Protein AF-A0A2V2DE94-F1 (afdb_monomer_lite)

pLDDT: mean 87.15, std 17.92, range [24.45, 98.88]

Structure (mmCIF, N/CA/C/O backbone):
data_AF-A0A2V2DE94-F1
#
_entry.id   AF-A0A2V2DE94-F1
#
loop_
_atom_site.group_PDB
_atom_site.id
_atom_site.type_symbol
_atom_site.label_atom_id
_atom_site.label_alt_id
_atom_site.label_comp_id
_atom_site.label_asym_id
_atom_site.label_entity_id
_atom_site.label_seq_id
_atom_site.pdbx_PDB_ins_code
_atom_site.Cartn_x
_atom_site.Cartn_y
_atom_site.Cartn_z
_atom_site.occupancy
_atom_site.B_iso_or_equiv
_atom_site.auth_seq_id
_atom_site.auth_comp_id
_atom_site.auth_asym_id
_atom_site.auth_atom_id
_atom_site.pdbx_PDB_model_num
ATOM 1 N N . MET A 1 1 ? -49.028 13.344 -50.414 1.00 35.34 1 MET A N 1
ATOM 2 C CA . MET A 1 1 ? -48.460 12.079 -50.917 1.00 35.34 1 MET A CA 1
ATOM 3 C C . MET A 1 1 ? -47.759 11.420 -49.743 1.00 35.34 1 MET A C 1
ATOM 5 O O . MET A 1 1 ? -46.821 12.015 -49.234 1.00 35.34 1 MET A O 1
ATOM 9 N N . GLN A 1 2 ? -48.383 10.331 -49.275 1.00 29.06 2 GLN A N 1
ATOM 10 C CA . GLN A 1 2 ? -48.001 9.289 -48.297 1.00 29.06 2 GLN A CA 1
ATOM 11 C C . GLN A 1 2 ? -46.671 9.487 -47.536 1.00 29.06 2 GLN A C 1
ATOM 13 O O . GLN A 1 2 ? -45.625 9.617 -48.159 1.00 29.06 2 GLN A O 1
ATOM 18 N N . GLU A 1 3 ? -46.689 9.695 -46.208 1.00 25.81 3 GLU A N 1
ATOM 19 C CA . GLU A 1 3 ? -46.836 8.680 -45.121 1.00 25.81 3 GLU A CA 1
ATOM 20 C C . GLU A 1 3 ? -45.643 7.699 -45.079 1.00 25.81 3 GLU A C 1
ATOM 22 O O . GLU A 1 3 ? -45.291 7.131 -46.100 1.00 25.81 3 GLU A O 1
ATOM 27 N N . GLY A 1 4 ? -44.960 7.411 -43.968 1.00 26.88 4 GLY A N 1
ATOM 28 C CA . GLY A 1 4 ? -45.144 7.767 -42.565 1.00 26.88 4 GLY A CA 1
ATOM 29 C C . GLY A 1 4 ? -44.158 6.980 -41.670 1.00 26.88 4 GLY A C 1
ATOM 30 O O . GLY A 1 4 ? -43.651 5.937 -42.065 1.00 26.88 4 GLY A O 1
ATOM 31 N N . GLN A 1 5 ? -43.903 7.557 -40.491 1.00 27.34 5 GLN A N 1
ATOM 32 C CA . GLN A 1 5 ? -43.668 6.972 -39.152 1.00 27.34 5 GLN A CA 1
ATOM 33 C C . GLN A 1 5 ? -42.649 5.838 -38.849 1.00 27.34 5 GLN A C 1
ATOM 35 O O . GLN A 1 5 ? -42.683 4.751 -39.408 1.00 27.34 5 GLN A O 1
ATOM 40 N N . SER A 1 6 ? -41.809 6.154 -37.840 1.00 27.78 6 SER A N 1
ATOM 41 C CA . SER A 1 6 ? -41.351 5.392 -36.643 1.00 27.78 6 SER A CA 1
ATOM 42 C C . SER A 1 6 ? -41.737 3.898 -36.526 1.00 27.78 6 SER A C 1
ATOM 44 O O . SER A 1 6 ? -42.851 3.524 -36.855 1.00 27.78 6 SER A O 1
ATOM 46 N N . ASP A 1 7 ? -40.957 2.991 -35.925 1.00 25.95 7 ASP A N 1
ATOM 47 C CA . ASP A 1 7 ? -40.669 2.964 -34.482 1.00 25.95 7 ASP A CA 1
ATOM 48 C C . ASP A 1 7 ? -39.824 1.714 -34.098 1.00 25.95 7 ASP A C 1
ATOM 50 O O . ASP A 1 7 ? -39.616 0.788 -34.879 1.00 25.95 7 ASP A O 1
ATOM 54 N N . MET A 1 8 ? -39.364 1.750 -32.852 1.00 25.58 8 MET A N 1
ATOM 55 C CA . MET A 1 8 ? -38.619 0.842 -31.970 1.00 25.58 8 MET A CA 1
ATOM 56 C C . MET A 1 8 ? -38.810 -0.706 -32.015 1.00 25.58 8 MET A C 1
ATOM 58 O O . MET A 1 8 ? -39.849 -1.222 -32.403 1.00 25.58 8 MET A O 1
ATOM 62 N N . LEU A 1 9 ? -37.835 -1.401 -31.374 1.00 26.02 9 LEU A N 1
ATOM 63 C CA . LEU A 1 9 ? -37.840 -2.783 -30.801 1.00 26.02 9 LEU A CA 1
ATOM 64 C C . LEU A 1 9 ? -37.565 -3.953 -31.782 1.00 26.02 9 LEU A C 1
ATOM 66 O O . LEU A 1 9 ? -38.030 -3.963 -32.903 1.00 26.02 9 LEU A O 1
ATOM 70 N N . SER A 1 10 ? -36.875 -5.054 -31.456 1.00 27.39 10 SER A N 1
ATOM 71 C CA . SER A 1 10 ? -36.127 -5.499 -30.275 1.00 27.39 10 SER A CA 1
ATOM 72 C C . SER A 1 10 ? -35.329 -6.776 -30.614 1.00 27.39 10 SER A C 1
ATOM 74 O O . SER A 1 10 ? -35.630 -7.515 -31.550 1.00 27.39 10 SER A O 1
ATOM 76 N N . ARG A 1 11 ? -34.323 -7.070 -29.785 1.00 35.28 11 ARG A N 1
ATOM 77 C CA . ARG A 1 11 ? -33.624 -8.358 -29.689 1.00 35.28 11 ARG A CA 1
ATOM 78 C C . ARG A 1 11 ? -34.585 -9.477 -29.232 1.00 35.28 11 ARG A C 1
ATOM 80 O O . ARG A 1 11 ? -34.845 -9.550 -28.035 1.00 35.28 11 ARG A O 1
ATOM 87 N N . ARG A 1 12 ? -35.035 -10.381 -30.119 1.00 29.75 12 ARG A N 1
ATOM 88 C CA . ARG A 1 12 ? -35.324 -11.824 -29.855 1.00 29.75 12 ARG A CA 1
ATOM 89 C C . ARG A 1 12 ? -36.003 -12.497 -31.066 1.00 29.75 12 ARG A C 1
ATOM 91 O O . ARG A 1 12 ? -37.035 -12.025 -31.512 1.00 29.75 12 ARG A O 1
ATOM 98 N N . ARG A 1 13 ? -35.487 -13.682 -31.444 1.00 26.86 13 ARG A N 1
ATOM 99 C CA . ARG A 1 13 ? -36.003 -14.713 -32.392 1.00 26.86 13 ARG A CA 1
ATOM 100 C C . ARG A 1 13 ? -35.535 -14.663 -33.857 1.00 26.86 13 ARG A C 1
ATOM 102 O O . ARG A 1 13 ? -36.282 -14.268 -34.737 1.00 26.86 13 ARG A O 1
ATOM 109 N N . PHE A 1 14 ? -34.358 -15.240 -34.103 1.00 27.41 14 PHE A N 1
ATOM 110 C CA . PHE A 1 14 ? -33.982 -15.970 -35.330 1.00 27.41 14 PHE A CA 1
ATOM 111 C C . PHE A 1 14 ? -32.626 -16.639 -35.003 1.00 27.41 14 PHE A C 1
ATOM 113 O O . PHE A 1 14 ? -31.668 -15.924 -34.759 1.00 27.41 14 PHE A O 1
ATOM 120 N N . LEU A 1 15 ? -32.400 -17.937 -34.802 1.00 27.95 15 LEU A N 1
ATOM 121 C CA . LEU A 1 15 ? -33.124 -19.177 -35.040 1.00 27.95 15 LEU A CA 1
ATOM 122 C C . LEU A 1 15 ? -32.626 -20.217 -34.014 1.00 27.95 15 LEU A C 1
ATOM 124 O O . LEU A 1 15 ? -31.431 -20.489 -33.923 1.00 27.95 15 LEU A O 1
ATOM 128 N N . LYS A 1 16 ? -33.554 -20.829 -33.272 1.00 27.12 16 LYS A N 1
ATOM 129 C CA . LYS A 1 16 ? -33.457 -22.245 -32.892 1.00 27.12 16 LYS A CA 1
ATOM 130 C C . LYS A 1 16 ? -34.036 -23.017 -34.076 1.00 27.12 16 LYS A C 1
ATOM 132 O O . LYS A 1 16 ? -35.178 -22.747 -34.434 1.00 27.12 16 LYS A O 1
ATOM 137 N N . GLY A 1 17 ? -33.289 -23.951 -34.653 1.00 26.77 17 GLY A N 1
ATOM 138 C CA . GLY A 1 17 ? -33.815 -24.824 -35.702 1.00 26.77 17 GLY A CA 1
ATOM 139 C C . GLY A 1 17 ? -32.737 -25.569 -36.476 1.00 26.77 17 GLY A C 1
ATOM 140 O O . GLY A 1 17 ? -32.453 -25.189 -37.600 1.00 26.77 17 GLY A O 1
ATOM 141 N N . ALA A 1 18 ? -32.142 -26.594 -35.860 1.00 27.84 18 ALA A N 1
ATOM 142 C CA . ALA A 1 18 ? -31.709 -27.842 -36.505 1.00 27.84 18 ALA A CA 1
ATOM 143 C C . ALA A 1 18 ? -31.024 -28.720 -35.446 1.00 27.84 18 ALA A C 1
ATOM 145 O O . ALA A 1 18 ? -29.920 -28.426 -34.992 1.00 27.84 18 ALA A O 1
ATOM 146 N N . GLY A 1 19 ? -31.726 -29.759 -34.999 1.00 25.20 19 GLY A N 1
ATOM 147 C CA . GLY A 1 19 ? -31.177 -30.806 -34.147 1.00 25.20 19 GLY A CA 1
ATOM 148 C C . GLY A 1 19 ? -30.658 -31.990 -34.968 1.00 25.20 19 GLY A C 1
ATOM 149 O O . GLY A 1 19 ? -31.250 -32.327 -35.984 1.00 25.20 19 GLY A O 1
ATOM 150 N N . LEU A 1 20 ? -29.602 -32.608 -34.427 1.00 26.81 20 LEU A N 1
ATOM 151 C CA . LEU A 1 20 ? -29.326 -34.054 -34.322 1.00 26.81 20 LEU A CA 1
ATOM 152 C C . LEU A 1 20 ? -29.161 -34.913 -35.597 1.00 26.81 20 LEU A C 1
ATOM 154 O O . LEU A 1 20 ? -30.107 -35.131 -36.342 1.00 26.81 20 LEU A O 1
ATOM 158 N N . GLY A 1 21 ? -27.984 -35.557 -35.719 1.00 26.38 21 GLY A N 1
ATOM 159 C CA . GLY A 1 21 ? -27.782 -36.746 -36.568 1.00 26.38 21 GLY A CA 1
ATOM 160 C C . GLY A 1 21 ? -26.323 -37.181 -36.819 1.00 26.38 21 GLY A C 1
ATOM 161 O O . GLY A 1 21 ? -25.774 -36.860 -37.859 1.00 26.38 21 GLY A O 1
ATOM 162 N N . ALA A 1 22 ? -25.736 -37.890 -35.844 1.00 26.77 22 ALA A N 1
ATOM 163 C CA . ALA A 1 22 ? -24.571 -38.809 -35.803 1.00 26.77 22 ALA A CA 1
ATOM 164 C C . ALA A 1 22 ? -23.586 -39.022 -36.995 1.00 26.77 22 ALA A C 1
ATOM 166 O O . ALA A 1 22 ? -23.991 -39.326 -38.111 1.00 26.77 22 ALA A O 1
ATOM 167 N N . GLY A 1 23 ? -22.277 -39.103 -36.672 1.00 26.03 23 GLY A N 1
ATOM 168 C CA . GLY A 1 23 ? -21.265 -39.853 -37.449 1.00 26.03 23 GLY A CA 1
ATOM 169 C C . GLY A 1 23 ? -19.798 -39.475 -37.160 1.00 26.03 23 GLY A C 1
ATOM 170 O O . GLY A 1 23 ? -19.380 -38.363 -37.451 1.00 26.03 23 GLY A O 1
ATOM 171 N N . LEU A 1 24 ? -19.015 -40.393 -36.580 1.00 27.64 24 LEU A N 1
ATOM 172 C CA . LEU A 1 24 ? -17.594 -40.264 -36.197 1.00 27.64 24 LEU A CA 1
ATOM 173 C C . LEU A 1 24 ? -16.620 -40.261 -37.399 1.00 27.64 24 LEU A C 1
ATOM 175 O O . LEU A 1 24 ? -16.753 -41.130 -38.253 1.00 27.64 24 LEU A O 1
ATOM 179 N N . ALA A 1 25 ? -15.601 -39.379 -37.390 1.00 24.97 25 ALA A N 1
ATOM 180 C CA . ALA A 1 25 ? -14.156 -39.676 -37.561 1.00 24.97 25 ALA A CA 1
ATOM 181 C C . ALA A 1 25 ? -13.325 -38.451 -38.036 1.00 24.97 25 ALA A C 1
ATOM 183 O O . ALA A 1 25 ? -13.492 -37.945 -39.137 1.00 24.97 25 ALA A O 1
ATOM 184 N N . SER A 1 26 ? -12.400 -38.028 -37.166 1.00 28.73 26 SER A N 1
ATOM 185 C CA . SER A 1 26 ? -11.038 -37.511 -37.405 1.00 28.73 26 SER A CA 1
ATOM 186 C C . SER A 1 26 ? -10.717 -36.598 -38.605 1.00 28.73 26 SER A C 1
ATOM 188 O O . SER A 1 26 ? -10.506 -37.083 -39.708 1.00 28.73 26 SER A O 1
ATOM 190 N N . ALA A 1 27 ? -10.418 -35.321 -38.329 1.00 26.09 27 ALA A N 1
ATOM 191 C CA . ALA A 1 27 ? -9.179 -34.661 -38.777 1.00 26.09 27 ALA A CA 1
ATOM 192 C C . ALA A 1 27 ? -8.994 -33.311 -38.060 1.00 26.09 27 ALA A C 1
ATOM 194 O O . ALA A 1 27 ? -9.903 -32.486 -37.988 1.00 26.09 27 ALA A O 1
ATOM 195 N N . ALA A 1 28 ? -7.800 -33.106 -37.510 1.00 34.53 28 ALA A N 1
ATOM 196 C CA . ALA A 1 28 ? -7.391 -31.900 -36.811 1.00 34.53 28 ALA A CA 1
ATOM 197 C C . ALA A 1 28 ? -7.341 -30.684 -37.749 1.00 34.53 28 ALA A C 1
ATOM 199 O O . ALA A 1 28 ? -6.603 -30.687 -38.730 1.00 34.53 28 ALA A O 1
ATOM 200 N N . LEU A 1 29 ? -8.040 -29.608 -37.385 1.00 27.86 29 LEU A N 1
ATOM 201 C CA . LEU A 1 29 ? -7.749 -28.260 -37.868 1.00 27.86 29 LEU A CA 1
ATOM 202 C C . LEU A 1 29 ? -7.718 -27.313 -36.669 1.00 27.86 29 LEU A C 1
ATOM 204 O O . LEU A 1 29 ? -8.734 -26.803 -36.200 1.00 27.86 29 LEU A O 1
ATOM 208 N N . ALA A 1 30 ? -6.507 -27.121 -36.151 1.00 33.16 30 ALA A N 1
ATOM 209 C CA . ALA A 1 30 ? -6.187 -26.067 -35.207 1.00 33.16 30 ALA A CA 1
ATOM 210 C C . ALA A 1 30 ? -6.326 -24.710 -35.918 1.00 33.16 30 ALA A C 1
ATOM 212 O O . ALA A 1 30 ? -5.461 -24.307 -36.690 1.00 33.16 30 ALA A O 1
ATOM 213 N N . GLY A 1 31 ? -7.439 -24.021 -35.665 1.00 24.45 31 GLY A N 1
ATOM 214 C CA . GLY A 1 31 ? -7.683 -22.643 -36.082 1.00 24.45 31 GLY A CA 1
ATOM 215 C C . GLY A 1 31 ? -7.691 -21.722 -34.866 1.00 24.45 31 GLY A C 1
ATOM 216 O O . GLY A 1 31 ? -8.595 -21.780 -34.035 1.00 24.45 31 GLY A O 1
ATOM 217 N N . CYS A 1 32 ? -6.654 -20.896 -34.751 1.00 29.42 32 CYS A N 1
ATOM 218 C CA . CYS A 1 32 ? -6.412 -19.946 -33.671 1.00 29.42 32 CYS A CA 1
ATOM 219 C C . CYS A 1 32 ? -7.624 -19.049 -33.358 1.00 29.42 32 CYS A C 1
ATOM 221 O O . CYS A 1 32 ? -8.023 -18.220 -34.172 1.00 29.42 32 CYS A O 1
ATOM 223 N N . SER A 1 33 ? -8.140 -19.143 -32.129 1.00 25.84 33 SER A N 1
ATOM 224 C CA . SER A 1 33 ? -8.973 -18.099 -31.517 1.00 25.84 33 SER A CA 1
ATOM 225 C C . SER A 1 33 ? -8.100 -17.128 -30.708 1.00 25.84 33 SER A C 1
ATOM 227 O O . SER A 1 33 ? -7.096 -17.549 -30.125 1.00 25.84 33 SER A O 1
ATOM 229 N N . PRO A 1 34 ? -8.445 -15.829 -30.640 1.00 30.28 34 PRO A N 1
ATOM 230 C CA . PRO A 1 34 ? -7.608 -14.833 -29.988 1.00 30.28 34 PRO A CA 1
ATOM 231 C C . PRO A 1 34 ? -7.617 -15.040 -28.469 1.00 30.28 34 PRO A C 1
ATOM 233 O O . PRO A 1 34 ? -8.674 -15.026 -27.833 1.00 30.28 34 PRO A O 1
ATOM 236 N N . LYS A 1 35 ? -6.424 -15.210 -27.881 1.00 27.72 35 LYS A N 1
ATOM 237 C CA . LYS A 1 35 ? -6.214 -15.201 -26.427 1.00 27.72 35 LYS A CA 1
ATOM 238 C C . LYS A 1 35 ? -6.788 -13.903 -25.850 1.00 27.72 35 LYS A C 1
ATOM 240 O O . LYS A 1 35 ? -6.317 -12.810 -26.164 1.00 27.72 35 LYS A O 1
ATOM 245 N N . LYS A 1 36 ? -7.813 -14.031 -25.003 1.00 31.64 36 LYS A N 1
ATOM 246 C CA . LYS A 1 36 ? -8.250 -12.958 -24.104 1.00 31.64 36 LYS A CA 1
ATOM 247 C C . LYS A 1 36 ? -7.062 -12.553 -23.224 1.00 31.64 36 LYS A C 1
ATOM 249 O O . LYS A 1 36 ? -6.296 -13.411 -22.795 1.00 31.64 36 LYS A O 1
ATOM 254 N N . GLY A 1 37 ? -6.909 -11.242 -23.039 1.00 30.94 37 GLY A N 1
ATOM 255 C CA . GLY A 1 37 ? -5.801 -10.618 -22.318 1.00 30.94 37 GLY A CA 1
ATOM 256 C C . GLY A 1 37 ? -5.645 -11.092 -20.873 1.00 30.94 37 GLY A C 1
ATOM 257 O O . GLY A 1 37 ? -6.569 -11.685 -20.320 1.00 30.94 37 GLY A O 1
ATOM 258 N N . GLY A 1 38 ? -4.452 -10.803 -20.335 1.00 30.06 38 GLY A N 1
ATOM 259 C CA . GLY A 1 38 ? -3.903 -11.152 -19.019 1.00 30.06 38 GLY A CA 1
ATOM 260 C C . GLY A 1 38 ? -4.885 -11.756 -18.023 1.00 30.06 38 GLY A C 1
ATOM 261 O O . GLY A 1 38 ? -5.859 -11.116 -17.620 1.00 30.06 38 GLY A O 1
ATOM 262 N N . ALA A 1 39 ? -4.605 -12.997 -17.631 1.00 30.83 39 ALA A N 1
ATOM 263 C CA . ALA A 1 39 ? -5.343 -13.694 -16.599 1.00 30.83 39 ALA A CA 1
ATOM 264 C C . ALA A 1 39 ? -5.184 -12.943 -15.271 1.00 30.83 39 ALA A C 1
ATOM 266 O O . ALA A 1 39 ? -4.187 -13.088 -14.575 1.00 30.83 39 ALA A O 1
ATOM 267 N N . VAL A 1 40 ? -6.197 -12.158 -14.907 1.00 38.81 40 VAL A N 1
ATOM 268 C CA . VAL A 1 40 ? -6.503 -11.951 -13.493 1.00 38.81 40 VAL A CA 1
ATOM 269 C C . VAL A 1 40 ? -6.810 -13.345 -12.957 1.00 38.81 40 VAL A C 1
ATOM 271 O O . VAL A 1 40 ? -7.744 -13.988 -13.446 1.00 38.81 40 VAL A O 1
ATOM 274 N N . ASP A 1 41 ? -5.972 -13.834 -12.045 1.00 45.25 41 ASP A N 1
ATOM 275 C CA . ASP A 1 41 ? -6.154 -15.100 -11.339 1.00 45.25 41 ASP A CA 1
ATOM 276 C C . ASP A 1 41 ? -7.536 -15.067 -10.674 1.00 45.25 41 ASP A C 1
ATOM 278 O O . ASP A 1 41 ? -7.744 -14.415 -9.651 1.00 45.25 41 ASP A O 1
ATOM 282 N N . ARG A 1 42 ? -8.532 -15.669 -11.331 1.00 42.56 42 ARG A N 1
ATOM 283 C CA . ARG A 1 42 ? -9.878 -15.788 -10.780 1.00 42.56 42 ARG A CA 1
ATOM 284 C C . ARG A 1 42 ? -9.750 -16.767 -9.621 1.00 42.56 42 ARG A C 1
ATOM 286 O O . ARG A 1 42 ? -9.526 -17.950 -9.864 1.00 42.56 42 ARG A O 1
ATOM 293 N N . GLY A 1 43 ? -9.828 -16.241 -8.398 1.00 45.50 43 GLY A N 1
ATOM 294 C CA . GLY A 1 43 ? -9.773 -17.004 -7.152 1.00 45.50 43 GLY A CA 1
ATOM 295 C C . GLY A 1 43 ? -10.656 -18.255 -7.177 1.00 45.50 43 GLY A C 1
ATOM 296 O O . GLY A 1 43 ? -11.594 -18.348 -7.972 1.00 45.50 43 GLY A O 1
ATOM 297 N N . GLY A 1 44 ? -10.316 -19.227 -6.325 1.00 53.38 44 GLY A N 1
ATOM 298 C CA . GLY A 1 44 ? -10.824 -20.603 -6.363 1.00 53.38 44 GLY A CA 1
ATOM 299 C C . GLY A 1 44 ? -12.316 -20.723 -6.699 1.00 53.38 44 GLY A C 1
ATOM 300 O O . GLY A 1 44 ? -13.165 -20.066 -6.100 1.00 53.38 44 GLY A O 1
ATOM 301 N N . SER A 1 45 ? -12.640 -21.603 -7.648 1.00 57.62 45 SER A N 1
ATOM 302 C CA . SER A 1 45 ? -13.985 -21.814 -8.216 1.00 57.62 45 SER A CA 1
ATOM 303 C C . SER A 1 45 ? -14.990 -22.511 -7.278 1.00 57.62 45 SER A C 1
ATOM 305 O O . SER A 1 45 ? -16.057 -22.931 -7.722 1.00 57.62 45 SER A O 1
ATOM 307 N N . GLY A 1 46 ? -14.668 -22.633 -5.988 1.00 69.75 46 GLY A N 1
ATOM 308 C CA . GLY A 1 46 ? -15.517 -23.267 -4.980 1.00 69.75 46 GLY A CA 1
ATOM 309 C C . GLY A 1 46 ? -16.558 -22.324 -4.372 1.00 69.75 46 GLY A C 1
ATOM 310 O O . GLY A 1 46 ? -16.426 -21.096 -4.422 1.00 69.75 46 GLY A O 1
ATOM 311 N N . GLU A 1 47 ? -17.583 -22.912 -3.758 1.00 86.75 47 GLU A N 1
ATOM 312 C CA . GLU A 1 47 ? -18.569 -22.197 -2.943 1.00 86.75 47 GLU A CA 1
ATOM 313 C C . GLU A 1 47 ? -17.874 -21.408 -1.819 1.00 86.75 47 GLU A C 1
ATOM 315 O O . GLU A 1 47 ? -16.851 -21.837 -1.281 1.00 86.75 47 GLU A O 1
ATOM 320 N N . VAL A 1 48 ? -18.383 -20.216 -1.501 1.00 93.56 48 VAL A N 1
ATOM 321 C CA . VAL A 1 48 ? -17.794 -19.366 -0.459 1.00 93.56 48 VAL A CA 1
ATOM 322 C C . VAL A 1 48 ? -18.289 -19.860 0.904 1.00 93.56 48 VAL A C 1
ATOM 324 O O . VAL A 1 48 ? -19.499 -19.873 1.123 1.00 93.56 48 VAL A O 1
ATOM 327 N N . PRO A 1 49 ? -17.403 -20.265 1.831 1.00 93.50 49 PRO A N 1
ATOM 328 C CA . PRO A 1 49 ? -17.836 -20.854 3.094 1.00 93.50 49 PRO A CA 1
ATOM 329 C C . PRO A 1 49 ? -18.610 -19.867 3.975 1.00 93.50 49 PRO A C 1
ATOM 331 O O . PRO A 1 49 ? -18.167 -18.741 4.196 1.00 93.50 49 PRO A O 1
ATOM 334 N N . VAL A 1 50 ? -19.723 -20.323 4.553 1.00 94.62 50 VAL A N 1
ATOM 335 C CA . VAL A 1 50 ? -20.525 -19.571 5.533 1.00 94.62 50 VAL A CA 1
ATOM 336 C C . VAL A 1 50 ? -20.281 -20.128 6.936 1.00 94.62 50 VAL A C 1
ATOM 338 O O . VAL A 1 50 ? -20.204 -21.340 7.134 1.00 94.62 50 VAL A O 1
ATOM 341 N N . GLY A 1 51 ? -20.140 -19.248 7.932 1.00 92.38 51 GLY A N 1
ATOM 342 C CA . GLY A 1 51 ? -19.986 -19.648 9.339 1.00 92.38 51 GLY A CA 1
ATOM 343 C C . GLY A 1 51 ? -18.648 -20.321 9.679 1.00 92.38 51 GLY A C 1
ATOM 344 O O . GLY A 1 51 ? -18.518 -20.925 10.742 1.00 92.38 51 GLY A O 1
ATOM 345 N N . LYS A 1 52 ? -17.655 -20.234 8.785 1.00 97.31 52 LYS A N 1
ATOM 346 C CA . LYS A 1 52 ? -16.302 -20.788 8.973 1.00 97.31 52 LYS A CA 1
ATOM 347 C C . LYS A 1 52 ? -15.223 -19.724 9.171 1.00 97.31 52 LYS A C 1
ATOM 349 O O . LYS A 1 52 ? -14.060 -20.093 9.314 1.00 97.31 52 LYS A O 1
ATOM 354 N N . MET A 1 53 ? -15.594 -18.440 9.184 1.00 98.38 53 MET A N 1
ATOM 355 C CA . MET A 1 53 ? -14.667 -17.326 9.383 1.00 98.38 53 MET A CA 1
ATOM 356 C C . MET A 1 53 ? -13.818 -17.542 10.635 1.00 98.38 53 MET A C 1
ATOM 358 O O . MET A 1 53 ? -14.327 -17.796 11.728 1.00 98.38 53 MET A O 1
ATOM 362 N N . THR A 1 54 ? -12.508 -17.426 10.469 1.00 98.62 54 THR A N 1
ATOM 363 C CA . THR A 1 54 ? -11.568 -17.493 11.582 1.00 98.62 54 THR A CA 1
ATOM 364 C C . THR A 1 54 ? -11.749 -16.268 12.458 1.00 98.62 54 THR A C 1
ATOM 366 O O . THR A 1 54 ? -11.576 -15.143 11.997 1.00 98.62 54 THR A O 1
ATOM 369 N N . MET A 1 55 ? -12.062 -16.491 13.731 1.00 98.38 55 MET A N 1
ATOM 370 C CA . MET A 1 55 ? -12.206 -15.426 14.720 1.00 98.38 55 MET A CA 1
ATOM 371 C C . MET A 1 55 ? -10.940 -15.309 15.579 1.00 98.38 55 MET A C 1
ATOM 373 O O . MET A 1 55 ? -10.203 -16.280 15.785 1.00 98.38 55 MET A O 1
ATOM 377 N N . ARG A 1 56 ? -10.695 -14.110 16.100 1.00 98.00 56 ARG A N 1
ATOM 378 C CA . ARG A 1 56 ? -9.660 -13.771 17.080 1.00 98.00 56 ARG A CA 1
ATOM 379 C C . ARG A 1 56 ? -10.312 -13.053 18.251 1.00 98.00 56 ARG A C 1
ATOM 381 O O . ARG A 1 56 ? -11.332 -12.392 18.083 1.00 98.00 56 ARG A O 1
ATOM 388 N N . THR A 1 57 ? -9.725 -13.181 19.431 1.00 97.81 57 THR A N 1
ATOM 389 C CA . THR A 1 57 ? -10.201 -12.471 20.618 1.00 97.81 57 THR A CA 1
ATOM 390 C C . THR A 1 57 ? -9.259 -11.316 20.906 1.00 97.81 57 THR A C 1
ATOM 392 O O . THR A 1 57 ? -8.050 -11.519 21.007 1.00 97.81 57 THR A O 1
ATOM 395 N N . ASN A 1 58 ? -9.796 -10.110 21.060 1.00 96.25 58 ASN A N 1
ATOM 396 C CA . ASN A 1 58 ? -9.037 -9.021 21.652 1.00 96.25 58 ASN A CA 1
ATOM 397 C C . ASN A 1 58 ? -8.898 -9.298 23.153 1.00 96.25 58 ASN A C 1
ATOM 399 O O . ASN A 1 58 ? -9.868 -9.177 23.896 1.00 96.25 58 ASN A O 1
ATOM 403 N N . ASN A 1 59 ? -7.700 -9.655 23.609 1.00 89.50 59 ASN A N 1
ATOM 404 C CA . ASN A 1 59 ? -7.464 -10.014 25.011 1.00 89.50 59 ASN A CA 1
ATOM 405 C C . ASN A 1 59 ? -7.724 -8.856 25.993 1.00 89.50 59 ASN A C 1
ATOM 407 O O . ASN A 1 59 ? -7.916 -9.104 27.180 1.00 89.50 59 ASN A O 1
ATOM 411 N N . ASN A 1 60 ? -7.756 -7.607 25.514 1.00 87.81 60 ASN A N 1
ATOM 412 C CA . ASN A 1 60 ? -8.020 -6.436 26.349 1.00 87.81 60 ASN A CA 1
ATOM 413 C C . ASN A 1 60 ? -9.518 -6.196 26.595 1.00 87.81 60 ASN A C 1
ATOM 415 O O . ASN A 1 60 ? -9.879 -5.755 27.685 1.00 87.81 60 ASN A O 1
ATOM 419 N N . SER A 1 61 ? -10.375 -6.468 25.605 1.00 92.50 61 SER A N 1
ATOM 420 C CA . SER A 1 61 ? -11.820 -6.183 25.663 1.00 92.50 61 SER A CA 1
ATOM 421 C C . SER A 1 61 ? -12.710 -7.428 25.704 1.00 92.50 61 SER A C 1
ATOM 423 O O . SER A 1 61 ? -13.868 -7.337 26.097 1.00 92.50 61 SER A O 1
ATOM 425 N N . GLY A 1 62 ? -12.192 -8.592 25.304 1.00 96.31 62 GLY A N 1
ATOM 426 C CA . GLY A 1 62 ? -12.965 -9.820 25.099 1.00 96.31 62 GLY A CA 1
ATOM 427 C C . GLY A 1 62 ? -13.692 -9.888 23.749 1.00 96.31 62 GLY A C 1
ATOM 428 O O . GLY A 1 62 ? -14.367 -10.883 23.478 1.00 96.31 62 GLY A O 1
ATOM 429 N N . ASP A 1 63 ? -13.546 -8.871 22.892 1.00 97.94 63 ASP A N 1
ATOM 430 C CA . ASP A 1 63 ? -14.217 -8.805 21.590 1.00 97.94 63 ASP A CA 1
ATOM 431 C C . ASP A 1 63 ? -13.798 -9.975 20.689 1.00 97.94 63 ASP A C 1
ATOM 433 O O . ASP A 1 63 ? -12.606 -10.218 20.488 1.00 97.94 63 ASP A O 1
ATOM 437 N N . LYS A 1 64 ? -14.775 -10.683 20.108 1.00 98.31 64 LYS A N 1
ATOM 438 C CA . LYS A 1 64 ? -14.543 -11.738 19.108 1.00 98.31 64 LYS A CA 1
ATOM 439 C C . LYS A 1 64 ? -14.609 -11.159 17.699 1.00 98.31 64 LYS A C 1
ATOM 441 O O . LYS A 1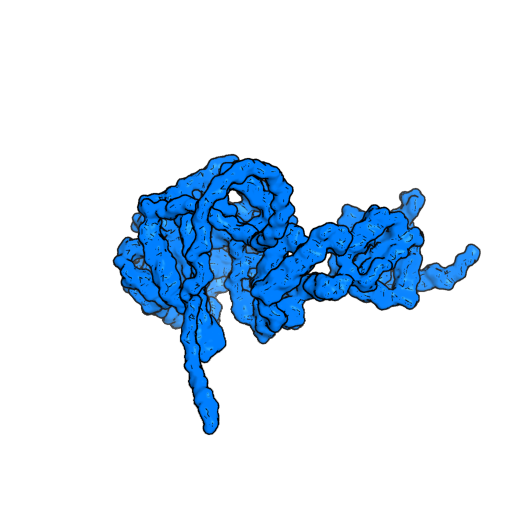 64 ? -15.685 -11.013 17.124 1.00 98.31 64 LYS A O 1
ATOM 446 N N . VAL A 1 65 ? -13.446 -10.868 17.142 1.00 98.19 65 VAL A N 1
ATOM 447 C CA . VAL A 1 65 ? -13.249 -10.153 15.881 1.00 98.19 65 VAL A CA 1
ATOM 448 C C . VAL A 1 65 ? -12.941 -11.131 14.745 1.00 98.19 65 VAL A C 1
ATOM 450 O O . VAL A 1 65 ? -12.210 -12.100 14.939 1.00 98.19 65 VAL A O 1
ATOM 453 N N . SER A 1 66 ? -13.495 -10.909 13.555 1.00 98.75 66 SER A N 1
ATOM 454 C CA . SER A 1 66 ? -13.152 -11.678 12.360 1.00 98.75 66 SER A CA 1
ATOM 455 C C . SER A 1 66 ? -11.721 -11.379 11.923 1.00 98.75 66 SER A C 1
ATOM 457 O O . SER A 1 66 ? -11.305 -10.220 11.857 1.00 98.75 66 SER A O 1
ATOM 459 N N . LEU A 1 67 ? -10.959 -12.421 11.579 1.00 98.75 67 LEU A N 1
ATOM 460 C CA . LEU A 1 67 ? -9.584 -12.251 11.115 1.00 98.75 67 LEU A CA 1
ATOM 461 C C . LEU A 1 67 ? -9.529 -11.462 9.801 1.00 98.75 67 LEU A C 1
ATOM 463 O O . LEU A 1 67 ? -8.606 -10.680 9.610 1.00 98.75 67 LEU A O 1
ATOM 467 N N . LEU A 1 68 ? -10.529 -11.616 8.928 1.00 98.75 68 LEU A N 1
ATOM 468 C CA . LEU A 1 68 ? -10.745 -10.679 7.830 1.00 98.75 68 LEU A CA 1
ATOM 469 C C . LEU A 1 68 ? -11.429 -9.418 8.360 1.00 98.75 68 LEU A C 1
ATOM 471 O O . LEU A 1 68 ? -12.544 -9.499 8.875 1.00 98.75 68 LEU A O 1
ATOM 475 N N . GLY A 1 69 ? -10.794 -8.266 8.185 1.00 98.62 69 GLY A N 1
ATOM 476 C CA . GLY A 1 69 ? -11.398 -6.959 8.402 1.00 98.62 69 GLY A CA 1
ATOM 477 C C . GLY A 1 69 ? -11.671 -6.258 7.076 1.00 98.62 69 GLY A C 1
ATOM 478 O O . GLY A 1 69 ? -10.867 -6.307 6.139 1.00 98.62 69 GLY A O 1
ATOM 479 N N . TYR A 1 70 ? -12.809 -5.579 6.986 1.00 98.62 70 TYR A N 1
ATOM 480 C CA . TYR A 1 70 ? -13.174 -4.798 5.815 1.00 98.62 70 TYR A CA 1
ATOM 481 C C . TYR A 1 70 ? -12.518 -3.416 5.879 1.00 98.62 70 TYR A C 1
ATOM 483 O O . TYR A 1 70 ? -12.879 -2.571 6.699 1.00 98.62 70 TYR A O 1
ATOM 491 N N . GLY A 1 71 ? -11.553 -3.171 4.994 1.00 97.62 71 GLY A N 1
ATOM 492 C CA . GLY A 1 71 ? -10.927 -1.865 4.822 1.00 97.62 71 GLY A CA 1
ATOM 493 C C . GLY A 1 71 ? -11.782 -0.962 3.936 1.00 97.62 71 GLY A C 1
ATOM 494 O O . GLY A 1 71 ? -11.846 -1.144 2.722 1.00 97.62 71 GLY A O 1
ATOM 495 N N . CYS A 1 72 ? -12.387 0.067 4.519 1.00 97.12 72 CYS A N 1
ATOM 496 C CA . CYS A 1 72 ? -13.330 0.971 3.855 1.00 97.12 72 CYS A CA 1
ATOM 497 C C . CYS A 1 72 ? -12.626 2.163 3.170 1.00 97.12 72 CYS A C 1
ATOM 499 O O . CYS A 1 72 ? -13.237 3.196 2.898 1.00 97.12 72 CYS A O 1
ATOM 501 N N . MET A 1 73 ? -11.317 2.065 2.901 1.00 91.62 73 MET A N 1
ATOM 502 C CA . MET A 1 73 ? -10.544 3.127 2.233 1.00 91.62 73 MET A CA 1
ATOM 503 C C . MET A 1 73 ? -10.998 3.361 0.785 1.00 91.62 73 MET A C 1
ATOM 505 O O . MET A 1 73 ? -10.824 4.455 0.244 1.00 91.62 73 MET A O 1
ATOM 509 N N . ARG A 1 74 ? -11.589 2.337 0.160 1.00 89.94 74 ARG A N 1
ATOM 510 C CA . ARG A 1 74 ? -12.101 2.367 -1.211 1.00 89.94 74 ARG A CA 1
ATOM 511 C C . ARG A 1 74 ? -13.493 1.761 -1.243 1.00 89.94 74 ARG A C 1
ATOM 513 O O . ARG A 1 74 ? -13.661 0.607 -0.861 1.00 89.94 74 ARG A O 1
ATOM 520 N N . TRP A 1 75 ? -14.445 2.511 -1.780 1.00 94.81 75 TRP A N 1
ATOM 521 C CA . TRP A 1 75 ? -15.780 2.016 -2.092 1.00 94.81 75 TRP A CA 1
ATOM 522 C C . TRP A 1 75 ? -16.041 2.047 -3.595 1.00 94.81 75 TRP A C 1
ATOM 524 O O . TRP A 1 75 ? -15.396 2.836 -4.291 1.00 94.81 75 TRP A O 1
ATOM 534 N N . PRO A 1 76 ? -16.955 1.199 -4.105 1.00 95.44 76 PRO A N 1
ATOM 535 C CA . PRO A 1 76 ? -17.434 1.300 -5.472 1.00 95.44 76 PRO A CA 1
ATOM 536 C C . PRO A 1 76 ? -17.904 2.720 -5.763 1.00 95.44 76 PRO A C 1
ATOM 538 O O . PRO A 1 76 ? -18.673 3.303 -4.996 1.00 95.44 76 PRO A O 1
ATOM 541 N N . LEU A 1 77 ? -17.431 3.267 -6.873 1.00 93.19 77 LEU A N 1
ATOM 542 C CA . LEU A 1 77 ? -17.841 4.571 -7.362 1.00 93.19 77 LEU A CA 1
ATOM 543 C C . LEU A 1 77 ? -18.711 4.396 -8.606 1.00 93.19 77 LEU A C 1
ATOM 545 O O . LEU A 1 77 ? -18.594 3.404 -9.328 1.00 93.19 77 LEU A O 1
ATOM 549 N N . ARG A 1 78 ? -19.593 5.360 -8.851 1.00 91.44 78 ARG A N 1
ATOM 550 C CA . ARG A 1 78 ? -20.363 5.483 -10.089 1.00 91.44 78 ARG A CA 1
ATOM 551 C C . ARG A 1 78 ? -20.322 6.926 -10.591 1.00 91.44 78 ARG A C 1
ATOM 553 O O . ARG A 1 78 ? -20.152 7.837 -9.777 1.00 91.44 78 ARG A O 1
ATOM 560 N N . PRO A 1 79 ? -20.513 7.161 -11.897 1.00 90.31 79 PRO A N 1
ATOM 561 C CA . PRO A 1 79 ? -20.719 8.509 -12.412 1.00 90.31 79 PRO A CA 1
ATOM 562 C C . PRO A 1 79 ? -21.921 9.175 -11.735 1.00 90.31 79 PRO A C 1
ATOM 564 O O . PRO A 1 79 ? -22.942 8.521 -11.504 1.00 90.31 79 PRO A O 1
ATOM 567 N N . LYS A 1 80 ? -21.818 10.471 -11.434 1.00 89.44 80 LYS A N 1
ATOM 568 C CA . LYS A 1 80 ? -22.945 11.233 -10.881 1.00 89.44 80 LYS A CA 1
ATOM 569 C C . LYS A 1 80 ? -24.064 11.383 -11.910 1.00 89.44 80 LYS A C 1
ATOM 571 O O . LYS A 1 80 ? -23.815 11.624 -13.093 1.00 89.44 80 LYS A O 1
ATOM 576 N N . ALA A 1 81 ? -25.311 11.315 -11.449 1.00 79.19 81 ALA A N 1
ATOM 577 C CA . ALA A 1 81 ? -26.459 11.670 -12.273 1.00 79.19 81 ALA A CA 1
ATOM 578 C C . ALA A 1 81 ? -26.427 13.185 -12.564 1.00 79.19 81 ALA A C 1
ATOM 580 O O . ALA A 1 81 ? -26.737 13.988 -11.689 1.00 79.19 81 ALA A O 1
ATOM 581 N N . GLY A 1 82 ? -26.012 13.575 -13.776 1.00 78.94 82 GLY A N 1
ATOM 582 C CA . GLY A 1 82 ? -26.045 14.970 -14.242 1.00 78.94 82 GLY A CA 1
ATOM 583 C C . GLY A 1 82 ? -24.711 15.609 -14.651 1.00 78.94 82 GLY A C 1
ATOM 584 O O . GLY A 1 82 ? -24.724 16.784 -15.004 1.00 78.94 82 GLY A O 1
ATOM 585 N N . GLY A 1 83 ? -23.579 14.893 -14.647 1.00 70.75 83 GLY A N 1
ATOM 586 C CA . GLY A 1 83 ? -22.319 15.430 -15.186 1.00 70.75 83 GLY A CA 1
ATOM 587 C C . GLY A 1 83 ? -21.053 14.995 -14.447 1.00 70.75 83 GLY A C 1
ATOM 588 O O . GLY A 1 83 ? -21.000 13.905 -13.880 1.00 70.75 83 GLY A O 1
ATOM 589 N N . ASP A 1 84 ? -20.030 15.856 -14.501 1.00 74.88 84 ASP A N 1
ATOM 590 C CA . ASP A 1 84 ? -18.635 15.539 -14.175 1.00 74.88 84 ASP A CA 1
ATOM 591 C C . ASP A 1 84 ? -18.401 15.055 -12.733 1.00 74.88 84 ASP A C 1
ATOM 593 O O . ASP A 1 84 ? -18.784 15.686 -11.742 1.00 74.88 84 ASP A O 1
ATOM 597 N N . GLY A 1 85 ? -17.661 13.950 -12.631 1.00 79.25 85 GLY A N 1
ATOM 598 C CA . GLY A 1 85 ? -17.191 13.362 -11.382 1.00 79.25 85 GLY A CA 1
ATOM 599 C C . GLY A 1 85 ? -17.891 12.059 -11.004 1.00 79.25 85 GLY A C 1
ATOM 600 O O . GLY A 1 85 ? -18.807 11.577 -11.670 1.00 79.25 85 GLY A O 1
ATOM 601 N N . GLU A 1 86 ? -17.430 11.480 -9.901 1.00 87.38 86 GLU A N 1
ATOM 602 C CA . GLU A 1 86 ? -17.935 10.217 -9.369 1.00 87.38 86 GLU A CA 1
ATOM 603 C C . GLU A 1 86 ? -18.530 10.418 -7.971 1.00 87.38 86 GLU A C 1
ATOM 605 O O . GLU A 1 86 ? -18.159 11.335 -7.233 1.00 87.38 86 GLU A O 1
ATOM 610 N N . GLU A 1 87 ? -19.466 9.553 -7.604 1.00 92.56 87 GLU A N 1
ATOM 611 C CA . GLU A 1 87 ? -20.011 9.419 -6.256 1.00 92.56 87 GLU A CA 1
ATOM 612 C C . GLU A 1 87 ? -19.926 7.967 -5.787 1.00 92.56 87 GLU A C 1
ATOM 614 O O . GLU A 1 87 ? -19.759 7.052 -6.592 1.00 92.56 87 GLU A O 1
ATOM 619 N N . VAL A 1 88 ? -20.051 7.744 -4.479 1.00 95.56 88 VAL A N 1
ATOM 620 C CA . VAL A 1 88 ? -20.126 6.385 -3.935 1.00 95.56 88 VAL A CA 1
ATOM 621 C C . VAL A 1 88 ? -21.398 5.709 -4.439 1.00 95.56 88 VAL A C 1
ATOM 623 O O . VAL A 1 88 ? -22.499 6.227 -4.262 1.00 95.56 88 VAL A O 1
ATOM 626 N N . ASN A 1 89 ? -21.246 4.531 -5.038 1.00 97.00 89 ASN A N 1
ATOM 627 C CA . ASN A 1 89 ? -22.360 3.665 -5.390 1.00 97.00 89 ASN A CA 1
ATOM 628 C C . ASN A 1 89 ? -22.856 2.959 -4.120 1.00 97.00 89 ASN A C 1
ATOM 630 O O . ASN A 1 89 ? -22.363 1.890 -3.757 1.00 97.00 89 ASN A O 1
ATOM 634 N N . GLN A 1 90 ? -23.789 3.599 -3.414 1.00 97.88 90 GLN A N 1
ATOM 635 C CA . GLN A 1 90 ? -24.259 3.132 -2.111 1.00 97.88 90 GLN A CA 1
ATOM 636 C C . GLN A 1 90 ? -24.923 1.753 -2.183 1.00 97.88 90 GLN A C 1
ATOM 638 O O . GLN A 1 90 ? -24.758 0.964 -1.258 1.00 97.88 90 GLN A O 1
ATOM 643 N N . GLU A 1 91 ? -25.640 1.435 -3.263 1.00 98.00 91 GLU A N 1
ATOM 644 C CA . GLU A 1 91 ? -26.246 0.115 -3.446 1.00 98.00 91 GLU A CA 1
ATOM 645 C C . GLU A 1 91 ? -25.177 -0.985 -3.478 1.00 98.00 91 GLU A C 1
ATOM 647 O O . GLU A 1 91 ? -25.281 -1.959 -2.736 1.00 98.00 91 GLU A O 1
ATOM 652 N N . ALA A 1 92 ? -24.094 -0.781 -4.233 1.00 98.12 92 ALA A N 1
ATOM 653 C CA . ALA A 1 92 ? -22.980 -1.728 -4.276 1.00 98.12 92 ALA A CA 1
ATOM 654 C C . ALA A 1 92 ? -22.248 -1.842 -2.925 1.00 98.12 92 ALA A C 1
ATOM 656 O O . ALA A 1 92 ? -21.822 -2.931 -2.543 1.00 98.12 92 ALA A O 1
ATOM 657 N N . VAL A 1 93 ? -22.112 -0.739 -2.175 1.00 98.56 93 VAL A N 1
ATOM 658 C CA . VAL A 1 93 ? -21.568 -0.779 -0.803 1.00 98.56 93 VAL A CA 1
ATOM 659 C C . VAL A 1 93 ? -22.460 -1.624 0.107 1.00 98.56 93 VAL A C 1
ATOM 661 O O . VAL A 1 93 ? -21.947 -2.462 0.844 1.00 98.56 93 VAL A O 1
ATOM 664 N N . ASN A 1 94 ? -23.782 -1.439 0.040 1.00 98.75 94 ASN A N 1
ATOM 665 C CA . ASN A 1 94 ? -24.730 -2.213 0.840 1.00 98.75 94 ASN A CA 1
ATOM 666 C C . ASN A 1 94 ? -24.629 -3.709 0.519 1.00 98.75 94 ASN A C 1
ATOM 668 O O . ASN A 1 94 ? -24.519 -4.508 1.439 1.00 98.75 94 ASN A O 1
ATOM 672 N N . GLU A 1 95 ? -24.593 -4.085 -0.763 1.00 98.62 95 GLU A N 1
ATOM 673 C CA . GLU A 1 95 ? -24.459 -5.487 -1.184 1.00 98.62 95 GLU A CA 1
ATOM 674 C C . GLU A 1 95 ? -23.168 -6.135 -0.664 1.00 98.62 95 GLU A C 1
ATOM 676 O O . GLU A 1 95 ? -23.185 -7.271 -0.187 1.00 98.62 95 GLU A O 1
ATOM 681 N N . LEU A 1 96 ? -22.045 -5.412 -0.713 1.00 98.75 96 LEU A N 1
ATOM 682 C CA . LEU A 1 96 ? -20.764 -5.895 -0.196 1.00 98.75 96 LEU A CA 1
ATOM 683 C C . LEU A 1 96 ? -20.791 -6.089 1.326 1.00 98.75 96 LEU A C 1
ATOM 685 O O . LEU A 1 96 ? -20.290 -7.099 1.822 1.00 98.75 96 LEU A O 1
ATOM 689 N N . VAL A 1 97 ? -21.374 -5.143 2.068 1.00 98.69 97 VAL A N 1
ATOM 690 C CA . VAL A 1 97 ? -21.485 -5.221 3.533 1.00 98.69 97 VAL A CA 1
ATOM 691 C C . VAL A 1 97 ? -22.450 -6.331 3.955 1.00 98.69 97 VAL A C 1
ATOM 693 O O . VAL A 1 97 ? -22.086 -7.143 4.809 1.00 98.69 97 VAL A O 1
ATOM 696 N N . ASP A 1 98 ? -23.619 -6.424 3.312 1.00 98.69 98 ASP A N 1
ATOM 697 C CA . ASP A 1 98 ? -24.606 -7.484 3.541 1.00 98.69 98 ASP A CA 1
ATOM 698 C C . ASP A 1 98 ? -23.945 -8.865 3.348 1.00 98.69 98 ASP A C 1
ATOM 700 O O . ASP A 1 98 ? -24.048 -9.747 4.208 1.00 98.69 98 ASP A O 1
ATOM 704 N N . TYR A 1 99 ? -23.195 -9.037 2.250 1.00 98.62 99 TYR A N 1
ATOM 705 C CA . TYR A 1 99 ? -22.480 -10.278 1.947 1.00 98.62 99 TYR A CA 1
ATOM 706 C C . TYR A 1 99 ? -21.375 -10.579 2.966 1.00 98.62 99 TYR A C 1
ATOM 708 O O . TYR A 1 99 ? -21.254 -11.716 3.426 1.00 98.62 99 TYR A O 1
ATOM 716 N N . ALA A 1 100 ? -20.572 -9.578 3.338 1.00 98.50 100 ALA A N 1
ATOM 717 C CA . ALA A 1 100 ? -19.480 -9.734 4.293 1.00 98.50 100 ALA A CA 1
ATOM 718 C C . ALA A 1 100 ? -19.996 -10.222 5.658 1.00 98.50 100 ALA A C 1
ATOM 720 O O . ALA A 1 100 ? -19.492 -11.218 6.185 1.00 98.50 100 ALA A O 1
ATOM 721 N N . ILE A 1 101 ? -21.046 -9.583 6.188 1.00 98.62 101 ILE A N 1
ATOM 722 C CA . ILE A 1 101 ? -21.662 -9.957 7.471 1.00 98.62 101 ILE A CA 1
ATOM 723 C C . ILE A 1 101 ? -22.284 -11.352 7.394 1.00 98.62 101 ILE A C 1
ATOM 725 O O . ILE A 1 101 ? -22.078 -12.159 8.303 1.00 98.62 101 ILE A O 1
ATOM 729 N N . ALA A 1 102 ? -22.980 -11.678 6.299 1.00 98.31 102 ALA A N 1
ATOM 730 C CA . ALA A 1 102 ? -23.559 -13.008 6.099 1.00 98.31 102 ALA A CA 1
ATOM 731 C C . ALA A 1 102 ? -22.506 -14.134 6.135 1.00 98.31 102 ALA A C 1
ATOM 733 O O . ALA A 1 102 ? -22.807 -15.245 6.567 1.00 98.31 102 ALA A O 1
ATOM 734 N N . HIS A 1 103 ? -21.260 -13.842 5.747 1.00 98.44 103 HIS A N 1
ATOM 735 C CA . HIS A 1 103 ? -20.146 -14.797 5.753 1.00 98.44 103 HIS A CA 1
ATOM 736 C C . HIS A 1 103 ? -19.246 -14.694 6.998 1.00 98.44 103 HIS A C 1
ATOM 738 O O . HIS A 1 103 ? -18.221 -15.371 7.082 1.00 98.44 103 HIS A O 1
ATOM 744 N N . GLY A 1 104 ? -19.641 -13.902 7.999 1.00 98.12 104 GLY A N 1
ATOM 745 C CA . GLY A 1 104 ? -18.975 -13.830 9.301 1.00 98.12 104 GLY A CA 1
ATOM 746 C C . GLY A 1 104 ? -17.896 -12.754 9.433 1.00 98.12 104 GLY A C 1
ATOM 747 O O . GLY A 1 104 ? -17.216 -12.726 10.457 1.00 98.12 104 GLY A O 1
ATOM 748 N N . VAL A 1 105 ? -17.734 -11.860 8.452 1.00 98.75 105 VAL A N 1
ATOM 749 C CA . VAL A 1 105 ? -16.917 -10.647 8.625 1.00 98.75 105 VAL A CA 1
ATOM 750 C C . VAL A 1 105 ? -17.664 -9.690 9.547 1.00 98.75 105 VAL A C 1
ATOM 752 O O . VAL A 1 105 ? -18.799 -9.316 9.263 1.00 98.75 105 VAL A O 1
ATOM 755 N N . ASN A 1 106 ? -17.027 -9.271 10.637 1.00 98.69 106 ASN A N 1
ATOM 756 C CA . ASN A 1 106 ? -17.638 -8.371 11.608 1.00 98.69 106 ASN A CA 1
ATOM 757 C C . ASN A 1 106 ? -16.794 -7.135 11.933 1.00 98.69 106 ASN A C 1
ATOM 759 O O . ASN A 1 106 ? -17.248 -6.323 12.722 1.00 98.69 106 ASN A O 1
ATOM 763 N N . PHE A 1 107 ? -15.608 -6.952 11.351 1.00 98.81 107 PHE A N 1
ATOM 764 C CA . PHE A 1 107 ? -14.753 -5.794 11.627 1.00 98.81 107 PHE A CA 1
ATOM 765 C C . PHE A 1 107 ? -14.680 -4.852 10.427 1.00 98.81 107 PHE A C 1
ATOM 767 O O . PHE A 1 107 ? -14.238 -5.264 9.356 1.00 98.81 107 PHE A O 1
ATOM 774 N N . PHE A 1 108 ? -15.067 -3.588 10.604 1.00 98.88 108 PHE A N 1
ATOM 775 C CA . PHE A 1 108 ? -15.099 -2.581 9.539 1.00 98.88 108 PHE A CA 1
ATOM 776 C C . PHE A 1 108 ? -14.243 -1.374 9.923 1.00 98.88 108 PHE A C 1
ATOM 778 O O . PHE A 1 108 ? -14.551 -0.678 10.886 1.00 98.88 108 PHE A O 1
ATOM 785 N N . ASP A 1 109 ? -13.175 -1.111 9.169 1.00 98.81 109 ASP A N 1
ATOM 786 C CA . ASP A 1 109 ? -12.254 0.006 9.401 1.00 98.81 109 ASP A CA 1
ATOM 787 C C . ASP A 1 109 ? -12.459 1.119 8.369 1.00 98.81 109 ASP A C 1
ATOM 789 O O . ASP A 1 109 ? -12.317 0.904 7.166 1.00 98.81 109 ASP A O 1
ATOM 793 N N . THR A 1 110 ? -12.771 2.327 8.835 1.00 98.62 110 THR A N 1
ATOM 794 C CA . THR A 1 110 ? -12.968 3.526 8.011 1.00 98.62 110 THR A CA 1
ATOM 795 C C . THR A 1 110 ? -12.165 4.717 8.555 1.00 98.62 110 THR A C 1
ATOM 797 O O . THR A 1 110 ? -11.315 4.573 9.435 1.00 98.62 110 THR A O 1
ATOM 800 N N . SER A 1 111 ? -12.328 5.898 7.965 1.00 97.81 111 SER A N 1
ATOM 801 C CA . SER A 1 111 ? -11.708 7.146 8.408 1.00 97.81 111 SER A CA 1
ATOM 802 C C . SER A 1 111 ? -12.449 8.352 7.815 1.00 97.81 111 SER A C 1
ATOM 804 O O . SER A 1 111 ? -12.880 8.275 6.658 1.00 97.81 111 SER A O 1
ATOM 806 N N . PRO A 1 112 ? -12.492 9.500 8.522 1.00 96.25 112 PRO A N 1
ATOM 807 C CA . PRO A 1 112 ? -13.073 10.748 8.026 1.00 96.25 112 PRO A CA 1
ATOM 808 C C . PRO A 1 112 ? -12.486 11.272 6.713 1.00 96.25 112 PRO A C 1
ATOM 810 O O . PRO A 1 112 ? -13.096 12.129 6.087 1.00 96.25 112 PRO A O 1
ATOM 813 N N . VAL A 1 113 ? -11.299 10.814 6.295 1.00 92.44 113 VAL A N 1
ATOM 814 C CA . VAL A 1 113 ? -10.651 11.273 5.050 1.00 92.44 113 VAL A CA 1
ATOM 815 C C . VAL A 1 113 ? -10.767 10.274 3.898 1.00 92.44 113 VAL A C 1
ATOM 817 O O . VAL A 1 113 ? -10.449 10.602 2.754 1.00 92.44 113 VAL A O 1
ATOM 820 N N . TYR A 1 114 ? -11.225 9.050 4.163 1.00 93.50 114 TYR A N 1
ATOM 821 C CA . TYR A 1 114 ? -11.318 8.014 3.138 1.00 93.50 114 TYR A CA 1
ATOM 822 C C . TYR A 1 114 ? -12.430 8.308 2.137 1.00 93.50 114 TYR A C 1
ATOM 824 O O . TYR A 1 114 ? -13.481 8.850 2.483 1.00 93.50 114 TYR A O 1
ATOM 832 N N . VAL A 1 115 ? -12.190 7.924 0.879 1.00 88.75 115 VAL A N 1
ATOM 833 C CA . VAL A 1 115 ? -13.106 8.171 -0.245 1.00 88.75 115 VAL A CA 1
ATOM 834 C C . VAL A 1 115 ? -13.488 9.659 -0.323 1.00 88.75 115 VAL A C 1
ATOM 836 O O . VAL A 1 115 ? -14.658 10.014 -0.413 1.00 88.75 115 VAL A O 1
ATOM 839 N N . GLN A 1 116 ? -12.487 10.543 -0.205 1.00 85.06 116 GLN A N 1
ATOM 840 C CA . GLN A 1 116 ? -12.672 12.004 -0.200 1.00 85.06 116 GLN A CA 1
ATOM 841 C C . GLN A 1 116 ? -13.684 12.478 0.866 1.00 85.06 116 GLN A C 1
ATOM 843 O O . GLN A 1 116 ? -14.478 13.384 0.632 1.00 85.06 116 GLN A O 1
ATOM 848 N N . GLY A 1 117 ? -13.678 11.828 2.033 1.00 89.19 117 GLY A N 1
ATOM 849 C CA . GLY A 1 117 ? -14.569 12.123 3.158 1.00 89.19 117 GLY A CA 1
ATOM 850 C C . GLY A 1 117 ? -15.932 11.430 3.129 1.00 89.19 117 GLY A C 1
ATOM 851 O O . GLY A 1 117 ? -16.737 11.621 4.037 1.00 89.19 117 GLY A O 1
ATOM 852 N N . MET A 1 118 ? -16.201 10.592 2.125 1.00 93.81 118 MET A N 1
ATOM 853 C CA . MET A 1 118 ? -17.490 9.904 1.982 1.00 93.81 118 MET A CA 1
ATOM 854 C C . MET A 1 118 ? -17.531 8.516 2.633 1.00 93.81 118 MET A C 1
ATOM 856 O O . MET A 1 118 ? -18.612 7.925 2.735 1.00 93.81 118 MET A O 1
ATOM 860 N N . SER A 1 119 ? -16.389 7.971 3.068 1.00 97.31 119 SER A N 1
ATOM 861 C CA . SER A 1 119 ? -16.330 6.590 3.562 1.00 97.31 119 SER A CA 1
ATOM 862 C C . SER A 1 119 ? -17.153 6.373 4.829 1.00 97.31 119 SER A C 1
ATOM 864 O O . SER A 1 119 ? -17.951 5.442 4.863 1.00 97.31 119 SER A O 1
ATOM 866 N N . GLU A 1 120 ? -17.035 7.232 5.846 1.00 98.62 120 GLU A N 1
ATOM 867 C CA . GLU A 1 120 ? -17.793 7.042 7.092 1.00 98.62 120 GLU A CA 1
ATOM 868 C C . GLU A 1 120 ? -19.301 7.074 6.848 1.00 98.62 120 GLU A C 1
ATOM 870 O O . GLU A 1 120 ? -20.020 6.195 7.310 1.00 98.62 120 GLU A O 1
ATOM 875 N N . LYS A 1 121 ? -19.778 8.049 6.066 1.00 98.56 121 LYS A N 1
ATOM 876 C CA . LYS A 1 121 ? -21.205 8.191 5.762 1.00 98.56 121 LYS A CA 1
ATOM 877 C C . LYS A 1 121 ? -21.750 6.960 5.036 1.00 98.56 121 LYS A C 1
ATOM 879 O O . LYS A 1 121 ? -22.793 6.437 5.413 1.00 98.56 121 LYS A O 1
ATOM 884 N N . SER A 1 122 ? -21.044 6.493 4.008 1.00 98.44 122 SER A N 1
ATOM 885 C CA . SER A 1 122 ? -21.470 5.322 3.227 1.00 98.44 122 SER A CA 1
ATOM 886 C C . SER A 1 122 ? -21.398 4.018 4.023 1.00 98.44 122 SER A C 1
ATOM 888 O O . SER A 1 122 ? -22.312 3.197 3.941 1.00 98.44 122 SER A O 1
ATOM 890 N N . THR A 1 123 ? -20.366 3.868 4.857 1.00 98.69 123 THR A N 1
ATOM 891 C CA . THR A 1 123 ? -20.206 2.736 5.783 1.00 98.69 123 THR A CA 1
ATOM 892 C C . THR A 1 123 ? -21.316 2.733 6.837 1.00 98.69 123 THR A C 1
ATOM 894 O O . THR A 1 123 ? -21.932 1.700 7.071 1.00 98.69 123 THR A O 1
ATOM 897 N N . GLY A 1 124 ? -21.638 3.891 7.423 1.00 98.75 124 GLY A N 1
ATOM 898 C CA . GLY A 1 124 ? -22.723 4.037 8.394 1.00 98.75 124 GLY A CA 1
ATOM 899 C C . GLY A 1 124 ? -24.100 3.715 7.812 1.00 98.75 124 GLY A C 1
ATOM 900 O O . GLY A 1 124 ? -24.891 3.027 8.451 1.00 98.75 124 GLY A O 1
ATOM 901 N N . ILE A 1 125 ? -24.386 4.157 6.578 1.00 98.75 125 ILE A N 1
ATOM 902 C CA . ILE A 1 125 ? -25.632 3.809 5.867 1.00 98.75 125 ILE A CA 1
ATOM 903 C C . ILE A 1 125 ? -25.761 2.291 5.693 1.00 98.75 125 ILE A C 1
ATOM 905 O O . ILE A 1 125 ? -26.836 1.746 5.941 1.00 98.75 125 ILE A O 1
ATOM 909 N N . ALA A 1 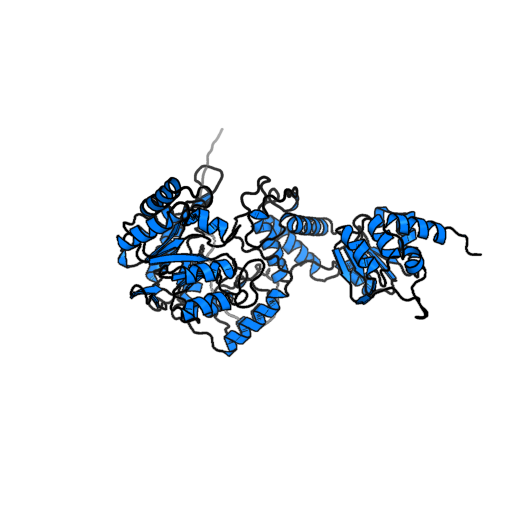126 ? -24.680 1.617 5.296 1.00 98.75 126 ALA A N 1
ATOM 910 C CA . ALA A 1 126 ? -24.686 0.173 5.101 1.00 98.75 126 ALA A CA 1
ATOM 911 C C . ALA A 1 126 ? -24.829 -0.582 6.434 1.00 98.75 126 ALA A C 1
ATOM 913 O O . ALA A 1 126 ? -25.717 -1.414 6.583 1.00 98.75 126 ALA A O 1
ATOM 914 N N . LEU A 1 127 ? -24.022 -0.244 7.444 1.00 98.75 127 LEU A N 1
ATOM 915 C CA . LEU A 1 127 ? -24.011 -0.955 8.726 1.00 98.75 127 LEU A CA 1
ATOM 916 C C . LEU A 1 127 ? -25.293 -0.770 9.545 1.00 98.75 127 LEU A C 1
ATOM 918 O O . LEU A 1 127 ? -25.706 -1.700 10.231 1.00 98.75 127 LEU A O 1
ATOM 922 N N . LYS A 1 128 ? -25.978 0.376 9.432 1.00 98.25 128 LYS A N 1
ATOM 923 C CA . LYS A 1 128 ? -27.266 0.621 10.109 1.00 98.25 128 LYS A CA 1
ATOM 924 C C . LYS A 1 128 ? -28.375 -0.359 9.695 1.00 98.25 128 LYS A C 1
ATOM 926 O O . LYS A 1 128 ? -29.369 -0.493 10.405 1.00 98.25 128 LYS A O 1
ATOM 931 N N . ARG A 1 129 ? -28.216 -1.055 8.565 1.00 97.94 129 ARG A N 1
ATOM 932 C CA . ARG A 1 129 ? -29.126 -2.122 8.111 1.00 97.94 129 ARG A CA 1
ATOM 933 C C . ARG A 1 129 ? -29.005 -3.403 8.946 1.00 97.94 129 ARG A C 1
ATOM 935 O O . ARG A 1 129 ? -29.851 -4.283 8.816 1.00 97.94 129 ARG A O 1
ATOM 942 N N . HIS A 1 130 ? -27.977 -3.516 9.788 1.00 98.50 130 HIS A N 1
ATOM 943 C CA . HIS A 1 130 ? -27.687 -4.699 10.593 1.00 98.50 130 HIS A CA 1
ATOM 944 C C . HIS A 1 130 ? -27.779 -4.404 12.097 1.00 98.50 130 HIS A C 1
ATOM 946 O O . HIS A 1 130 ? -27.554 -3.267 12.520 1.00 98.50 130 HIS A O 1
ATOM 952 N N . PRO A 1 131 ? -28.060 -5.423 12.932 1.00 98.19 131 PRO A N 1
ATOM 953 C CA . PRO A 1 131 ? -28.016 -5.271 14.383 1.00 98.19 131 PRO A CA 1
ATOM 954 C C . PRO A 1 131 ? -26.628 -4.816 14.855 1.00 98.19 131 PRO A C 1
ATOM 956 O O . PRO A 1 131 ? -25.606 -5.339 14.402 1.00 98.19 131 PRO A O 1
ATOM 959 N N . ARG A 1 132 ? -26.581 -3.841 15.769 1.00 97.75 132 ARG A N 1
ATOM 960 C CA . ARG A 1 132 ? -25.344 -3.161 16.189 1.00 97.75 132 ARG A CA 1
ATOM 961 C C . ARG A 1 132 ? -24.305 -4.108 16.796 1.00 97.75 132 ARG A C 1
ATOM 963 O O . ARG A 1 132 ? -23.110 -3.854 16.683 1.00 97.75 132 ARG A O 1
ATOM 970 N N . GLU A 1 133 ? -24.751 -5.184 17.433 1.00 96.50 133 GLU A N 1
ATOM 971 C CA . GLU A 1 133 ? -23.926 -6.219 18.059 1.00 96.50 133 GLU A CA 1
ATOM 972 C C . GLU A 1 133 ? -23.307 -7.209 17.060 1.00 96.50 133 GLU A C 1
ATOM 974 O O . GLU A 1 133 ? -22.461 -8.019 17.438 1.00 96.50 133 GLU A O 1
ATOM 979 N N . LYS A 1 134 ? -23.713 -7.166 15.783 1.00 97.31 134 LYS A N 1
ATOM 980 C CA . LYS A 1 134 ? -23.163 -8.032 14.728 1.00 97.31 134 LYS A CA 1
ATOM 981 C C . LYS A 1 134 ? -21.855 -7.518 14.139 1.00 97.31 134 LYS A C 1
ATOM 983 O O . LYS A 1 134 ? -21.223 -8.263 13.395 1.00 97.31 134 LYS A O 1
ATOM 988 N N . PHE A 1 135 ? -21.449 -6.289 14.451 1.00 98.69 135 PHE A N 1
ATOM 989 C CA . PHE A 1 135 ? -20.243 -5.690 13.897 1.00 98.69 135 PHE A CA 1
ATOM 990 C C . PHE A 1 135 ? -19.491 -4.818 14.906 1.00 98.69 135 PHE A C 1
ATOM 992 O O . PHE A 1 135 ? -20.062 -4.240 15.828 1.00 98.69 135 PHE A O 1
ATOM 999 N N . PHE A 1 136 ? -18.194 -4.694 14.661 1.00 98.88 136 PHE A N 1
ATOM 1000 C CA . PHE A 1 136 ? -17.273 -3.752 15.259 1.00 98.88 136 PHE A CA 1
ATOM 1001 C C . PHE A 1 136 ? -16.909 -2.703 14.219 1.00 98.88 136 PHE A C 1
ATOM 1003 O O . PHE A 1 136 ? -16.583 -3.034 13.074 1.00 98.88 136 PHE A O 1
ATOM 1010 N N . ILE A 1 137 ? -16.936 -1.440 14.631 1.00 98.75 137 ILE A N 1
ATOM 1011 C CA . ILE A 1 137 ? -16.560 -0.325 13.772 1.00 98.75 137 ILE A CA 1
ATOM 1012 C C . ILE A 1 137 ? -15.305 0.373 14.279 1.00 98.75 137 ILE A C 1
ATOM 1014 O O . ILE A 1 137 ? -15.195 0.723 15.460 1.00 98.75 137 ILE A O 1
ATOM 1018 N N . SER A 1 138 ? -14.365 0.589 13.361 1.00 98.75 138 SER A N 1
ATOM 1019 C CA . SER A 1 138 ? -13.157 1.359 13.595 1.00 98.75 138 SER A CA 1
ATOM 1020 C C . SER A 1 138 ? -13.128 2.639 12.771 1.00 98.75 138 SER A C 1
ATOM 1022 O O . SER A 1 138 ? -13.429 2.632 11.579 1.00 98.75 138 SER A O 1
ATOM 1024 N N . THR A 1 139 ? -12.754 3.748 13.409 1.00 98.81 139 THR A N 1
ATOM 1025 C CA . THR A 1 139 ? -12.452 5.016 12.730 1.00 98.81 139 THR A CA 1
ATOM 1026 C C . THR A 1 139 ? -11.301 5.746 13.429 1.00 98.81 139 THR A C 1
ATOM 1028 O O . THR A 1 139 ? -10.707 5.235 14.383 1.00 98.81 139 THR A O 1
ATOM 1031 N N . LYS A 1 140 ? -10.902 6.914 12.912 1.00 98.50 140 LYS A N 1
ATOM 1032 C CA . LYS A 1 140 ? -9.603 7.528 13.223 1.00 98.50 140 LYS A CA 1
ATOM 1033 C C . LYS A 1 140 ? -9.675 9.043 13.389 1.00 98.50 140 LYS A C 1
ATOM 1035 O O . LYS A 1 140 ? -10.247 9.737 12.547 1.00 98.50 140 LYS A O 1
ATOM 1040 N N . MET A 1 141 ? -8.941 9.581 14.363 1.00 98.25 141 MET A N 1
ATOM 1041 C CA . MET A 1 141 ? -8.658 11.016 14.466 1.00 98.25 141 MET A CA 1
ATOM 1042 C C . MET A 1 141 ? -7.744 11.470 13.321 1.00 98.25 141 MET A C 1
ATOM 1044 O O . MET A 1 141 ? -6.527 11.308 13.375 1.00 98.25 141 MET A O 1
ATOM 1048 N N . SER A 1 142 ? -8.339 12.046 12.276 1.00 94.94 142 SER A N 1
ATOM 1049 C CA . SER A 1 142 ? -7.678 12.338 10.992 1.00 94.94 142 SER A CA 1
ATOM 1050 C C . SER A 1 142 ? -7.461 13.838 10.767 1.00 94.94 142 SER A C 1
ATOM 1052 O O . SER A 1 142 ? -7.755 14.371 9.701 1.00 94.94 142 SER A O 1
ATOM 1054 N N . ASN A 1 143 ? -6.967 14.533 11.789 1.00 91.62 143 ASN A N 1
ATOM 1055 C CA . ASN A 1 143 ? -6.790 15.990 11.835 1.00 91.62 143 ASN A CA 1
ATOM 1056 C C . ASN A 1 143 ? -5.574 16.510 11.028 1.00 91.62 143 ASN A C 1
ATOM 1058 O O . ASN A 1 143 ? -4.808 17.339 11.503 1.00 91.62 143 ASN A O 1
ATOM 1062 N N . PHE A 1 144 ? -5.359 15.991 9.815 1.00 89.69 144 PHE A N 1
ATOM 1063 C CA . PHE A 1 144 ? -4.158 16.270 9.016 1.00 89.69 144 PHE A CA 1
ATOM 1064 C C . PHE A 1 144 ? -4.027 17.734 8.578 1.00 89.69 144 PHE A C 1
ATOM 1066 O O . PHE A 1 144 ? -2.933 18.283 8.635 1.00 89.69 144 PHE A O 1
ATOM 1073 N N . ALA A 1 145 ? -5.129 18.346 8.134 1.00 86.44 145 ALA A N 1
ATOM 1074 C CA . ALA A 1 145 ? -5.129 19.711 7.602 1.00 86.44 145 ALA A CA 1
ATOM 1075 C C . ALA A 1 145 ? -5.152 20.780 8.705 1.00 86.44 145 ALA A C 1
ATOM 1077 O O . ALA A 1 145 ? -4.497 21.809 8.586 1.00 86.44 145 ALA A O 1
ATOM 1078 N N . ASP A 1 146 ? -5.904 20.522 9.774 1.00 92.62 146 ASP A N 1
ATOM 1079 C CA . ASP A 1 146 ? -5.999 21.382 10.948 1.00 92.62 146 ASP A CA 1
ATOM 1080 C C . ASP A 1 146 ? -6.099 20.500 12.194 1.00 92.62 146 ASP A C 1
ATOM 1082 O O . ASP A 1 146 ? -7.107 19.824 12.420 1.00 92.62 146 ASP A O 1
ATOM 1086 N N . TYR A 1 147 ? -5.033 20.503 12.990 1.00 94.88 147 TYR A N 1
ATOM 1087 C CA . TYR A 1 147 ? -4.941 19.776 14.250 1.00 94.88 147 TYR A CA 1
ATOM 1088 C C . TYR A 1 147 ? -5.234 20.650 15.471 1.00 94.88 147 TYR A C 1
ATOM 1090 O O . TYR A 1 147 ? -4.863 20.292 16.587 1.00 94.88 147 TYR A O 1
ATOM 1098 N N . SER A 1 148 ? -5.933 21.774 15.309 1.00 97.62 148 SER A N 1
ATOM 1099 C CA . SER A 1 148 ? -6.516 22.492 16.439 1.00 97.62 148 SER A CA 1
ATOM 1100 C C . SER A 1 148 ? -7.429 21.571 17.259 1.00 97.62 148 SER A C 1
ATOM 1102 O O . SER A 1 148 ? -8.045 20.622 16.750 1.00 97.62 148 SER A O 1
ATOM 1104 N N . ARG A 1 149 ? -7.517 21.836 18.567 1.00 97.81 149 ARG A N 1
ATOM 1105 C CA . ARG A 1 149 ? -8.375 21.065 19.477 1.00 97.81 149 ARG A CA 1
ATOM 1106 C C . ARG A 1 149 ? -9.842 21.133 19.046 1.00 97.81 149 ARG A C 1
ATOM 1108 O O . ARG A 1 149 ? -10.511 20.104 19.011 1.00 97.81 149 ARG A O 1
ATOM 1115 N N . GLU A 1 150 ? -10.318 22.325 18.690 1.00 98.12 150 GLU A N 1
ATOM 1116 C CA . GLU A 1 150 ? -11.696 22.567 18.253 1.00 98.12 150 GLU A CA 1
ATOM 1117 C C . GLU A 1 150 ? -12.043 21.743 17.009 1.00 98.12 150 GLU A C 1
ATOM 1119 O O . GLU A 1 150 ? -13.011 20.977 17.023 1.00 98.12 150 GLU A O 1
ATOM 1124 N N . ASN A 1 151 ? -11.217 21.822 15.961 1.00 98.06 151 ASN A N 1
ATOM 1125 C CA . ASN A 1 151 ? -11.454 21.050 14.748 1.00 98.06 151 ASN A CA 1
ATOM 1126 C C . ASN A 1 151 ? -11.362 19.541 15.006 1.00 98.06 151 ASN A C 1
ATOM 1128 O O . ASN A 1 151 ? -12.169 18.771 14.488 1.00 98.06 151 ASN A O 1
ATOM 1132 N N . SER A 1 152 ? -10.434 19.105 15.860 1.00 98.44 152 SER A N 1
ATOM 1133 C CA . SER A 1 152 ? -10.313 17.692 16.227 1.00 98.44 152 SER A CA 1
ATOM 1134 C C . SER A 1 152 ? -11.572 17.176 16.942 1.00 98.44 152 SER A C 1
ATOM 1136 O O . SER A 1 152 ? -12.082 16.113 16.591 1.00 98.44 152 SER A O 1
ATOM 1138 N N . ILE A 1 153 ? -12.144 17.941 17.880 1.00 98.56 153 ILE A N 1
ATOM 1139 C CA . ILE A 1 153 ? -13.421 17.595 18.535 1.00 98.56 153 ILE A CA 1
ATOM 1140 C C . ILE A 1 153 ? -14.567 17.562 17.514 1.00 98.56 153 ILE A C 1
ATOM 1142 O O . ILE A 1 153 ? -15.396 16.651 17.547 1.00 98.56 153 ILE A O 1
ATOM 1146 N N . LYS A 1 154 ? -14.599 18.502 16.566 1.00 98.38 154 LYS A N 1
ATOM 1147 C CA . LYS A 1 154 ? -15.591 18.513 15.483 1.00 98.38 154 LYS A CA 1
ATOM 1148 C C . LYS A 1 154 ? -15.486 17.270 14.592 1.00 98.38 154 LYS A C 1
ATOM 1150 O O . LYS A 1 154 ? -16.509 16.661 14.286 1.00 98.38 154 LYS A O 1
ATOM 1155 N N . ILE A 1 155 ? -14.273 16.864 14.202 1.00 98.19 155 ILE A N 1
ATOM 1156 C CA . ILE A 1 155 ? -14.022 15.626 13.440 1.00 98.19 155 ILE A CA 1
ATOM 1157 C C . ILE A 1 155 ? -14.527 14.409 14.223 1.00 98.19 155 ILE A C 1
ATOM 1159 O O . ILE A 1 155 ? -15.256 13.585 13.669 1.00 98.19 155 ILE A O 1
ATOM 1163 N N . TYR A 1 156 ? -14.190 14.328 15.513 1.00 98.62 156 TYR A N 1
ATOM 1164 C CA . TYR A 1 156 ? -14.661 13.268 16.402 1.00 98.62 156 TYR A CA 1
ATOM 1165 C C . TYR A 1 156 ? -16.193 13.186 16.411 1.00 98.62 156 TYR A C 1
ATOM 1167 O O . TYR A 1 156 ? -16.748 12.151 16.064 1.00 98.62 156 TYR A O 1
ATOM 1175 N N . GLN A 1 157 ? -16.890 14.290 16.692 1.00 98.56 157 GLN A N 1
ATOM 1176 C CA . GLN A 1 157 ? -18.359 14.333 16.727 1.00 98.56 157 GLN A CA 1
ATOM 1177 C C . GLN A 1 157 ? -19.005 14.000 15.375 1.00 98.56 157 GLN A C 1
ATOM 1179 O O . GLN A 1 157 ? -20.042 13.337 15.322 1.00 98.56 157 GLN A O 1
ATOM 1184 N N . ASN A 1 158 ? -18.407 14.452 14.272 1.00 98.56 158 ASN A N 1
ATOM 1185 C CA . ASN A 1 158 ? -18.896 14.137 12.933 1.00 98.56 158 ASN A CA 1
ATOM 1186 C C . ASN A 1 158 ? -18.785 12.644 12.616 1.00 98.56 158 ASN A C 1
ATOM 1188 O O . ASN A 1 158 ? -19.660 12.124 11.928 1.00 98.56 158 ASN A O 1
ATOM 1192 N N . SER A 1 159 ? -17.780 11.953 13.162 1.00 98.75 159 SER A N 1
ATOM 1193 C CA . SER A 1 159 ? -17.616 10.509 12.969 1.00 98.75 159 SER A CA 1
ATOM 1194 C C . SER A 1 159 ? -18.848 9.748 13.482 1.00 98.75 159 SER A C 1
ATOM 1196 O O . SER A 1 159 ? -19.414 8.944 12.749 1.00 98.75 159 SER A O 1
ATOM 1198 N N . PHE A 1 160 ? -19.366 10.077 14.675 1.00 98.69 160 PHE A N 1
ATOM 1199 C CA . PHE A 1 160 ? -20.600 9.471 15.219 1.00 98.69 160 PHE A CA 1
ATOM 1200 C C . PHE A 1 160 ? -21.817 9.735 14.330 1.00 98.69 160 PHE A C 1
ATOM 1202 O O . PHE A 1 160 ? -22.594 8.823 14.051 1.00 98.69 160 PHE A O 1
ATOM 1209 N N . LYS A 1 161 ? -21.967 10.973 13.839 1.00 98.50 161 LYS A N 1
ATOM 1210 C CA . LYS A 1 161 ? -23.080 11.359 12.955 1.00 98.50 161 LYS A CA 1
ATOM 1211 C C . LYS A 1 161 ? -23.036 10.610 11.625 1.00 98.50 161 LYS A C 1
ATOM 1213 O O . LYS A 1 161 ? -24.057 10.091 11.183 1.00 98.50 161 LYS A O 1
ATOM 1218 N N . ASN A 1 162 ? -21.864 10.553 10.996 1.00 98.62 162 ASN A N 1
ATOM 1219 C CA . ASN A 1 162 ? -21.664 9.891 9.709 1.00 98.62 162 ASN A CA 1
ATOM 1220 C C . ASN A 1 162 ? -21.872 8.378 9.821 1.00 98.62 162 ASN A C 1
ATOM 1222 O O . ASN A 1 162 ? -22.553 7.784 8.985 1.00 98.62 162 ASN A O 1
ATOM 1226 N N . LEU A 1 163 ? -21.313 7.775 10.871 1.00 98.75 163 LEU A N 1
ATOM 1227 C CA . LEU A 1 163 ? -21.419 6.345 11.143 1.00 98.75 163 LEU A CA 1
ATOM 1228 C C . LEU A 1 163 ? -22.793 5.942 11.688 1.00 98.75 163 LEU A C 1
ATOM 1230 O O . LEU A 1 163 ? -23.149 4.773 11.601 1.00 98.75 163 LEU A O 1
ATOM 1234 N N . GLN A 1 164 ? -23.570 6.902 12.199 1.00 98.44 164 GLN A N 1
ATOM 1235 C CA . GLN A 1 164 ? -24.884 6.698 12.811 1.00 98.44 164 GLN A CA 1
ATOM 1236 C C . GLN A 1 164 ? -24.825 5.740 14.014 1.00 98.44 164 GLN A C 1
ATOM 1238 O O . GLN A 1 164 ? -25.623 4.809 14.116 1.00 98.44 164 GLN A O 1
ATOM 1243 N N . VAL A 1 165 ? -23.864 5.970 14.915 1.00 98.25 165 VAL A N 1
ATOM 1244 C CA . VAL A 1 165 ? -23.634 5.154 16.120 1.00 98.25 165 VAL A CA 1
ATOM 1245 C C . VAL A 1 165 ? -23.513 6.020 17.370 1.00 98.25 165 VAL A C 1
ATOM 1247 O O . VAL A 1 165 ? -23.065 7.160 17.289 1.00 98.25 165 VAL A O 1
ATOM 1250 N N . ASP A 1 166 ? -23.836 5.443 18.528 1.00 97.81 166 ASP A N 1
ATOM 1251 C CA . ASP A 1 166 ? -23.688 6.098 19.839 1.00 97.81 166 ASP A CA 1
ATOM 1252 C C . ASP A 1 166 ? -22.318 5.838 20.492 1.00 97.81 166 ASP A C 1
ATOM 1254 O O . ASP A 1 166 ? -21.904 6.549 21.407 1.00 97.81 166 ASP A O 1
ATOM 1258 N N . TYR A 1 167 ? -21.601 4.815 20.021 1.00 98.56 167 TYR A N 1
ATOM 1259 C CA . TYR A 1 167 ? -20.260 4.447 20.473 1.00 98.56 167 TYR A CA 1
ATOM 1260 C C . TYR A 1 167 ? -19.439 3.849 19.327 1.00 98.56 167 TYR A C 1
ATOM 1262 O O . TYR A 1 167 ? -19.977 3.205 18.416 1.00 98.56 167 TYR A O 1
ATOM 1270 N N . ILE A 1 168 ? -18.120 4.016 19.412 1.00 98.81 168 ILE A N 1
ATOM 1271 C CA . ILE A 1 168 ? -17.144 3.473 18.465 1.00 98.81 168 ILE A CA 1
ATOM 1272 C C . ILE A 1 168 ? -16.353 2.355 19.150 1.00 98.81 168 ILE A C 1
ATOM 1274 O O . ILE A 1 168 ? -15.835 2.535 20.255 1.00 98.81 168 ILE A O 1
ATOM 1278 N N . ASP A 1 169 ? -16.247 1.196 18.495 1.00 98.88 169 ASP A N 1
ATOM 1279 C CA . ASP A 1 169 ? -15.568 0.032 19.072 1.00 98.88 169 ASP A CA 1
ATOM 1280 C C . ASP A 1 169 ? -14.049 0.213 19.103 1.00 98.88 169 ASP A C 1
ATOM 1282 O O . ASP A 1 169 ? -13.420 -0.089 20.111 1.00 98.88 169 ASP A O 1
ATOM 1286 N N . TYR A 1 170 ? -13.460 0.730 18.021 1.00 98.88 170 TYR A N 1
ATOM 1287 C CA . TYR A 1 170 ? -12.010 0.878 17.870 1.00 98.88 170 TYR A CA 1
ATOM 1288 C C . TYR A 1 170 ? -11.658 2.264 17.324 1.00 98.88 170 TYR A C 1
ATOM 1290 O O . TYR A 1 170 ? -11.875 2.554 16.150 1.00 98.88 170 TYR A O 1
ATOM 1298 N N . TYR A 1 171 ? -11.080 3.133 18.147 1.00 98.81 171 TYR A N 1
ATOM 1299 C CA . TYR A 1 171 ? -10.704 4.487 17.745 1.00 98.81 171 TYR A CA 1
ATOM 1300 C C . TYR A 1 171 ? -9.184 4.643 17.671 1.00 98.81 171 TYR A C 1
ATOM 1302 O O . TYR A 1 171 ? -8.466 4.262 18.595 1.00 98.81 171 TYR A O 1
ATOM 1310 N N . LEU A 1 172 ? -8.683 5.201 16.569 1.00 98.69 172 LEU A N 1
ATOM 1311 C CA . LEU A 1 172 ? -7.248 5.313 16.289 1.00 98.69 172 LEU A CA 1
ATOM 1312 C C . LEU A 1 172 ? -6.774 6.768 16.267 1.00 98.69 172 LEU A C 1
ATOM 1314 O O . LEU A 1 172 ? -7.415 7.631 15.668 1.00 98.69 172 LEU A O 1
ATOM 1318 N N . LEU A 1 173 ? -5.570 7.026 16.775 1.00 98.38 173 LEU A N 1
ATOM 1319 C CA . LEU A 1 173 ? -4.769 8.152 16.284 1.00 98.38 173 LEU A CA 1
ATOM 1320 C C . LEU A 1 173 ? -4.302 7.841 14.848 1.00 98.38 173 LEU A C 1
ATOM 1322 O O . LEU A 1 173 ? -3.723 6.778 14.595 1.00 98.38 173 LEU A O 1
ATOM 1326 N N . HIS A 1 174 ? -4.559 8.734 13.886 1.00 96.31 174 HIS A N 1
ATOM 1327 C CA . HIS A 1 174 ? -4.268 8.477 12.472 1.00 96.31 174 HIS A CA 1
ATOM 1328 C C . HIS A 1 174 ? -2.844 8.899 12.063 1.00 96.31 174 HIS A C 1
ATOM 1330 O O . HIS A 1 174 ? -2.436 10.051 12.259 1.00 96.31 174 HIS A O 1
ATOM 1336 N N . SER A 1 175 ? -2.113 7.972 11.446 1.00 90.06 175 SER A N 1
ATOM 1337 C CA . SER A 1 175 ? -0.780 8.132 10.857 1.00 90.06 175 SER A CA 1
ATOM 1338 C C . SER A 1 175 ? 0.263 8.735 11.794 1.00 90.06 175 SER A C 1
ATOM 1340 O O . SER A 1 175 ? 0.914 9.734 11.481 1.00 90.06 175 SER A O 1
ATOM 1342 N N . VAL A 1 176 ? 0.414 8.131 12.970 1.00 91.69 176 VAL A N 1
ATOM 1343 C CA . VAL A 1 176 ? 1.425 8.536 13.945 1.00 91.69 176 VAL A CA 1
ATOM 1344 C C . VAL A 1 176 ? 2.827 8.232 13.414 1.00 91.69 176 VAL A C 1
ATOM 1346 O O . VAL A 1 176 ? 3.089 7.147 12.894 1.00 91.69 176 VAL A O 1
ATOM 1349 N N . GLY A 1 177 ? 3.725 9.211 13.543 1.00 84.06 177 GLY A N 1
ATOM 1350 C CA . GLY A 1 177 ? 5.117 9.120 13.103 1.00 84.06 177 GLY A CA 1
ATOM 1351 C C . GLY A 1 177 ? 5.367 9.471 11.632 1.00 84.06 177 GLY A C 1
ATOM 1352 O O . GLY A 1 177 ? 6.524 9.537 11.224 1.00 84.06 177 GLY A O 1
ATOM 1353 N N . GLY A 1 178 ? 4.324 9.765 10.849 1.00 80.12 178 GLY A N 1
ATOM 1354 C CA . GLY A 1 178 ? 4.485 10.333 9.508 1.00 80.12 178 GLY A CA 1
ATOM 1355 C C . GLY A 1 178 ? 5.096 11.746 9.524 1.00 80.12 178 GLY A C 1
ATOM 1356 O O . GLY A 1 178 ? 5.125 12.414 10.556 1.00 80.12 178 GLY A O 1
ATOM 1357 N N . GLY A 1 179 ? 5.566 12.226 8.366 1.00 77.88 179 GLY A N 1
ATOM 1358 C CA . GLY A 1 179 ? 6.071 13.600 8.207 1.00 77.88 179 GLY A CA 1
ATOM 1359 C C . GLY A 1 179 ? 7.295 13.908 9.080 1.00 77.88 179 GLY A C 1
ATOM 1360 O O . GLY A 1 179 ? 8.334 13.255 8.935 1.00 77.88 179 GLY A O 1
ATOM 1361 N N . ASP A 1 180 ? 7.150 14.888 9.978 1.00 81.88 180 ASP A N 1
ATOM 1362 C CA . ASP A 1 180 ? 8.174 15.336 10.940 1.00 81.88 180 ASP A CA 1
ATOM 1363 C C . ASP A 1 180 ? 8.274 14.432 12.189 1.00 81.88 180 ASP A C 1
ATOM 1365 O O . ASP A 1 180 ? 8.838 14.817 13.216 1.00 81.88 180 ASP A O 1
ATOM 1369 N N . GLY A 1 181 ? 7.716 13.218 12.128 1.00 87.56 181 GLY A N 1
ATOM 1370 C CA . GLY A 1 181 ? 7.890 12.186 13.145 1.00 87.56 181 GLY A CA 1
ATOM 1371 C C . GLY A 1 181 ? 7.315 12.591 14.502 1.00 87.56 181 GLY A C 1
ATOM 1372 O O . GLY A 1 181 ? 6.105 12.778 14.650 1.00 87.56 181 GLY A O 1
ATOM 1373 N N . MET A 1 182 ? 8.192 12.704 15.501 1.00 92.00 182 MET A N 1
ATOM 1374 C CA . MET A 1 182 ? 7.822 12.988 16.891 1.00 92.00 182 MET A CA 1
ATOM 1375 C C . MET A 1 182 ? 7.175 14.367 17.068 1.00 92.00 182 MET A C 1
ATOM 1377 O O . MET A 1 182 ? 6.195 14.503 17.796 1.00 92.00 182 MET A O 1
ATOM 1381 N N . GLU A 1 183 ? 7.690 15.391 16.388 1.00 93.69 183 GLU A N 1
ATOM 1382 C CA . GLU A 1 183 ? 7.196 16.762 16.555 1.00 93.69 183 GLU A CA 1
ATOM 1383 C C . GLU A 1 183 ? 5.782 16.922 15.995 1.00 93.69 183 GLU A C 1
ATOM 1385 O O . GLU A 1 183 ? 4.930 17.565 16.607 1.00 93.69 183 GLU A O 1
ATOM 1390 N N . LEU A 1 184 ? 5.491 16.265 14.868 1.00 91.62 184 LEU A N 1
ATOM 1391 C CA . LEU A 1 184 ? 4.136 16.239 14.329 1.00 91.62 184 LEU A CA 1
ATOM 1392 C C . LEU A 1 184 ? 3.185 15.446 15.235 1.00 91.62 184 LEU A C 1
ATOM 1394 O O . LEU A 1 184 ? 2.040 15.854 15.416 1.00 91.62 184 LEU A O 1
ATOM 1398 N N . PHE A 1 185 ? 3.644 14.337 15.826 1.00 93.69 185 PHE A N 1
ATOM 1399 C CA . PHE A 1 185 ? 2.855 13.587 16.805 1.00 93.69 185 PHE A CA 1
ATOM 1400 C C . PHE A 1 185 ? 2.464 14.457 18.010 1.00 93.69 185 PHE A C 1
ATOM 1402 O O . PHE A 1 185 ? 1.277 14.529 18.334 1.00 93.69 185 PHE A O 1
ATOM 1409 N N . LYS A 1 186 ? 3.425 15.166 18.619 1.00 95.12 186 LYS A N 1
ATOM 1410 C CA . LYS A 1 186 ? 3.164 16.056 19.761 1.00 95.12 186 LYS A CA 1
ATOM 1411 C C . LYS A 1 186 ? 2.154 17.144 19.415 1.00 95.12 186 LYS A C 1
ATOM 1413 O O . LYS A 1 186 ? 1.115 17.224 20.063 1.00 95.12 186 LYS A O 1
ATOM 1418 N N . LYS A 1 187 ? 2.369 17.878 18.320 1.00 95.56 187 LYS A N 1
ATOM 1419 C CA . LYS A 1 187 ? 1.457 18.947 17.879 1.00 95.56 187 LYS A CA 1
ATOM 1420 C C . LYS A 1 187 ? 0.038 18.450 17.618 1.00 95.56 187 LYS A C 1
ATOM 1422 O O . LYS A 1 187 ? -0.930 19.127 17.958 1.00 95.56 187 LYS A O 1
ATOM 1427 N N . ARG A 1 188 ? -0.094 17.271 16.998 1.00 95.19 188 ARG A N 1
ATOM 1428 C CA . ARG A 1 188 ? -1.399 16.723 16.607 1.00 95.19 188 ARG A CA 1
ATOM 1429 C C . ARG A 1 188 ? -2.183 16.125 17.761 1.00 95.19 188 ARG A C 1
ATOM 1431 O O . ARG A 1 188 ? -3.414 16.128 17.677 1.00 95.19 188 ARG A O 1
ATOM 1438 N N . TYR A 1 189 ? -1.502 15.588 18.774 1.00 96.62 189 TYR A N 1
ATOM 1439 C CA . TYR A 1 189 ? -2.139 14.742 19.783 1.00 96.62 189 TYR A CA 1
ATOM 1440 C C . TYR A 1 189 ? -1.885 15.148 21.237 1.00 96.62 189 TYR A C 1
ATOM 1442 O O . TYR A 1 189 ? -2.763 14.940 22.072 1.00 96.62 189 TYR A O 1
ATOM 1450 N N . ILE A 1 190 ? -0.721 15.720 21.540 1.00 96.00 190 ILE A N 1
ATOM 1451 C CA . ILE A 1 190 ? -0.281 16.029 22.906 1.00 96.00 190 ILE A CA 1
ATOM 1452 C C . ILE A 1 190 ? -0.495 17.509 23.225 1.00 96.00 190 ILE A C 1
ATOM 1454 O O . ILE A 1 190 ? -1.270 17.833 24.117 1.00 96.00 190 ILE A O 1
ATOM 1458 N N . ASP A 1 191 ? 0.120 18.412 22.461 1.00 96.88 191 ASP A N 1
ATOM 1459 C CA . ASP A 1 191 ? 0.208 19.842 22.797 1.00 96.88 191 ASP A CA 1
ATOM 1460 C C . ASP A 1 191 ? -1.161 20.546 22.763 1.00 96.88 191 ASP A C 1
ATOM 1462 O O . ASP A 1 191 ? -1.395 21.524 23.467 1.00 96.88 191 ASP A O 1
ATOM 1466 N N . ASN A 1 192 ? -2.097 20.030 21.960 1.00 96.31 192 ASN A N 1
ATOM 1467 C CA . ASN A 1 192 ? -3.484 20.505 21.885 1.00 96.31 192 ASN A CA 1
ATOM 1468 C C . ASN A 1 192 ? -4.428 19.803 22.898 1.00 96.31 192 ASN A C 1
ATOM 1470 O O . ASN A 1 192 ? -5.629 20.103 22.961 1.00 96.31 192 ASN A O 1
ATOM 1474 N N . GLY A 1 193 ? -3.912 18.829 23.655 1.00 97.75 193 GLY A N 1
ATOM 1475 C CA . GLY A 1 193 ? -4.625 18.011 24.635 1.00 97.75 193 GLY A CA 1
ATOM 1476 C C . GLY A 1 193 ? -5.719 17.099 24.064 1.00 97.75 193 GLY A C 1
ATOM 1477 O O . GLY A 1 193 ? -6.623 16.708 24.810 1.00 97.75 193 GLY A O 1
ATOM 1478 N N . ILE A 1 194 ? -5.734 16.807 22.757 1.00 98.19 194 ILE A N 1
ATOM 1479 C CA . ILE A 1 194 ? -6.777 15.950 22.167 1.00 98.19 194 ILE A CA 1
ATOM 1480 C C . ILE A 1 194 ? -6.634 14.494 22.623 1.00 98.19 194 ILE A C 1
ATOM 1482 O O . ILE A 1 194 ? -7.640 13.803 22.746 1.00 98.19 194 ILE A O 1
ATOM 1486 N N . LEU A 1 195 ? -5.420 14.019 22.916 1.00 97.94 195 LEU A N 1
ATOM 1487 C CA . LEU A 1 195 ? -5.226 12.669 23.439 1.00 97.94 195 LEU A CA 1
ATOM 1488 C C . LEU A 1 195 ? -5.872 12.502 24.817 1.00 97.94 195 LEU A C 1
ATOM 1490 O O . LEU A 1 195 ? -6.589 11.527 25.026 1.00 97.94 195 LEU A O 1
ATOM 1494 N N . ASP A 1 196 ? -5.723 13.482 25.709 1.00 98.19 196 ASP A N 1
ATOM 1495 C CA . ASP A 1 196 ? -6.394 13.473 27.016 1.00 98.19 196 ASP A CA 1
ATOM 1496 C C . ASP A 1 196 ? -7.917 13.457 26.870 1.00 98.19 196 ASP A C 1
ATOM 1498 O O . ASP A 1 196 ? -8.610 12.724 27.579 1.00 98.19 196 ASP A O 1
ATOM 1502 N N . PHE A 1 197 ? -8.443 14.218 25.903 1.00 98.62 197 PHE A N 1
ATOM 1503 C CA . PHE A 1 197 ? -9.859 14.173 25.550 1.00 98.62 197 PHE A CA 1
ATOM 1504 C C . PHE A 1 197 ? -10.276 12.764 25.102 1.00 98.62 197 PHE A C 1
ATOM 1506 O O . PHE A 1 197 ? -11.218 12.214 25.660 1.00 98.62 197 PHE A O 1
ATOM 1513 N N . LEU A 1 198 ? -9.555 12.130 24.172 1.00 98.56 198 LEU A N 1
ATOM 1514 C CA . LEU A 1 198 ? -9.879 10.775 23.698 1.00 98.56 198 LEU A CA 1
ATOM 1515 C C . LEU A 1 198 ? -9.765 9.714 24.807 1.00 98.56 198 LEU A C 1
ATOM 1517 O O . LEU A 1 198 ? -10.566 8.781 24.856 1.00 98.56 198 LEU A O 1
ATOM 1521 N N . ILE A 1 199 ? -8.816 9.865 25.733 1.00 98.50 199 ILE A N 1
ATOM 1522 C CA . ILE A 1 199 ? -8.710 9.015 26.926 1.00 98.50 199 ILE A CA 1
ATOM 1523 C C . ILE A 1 199 ? -9.936 9.203 27.833 1.00 98.50 199 ILE A C 1
ATOM 1525 O O . ILE A 1 199 ? -10.459 8.221 28.366 1.00 98.50 199 ILE A O 1
ATOM 1529 N N . ALA A 1 200 ? -10.428 10.433 28.006 1.00 98.50 200 ALA A N 1
ATOM 1530 C CA . ALA A 1 200 ? -11.659 10.697 28.749 1.00 98.50 200 ALA A CA 1
ATOM 1531 C C . ALA A 1 200 ? -12.895 10.099 28.050 1.00 98.50 200 ALA A C 1
ATOM 1533 O O . ALA A 1 200 ? -13.729 9.484 28.712 1.00 98.50 200 ALA A O 1
ATOM 1534 N N . GLU A 1 201 ? -12.976 10.182 26.720 1.00 98.62 201 GLU A N 1
ATOM 1535 C CA . GLU A 1 201 ? -14.041 9.552 25.926 1.00 98.62 201 GLU A CA 1
ATOM 1536 C C . GLU A 1 201 ? -14.030 8.021 26.041 1.00 98.62 201 GLU A C 1
ATOM 1538 O O . GLU A 1 201 ? -15.095 7.398 26.097 1.00 98.62 201 GLU A O 1
ATOM 1543 N N . LYS A 1 202 ? -12.838 7.414 26.145 1.00 98.00 202 LYS A N 1
ATOM 1544 C CA . LYS A 1 202 ? -12.688 5.987 26.455 1.00 98.00 202 LYS A CA 1
ATOM 1545 C C . LYS A 1 202 ? -13.223 5.652 27.844 1.00 98.00 202 LYS A C 1
ATOM 1547 O O . LYS A 1 202 ? -14.010 4.724 27.993 1.00 98.00 202 LYS A O 1
ATOM 1552 N N . LYS A 1 203 ? -12.852 6.430 28.867 1.00 97.62 203 LYS A N 1
ATOM 1553 C CA . LYS A 1 203 ? -13.378 6.251 30.235 1.00 97.62 203 LYS A CA 1
ATOM 1554 C C . LYS A 1 203 ? -14.902 6.405 30.292 1.00 97.62 203 LYS A C 1
ATOM 1556 O O . LYS A 1 203 ? -15.548 5.716 31.071 1.00 97.62 203 LYS A O 1
ATOM 1561 N N . ALA A 1 204 ? -15.469 7.274 29.455 1.00 98.19 204 ALA A N 1
ATOM 1562 C CA . ALA A 1 204 ? -16.911 7.475 29.328 1.00 98.19 204 ALA A CA 1
ATOM 1563 C C . ALA A 1 204 ? -17.629 6.395 28.490 1.00 98.19 204 ALA A C 1
ATOM 1565 O O . ALA A 1 204 ? -18.848 6.459 28.345 1.00 98.19 204 ALA A O 1
ATOM 1566 N N . GLY A 1 205 ? -16.905 5.432 27.906 1.00 97.75 205 GLY A N 1
ATOM 1567 C CA . GLY A 1 205 ? -17.466 4.328 27.120 1.00 97.75 205 GLY A CA 1
ATOM 1568 C C . GLY A 1 205 ? -17.900 4.686 25.693 1.00 97.75 205 GLY A C 1
ATOM 1569 O O . GLY A 1 205 ? -18.388 3.813 24.976 1.00 97.75 205 GLY A O 1
ATOM 1570 N N . ARG A 1 206 ? -17.706 5.938 25.249 1.00 98.50 206 ARG A N 1
ATOM 1571 C CA . ARG A 1 206 ? -17.994 6.362 23.862 1.00 98.50 206 ARG A CA 1
ATOM 1572 C C . ARG A 1 206 ? -16.961 5.827 22.870 1.00 98.50 206 ARG A C 1
ATOM 1574 O O . ARG A 1 206 ? -17.291 5.577 21.712 1.00 98.50 206 ARG A O 1
ATOM 1581 N N . ILE A 1 207 ? -15.739 5.595 23.347 1.00 98.62 207 ILE A N 1
ATOM 1582 C CA . ILE A 1 207 ? -14.705 4.795 22.684 1.00 98.62 207 ILE A CA 1
ATOM 1583 C C . ILE A 1 207 ? -14.499 3.529 23.519 1.00 98.62 207 ILE A C 1
ATOM 1585 O O . ILE A 1 207 ? -14.233 3.631 24.713 1.00 98.62 207 ILE A O 1
ATOM 1589 N N . ARG A 1 208 ? -14.585 2.336 22.922 1.00 98.06 208 ARG A N 1
ATOM 1590 C CA . ARG A 1 208 ? -14.339 1.083 23.665 1.00 98.06 208 ARG A CA 1
ATOM 1591 C C . ARG A 1 208 ? -12.860 0.717 23.712 1.00 98.06 208 ARG A C 1
ATOM 1593 O O . ARG A 1 208 ? -12.318 0.482 24.788 1.00 98.06 208 ARG A O 1
ATOM 1600 N N . ASN A 1 209 ? -12.206 0.738 22.555 1.00 98.56 209 ASN A N 1
ATOM 1601 C CA . ASN A 1 209 ? -10.781 0.475 22.398 1.00 98.56 209 ASN A CA 1
ATOM 1602 C C . ASN A 1 209 ? -10.101 1.704 21.777 1.00 98.56 209 ASN A C 1
ATOM 1604 O O . ASN A 1 209 ? -10.562 2.222 20.760 1.00 98.56 209 ASN A O 1
ATOM 1608 N N . LEU A 1 210 ? -8.991 2.155 22.358 1.00 98.44 210 LEU A N 1
ATOM 1609 C CA . LEU A 1 210 ? -8.165 3.262 21.878 1.00 98.44 210 LEU A CA 1
ATOM 1610 C C . LEU A 1 210 ? -6.785 2.741 21.457 1.00 98.44 210 LEU A C 1
ATOM 1612 O O . LEU A 1 210 ? -6.085 2.085 22.230 1.00 98.44 210 LEU A O 1
ATOM 1616 N N . GLY A 1 211 ? -6.393 3.069 20.230 1.00 98.38 211 GLY A N 1
ATOM 1617 C CA . GLY A 1 211 ? -5.136 2.651 19.618 1.00 98.38 211 GLY A CA 1
ATOM 1618 C C . GLY A 1 211 ? -4.528 3.739 18.740 1.00 98.38 211 GLY A C 1
ATOM 1619 O O . GLY A 1 211 ? -4.992 4.882 18.698 1.00 98.38 211 GLY A O 1
ATOM 1620 N N . PHE A 1 212 ? -3.497 3.377 17.981 1.00 98.25 212 PHE A N 1
ATOM 1621 C CA . PHE A 1 212 ? -2.920 4.243 16.954 1.00 98.25 212 PHE A CA 1
ATOM 1622 C C . PHE A 1 212 ? -2.540 3.462 15.698 1.00 98.25 212 PHE A C 1
ATOM 1624 O O . PHE A 1 212 ? -2.307 2.257 15.735 1.00 98.25 212 PHE A O 1
ATOM 1631 N N . SER A 1 213 ? -2.485 4.172 14.574 1.00 96.94 213 SER A N 1
ATOM 1632 C CA . SER A 1 213 ? -1.954 3.669 13.304 1.00 96.94 213 SER A CA 1
ATOM 1633 C C . SER A 1 213 ? -0.562 4.232 13.070 1.00 96.94 213 SER A C 1
ATOM 1635 O O . SER A 1 213 ? -0.345 5.432 13.261 1.00 96.94 213 SER A O 1
ATOM 1637 N N . PHE A 1 214 ? 0.383 3.378 12.686 1.00 95.19 214 PHE A N 1
ATOM 1638 C CA . PHE A 1 214 ? 1.803 3.709 12.718 1.00 95.19 214 PHE A CA 1
ATOM 1639 C C . PHE A 1 214 ? 2.445 3.811 11.325 1.00 95.19 214 PHE A C 1
ATOM 1641 O O . PHE A 1 214 ? 2.284 2.927 10.484 1.00 95.19 214 PHE A O 1
ATOM 1648 N N . HIS A 1 215 ? 3.176 4.906 11.089 1.00 89.25 215 HIS A N 1
ATOM 1649 C CA . HIS A 1 215 ? 3.854 5.235 9.824 1.00 89.25 215 HIS A CA 1
ATOM 1650 C C . HIS A 1 215 ? 5.200 5.961 10.046 1.00 89.25 215 HIS A C 1
ATOM 1652 O O . HIS A 1 215 ? 5.626 6.750 9.200 1.00 89.25 215 HIS A O 1
ATOM 1658 N N . GLY A 1 216 ? 5.826 5.778 11.213 1.00 86.69 216 GLY A N 1
ATOM 1659 C CA . GLY A 1 216 ? 7.055 6.478 11.597 1.00 86.69 216 GLY A CA 1
ATOM 1660 C C . GLY A 1 216 ? 8.295 5.606 11.664 1.00 86.69 216 GLY A C 1
ATOM 1661 O O . GLY A 1 216 ? 8.329 4.500 11.135 1.00 86.69 216 GLY A O 1
ATOM 1662 N N . ASP A 1 217 ? 9.304 6.128 12.362 1.00 88.75 217 ASP A N 1
ATOM 1663 C CA . ASP A 1 217 ? 10.550 5.430 12.671 1.00 88.75 217 ASP A CA 1
ATOM 1664 C C . ASP A 1 217 ? 10.539 4.781 14.067 1.00 88.75 217 ASP A C 1
ATOM 1666 O O . ASP A 1 217 ? 9.643 4.999 14.887 1.00 88.75 217 ASP A O 1
ATOM 1670 N N . VAL A 1 218 ? 11.568 3.971 14.331 1.00 91.94 218 VAL A N 1
ATOM 1671 C CA . VAL A 1 218 ? 11.714 3.194 15.570 1.00 91.94 218 VAL A CA 1
ATOM 1672 C C . VAL A 1 218 ? 11.611 4.079 16.814 1.00 91.94 218 VAL A C 1
ATOM 1674 O O . VAL A 1 218 ? 10.958 3.700 17.780 1.00 91.94 218 VAL A O 1
ATOM 1677 N N . LYS A 1 219 ? 12.167 5.299 16.773 1.00 92.12 219 LYS A N 1
ATOM 1678 C CA . LYS A 1 219 ? 12.168 6.208 17.928 1.00 92.12 219 LYS A CA 1
ATOM 1679 C C . LYS A 1 219 ? 10.753 6.634 18.299 1.00 92.12 219 LYS A C 1
ATOM 1681 O O . LYS A 1 219 ? 10.424 6.699 19.482 1.00 92.12 219 LYS A O 1
ATOM 1686 N N . VAL A 1 220 ? 9.917 6.937 17.303 1.00 92.94 220 VAL A N 1
ATOM 1687 C CA . VAL A 1 220 ? 8.514 7.297 17.550 1.00 92.94 220 VAL A CA 1
ATOM 1688 C C . VAL A 1 220 ? 7.730 6.093 18.067 1.00 92.94 220 VAL A C 1
ATOM 1690 O O . VAL A 1 220 ? 6.935 6.246 18.993 1.00 92.94 220 VAL A O 1
ATOM 1693 N N . PHE A 1 221 ? 7.962 4.906 17.501 1.00 96.06 221 PHE A N 1
ATOM 1694 C CA . PHE A 1 221 ? 7.276 3.687 17.926 1.00 96.06 221 PHE A CA 1
ATOM 1695 C C . PHE A 1 221 ? 7.579 3.336 19.384 1.00 96.06 221 PHE A C 1
ATOM 1697 O O . PHE A 1 221 ? 6.658 3.211 20.192 1.00 96.06 221 PHE A O 1
ATOM 1704 N N . ASP A 1 222 ? 8.862 3.275 19.740 1.00 95.88 222 ASP A N 1
ATOM 1705 C CA . ASP A 1 222 ? 9.312 2.955 21.096 1.00 95.88 222 ASP A CA 1
ATOM 1706 C C . ASP A 1 222 ? 8.796 3.964 22.118 1.00 95.88 222 ASP A C 1
ATOM 1708 O O . ASP A 1 222 ? 8.336 3.583 23.195 1.00 95.88 222 ASP A O 1
ATOM 1712 N N . HIS A 1 223 ? 8.797 5.253 21.769 1.00 95.19 223 HIS A N 1
ATOM 1713 C CA . HIS A 1 223 ? 8.250 6.293 22.634 1.00 95.19 223 HIS A CA 1
ATOM 1714 C C . HIS A 1 223 ? 6.757 6.084 22.929 1.00 95.19 223 HIS A C 1
ATOM 1716 O O . HIS A 1 223 ? 6.341 6.196 24.080 1.00 95.19 223 HIS A O 1
ATOM 1722 N N . LEU A 1 224 ? 5.945 5.749 21.919 1.00 95.62 224 LEU A N 1
ATOM 1723 C CA . LEU A 1 224 ? 4.514 5.479 22.111 1.00 95.62 224 LEU A CA 1
ATOM 1724 C C . LEU A 1 224 ? 4.285 4.274 23.015 1.00 95.62 224 LEU A C 1
ATOM 1726 O O . LEU A 1 224 ? 3.436 4.338 23.907 1.00 95.62 224 LEU A O 1
ATOM 1730 N N . LEU A 1 225 ? 5.048 3.200 22.810 1.00 96.31 225 LEU A N 1
ATOM 1731 C CA . LEU A 1 225 ? 4.949 1.995 23.628 1.00 96.31 225 LEU A CA 1
ATOM 1732 C C . LEU A 1 225 ? 5.443 2.217 25.067 1.00 96.31 225 LEU A C 1
ATOM 1734 O O . LEU A 1 225 ? 4.964 1.547 25.978 1.00 96.31 225 LEU A O 1
ATOM 1738 N N . ALA A 1 226 ? 6.360 3.164 25.283 1.00 95.88 226 ALA A N 1
ATOM 1739 C CA . ALA A 1 226 ? 6.895 3.526 26.597 1.00 95.88 226 ALA A CA 1
ATOM 1740 C C . ALA A 1 226 ? 6.144 4.681 27.292 1.00 95.88 226 ALA A C 1
ATOM 1742 O O . ALA A 1 226 ? 6.457 5.014 28.432 1.00 95.88 226 ALA A O 1
ATOM 1743 N N . SER A 1 227 ? 5.148 5.291 26.639 1.00 91.50 227 SER A N 1
ATOM 1744 C CA . SER A 1 227 ? 4.461 6.508 27.114 1.00 91.50 227 SER A CA 1
ATOM 1745 C C . SER A 1 227 ? 3.613 6.339 28.385 1.00 91.50 227 SER A C 1
ATOM 1747 O O . SER A 1 227 ? 3.051 7.312 28.881 1.00 91.50 227 SER A O 1
ATOM 1749 N N . GLY A 1 228 ? 3.456 5.113 28.893 1.00 90.75 228 GLY A N 1
ATOM 1750 C CA . GLY A 1 228 ? 2.564 4.800 30.016 1.00 90.75 228 GLY A CA 1
ATOM 1751 C C . GLY A 1 228 ? 1.074 4.783 29.652 1.00 90.75 228 GLY A C 1
ATOM 1752 O O . GLY A 1 228 ? 0.239 4.434 30.487 1.00 90.75 228 GLY A O 1
ATOM 1753 N N . ILE A 1 229 ? 0.719 5.111 28.406 1.00 91.69 229 ILE A N 1
ATOM 1754 C CA . ILE A 1 229 ? -0.649 5.008 27.898 1.00 91.69 229 ILE A CA 1
ATOM 1755 C C . ILE A 1 229 ? -0.970 3.541 27.602 1.00 91.69 229 ILE A C 1
ATOM 1757 O O . ILE A 1 229 ? -0.249 2.861 26.872 1.00 91.69 229 ILE A O 1
ATOM 1761 N N . LYS A 1 230 ? -2.099 3.058 28.132 1.00 92.06 230 LYS A N 1
ATOM 1762 C CA . LYS A 1 230 ? -2.627 1.730 27.801 1.00 92.06 230 LYS A CA 1
ATOM 1763 C C . LYS A 1 230 ? -3.301 1.754 26.426 1.00 92.06 230 LYS A C 1
ATOM 1765 O O . LYS A 1 230 ? -4.485 2.084 26.319 1.00 92.06 230 LYS A O 1
ATOM 1770 N N . TRP A 1 231 ? -2.540 1.385 25.401 1.00 96.81 231 TRP A N 1
ATOM 1771 C CA . TRP A 1 231 ? -3.042 1.122 24.053 1.00 96.81 231 TRP A CA 1
ATOM 1772 C C . TRP A 1 231 ? -3.716 -0.250 23.992 1.00 96.81 231 TRP A C 1
ATOM 1774 O O . TRP A 1 231 ? -3.104 -1.251 24.360 1.00 96.81 231 TRP A O 1
ATOM 1784 N N . ASP A 1 232 ? -4.964 -0.312 23.523 1.00 98.00 232 ASP A N 1
ATOM 1785 C CA . ASP A 1 232 ? -5.693 -1.590 23.448 1.00 98.00 232 ASP A CA 1
ATOM 1786 C C . ASP A 1 232 ? -5.374 -2.374 22.171 1.00 98.00 232 ASP A C 1
ATOM 1788 O O . ASP A 1 232 ? -5.662 -3.566 22.106 1.00 98.00 232 ASP A O 1
ATOM 1792 N N . PHE A 1 233 ? -4.822 -1.698 21.159 1.00 98.44 233 PHE A N 1
ATOM 1793 C CA . PHE A 1 233 ? -4.413 -2.252 19.870 1.00 98.44 233 PHE A CA 1
ATOM 1794 C C . PHE A 1 233 ? -3.533 -1.253 19.106 1.00 98.44 233 PHE A C 1
ATOM 1796 O O . PHE A 1 233 ? -3.544 -0.050 19.390 1.00 98.44 233 PHE A O 1
ATOM 1803 N N . VAL A 1 234 ? -2.809 -1.737 18.096 1.00 98.50 234 VAL A N 1
ATOM 1804 C CA . VAL A 1 234 ? -2.026 -0.900 17.173 1.00 98.50 234 VAL A CA 1
ATOM 1805 C C . VAL A 1 234 ? -2.214 -1.383 15.739 1.00 98.50 234 VAL A C 1
ATOM 1807 O O . VAL A 1 234 ? -2.173 -2.582 15.479 1.00 98.50 234 VAL A O 1
ATOM 1810 N N . LEU A 1 235 ? -2.414 -0.452 14.803 1.00 98.56 235 LEU A N 1
ATOM 1811 C CA . LEU A 1 235 ? -2.481 -0.731 13.368 1.00 98.56 235 LEU A CA 1
ATOM 1812 C C . LEU A 1 235 ? -1.098 -0.545 12.722 1.00 98.56 235 LEU A C 1
ATOM 1814 O O . LEU A 1 235 ? -0.578 0.574 12.687 1.00 98.56 235 LEU A O 1
ATOM 1818 N N . ILE A 1 236 ? -0.524 -1.628 12.189 1.00 97.38 236 ILE A N 1
ATOM 1819 C CA . ILE A 1 236 ? 0.802 -1.652 11.546 1.00 97.38 236 ILE A CA 1
ATOM 1820 C C . ILE A 1 236 ? 0.721 -2.084 10.078 1.00 97.38 236 ILE A C 1
ATOM 1822 O O . ILE A 1 236 ? -0.196 -2.802 9.678 1.00 97.38 236 ILE A O 1
ATOM 1826 N N . GLN A 1 237 ? 1.692 -1.654 9.268 1.00 93.88 237 GLN A N 1
ATOM 1827 C CA . GLN A 1 237 ? 1.895 -2.203 7.922 1.00 93.88 237 GLN A CA 1
ATOM 1828 C C . GLN A 1 237 ? 2.588 -3.557 8.055 1.00 93.88 237 GLN A C 1
ATOM 1830 O O . GLN A 1 237 ? 3.625 -3.646 8.712 1.00 93.88 237 GLN A O 1
ATOM 1835 N N . MET A 1 238 ? 2.022 -4.606 7.459 1.00 96.38 238 MET A N 1
ATOM 1836 C CA . MET A 1 238 ? 2.625 -5.935 7.505 1.00 96.38 238 MET A CA 1
ATOM 1837 C C . MET A 1 238 ? 2.219 -6.782 6.301 1.00 96.38 238 MET A C 1
ATOM 1839 O O . MET A 1 238 ? 1.042 -6.978 6.016 1.00 96.38 238 MET A O 1
ATOM 1843 N N . ASN A 1 239 ? 3.227 -7.326 5.625 1.00 96.50 239 ASN A N 1
ATOM 1844 C CA . ASN A 1 239 ? 3.122 -8.312 4.557 1.00 96.50 239 ASN A CA 1
ATOM 1845 C C . ASN A 1 239 ? 4.460 -9.067 4.441 1.00 96.50 239 ASN A C 1
ATOM 1847 O O . ASN A 1 239 ? 5.428 -8.700 5.106 1.00 96.50 239 ASN A O 1
ATOM 1851 N N . TYR A 1 240 ? 4.537 -10.117 3.617 1.00 97.12 240 TYR A N 1
ATOM 1852 C CA . TYR A 1 240 ? 5.737 -10.966 3.565 1.00 97.12 240 TYR A CA 1
ATOM 1853 C C . TYR A 1 240 ? 6.973 -10.286 2.948 1.00 97.12 240 TYR A C 1
ATOM 1855 O O . TYR A 1 240 ? 8.082 -10.764 3.160 1.00 97.12 240 TYR A O 1
ATOM 1863 N N . VAL A 1 241 ? 6.813 -9.170 2.224 1.00 94.75 241 VAL A N 1
ATOM 1864 C CA . VAL A 1 241 ? 7.943 -8.373 1.714 1.00 94.75 241 VAL A CA 1
ATOM 1865 C C . VAL A 1 241 ? 8.424 -7.402 2.787 1.00 94.75 241 VAL A C 1
ATOM 1867 O O . VAL A 1 241 ? 9.581 -7.463 3.202 1.00 94.75 241 VAL A O 1
ATOM 1870 N N . ASP A 1 242 ? 7.524 -6.569 3.308 1.00 93.69 242 ASP A N 1
ATOM 1871 C CA . ASP A 1 242 ? 7.847 -5.582 4.345 1.00 93.69 242 ASP A CA 1
ATOM 1872 C C . ASP A 1 242 ? 8.202 -6.221 5.694 1.00 93.69 242 ASP A C 1
ATOM 1874 O O . ASP A 1 242 ? 8.681 -5.530 6.589 1.00 93.69 242 ASP A O 1
ATOM 1878 N N . TRP A 1 243 ? 8.011 -7.537 5.855 1.00 96.94 243 TRP A N 1
ATOM 1879 C CA . TRP A 1 243 ? 8.471 -8.281 7.027 1.00 96.94 243 TRP A CA 1
ATOM 1880 C C . TRP A 1 243 ? 9.955 -8.032 7.308 1.00 96.94 243 TRP A C 1
ATOM 1882 O O . TRP A 1 243 ? 10.301 -7.679 8.433 1.00 96.94 243 TRP A O 1
ATOM 1892 N N . LYS A 1 244 ? 10.804 -8.137 6.276 1.00 95.19 244 LYS A N 1
ATOM 1893 C CA . LYS A 1 244 ? 12.264 -7.932 6.364 1.00 95.19 244 LYS A CA 1
ATOM 1894 C C . LYS A 1 244 ? 12.827 -6.901 5.390 1.00 95.19 244 LYS A C 1
ATOM 1896 O O . LYS A 1 244 ? 13.993 -6.526 5.518 1.00 95.19 244 LYS A O 1
ATOM 1901 N N . HIS A 1 245 ? 12.032 -6.466 4.417 1.00 90.62 245 HIS A N 1
ATOM 1902 C CA . HIS A 1 245 ? 12.486 -5.619 3.319 1.00 90.62 245 HIS A CA 1
ATOM 1903 C C . HIS A 1 245 ? 11.634 -4.360 3.167 1.00 90.62 245 HIS A C 1
ATOM 1905 O O . HIS A 1 245 ? 11.400 -3.907 2.045 1.00 90.62 245 HIS A O 1
ATOM 1911 N N . ALA A 1 246 ? 11.172 -3.791 4.283 1.00 86.00 246 ALA A N 1
ATOM 1912 C CA . ALA A 1 246 ? 10.480 -2.512 4.250 1.00 86.00 246 ALA A CA 1
ATOM 1913 C C . ALA A 1 246 ? 11.382 -1.442 3.607 1.00 86.00 246 ALA A C 1
ATOM 1915 O O . ALA A 1 246 ? 12.575 -1.343 3.902 1.00 86.00 246 ALA A O 1
ATOM 1916 N N . LEU A 1 247 ? 10.814 -0.647 2.698 1.00 75.81 247 LEU A N 1
ATOM 1917 C CA . LEU A 1 247 ? 11.546 0.380 1.953 1.00 75.81 247 LEU A CA 1
ATOM 1918 C C . LEU A 1 247 ? 11.276 1.793 2.492 1.00 75.81 247 LEU A C 1
ATOM 1920 O O . LEU A 1 247 ? 10.246 2.089 3.101 1.00 75.81 247 LEU A O 1
ATOM 1924 N N . GLY A 1 248 ? 12.198 2.714 2.207 1.00 71.88 248 GLY A N 1
ATOM 1925 C CA . GLY A 1 248 ? 12.038 4.132 2.526 1.00 71.88 248 GLY A CA 1
ATOM 1926 C C . GLY A 1 248 ? 12.156 4.425 4.024 1.00 71.88 248 GLY A C 1
ATOM 1927 O O . GLY A 1 248 ? 13.187 4.152 4.626 1.00 71.88 248 GLY A O 1
ATOM 1928 N N . ARG A 1 249 ? 11.127 5.058 4.607 1.00 67.56 249 ARG A N 1
ATOM 1929 C CA . ARG A 1 249 ? 11.044 5.326 6.059 1.00 67.56 249 ARG A CA 1
ATOM 1930 C C . ARG A 1 249 ? 10.244 4.263 6.821 1.00 67.56 249 ARG A C 1
ATOM 1932 O O . ARG A 1 249 ? 10.101 4.398 8.031 1.00 67.56 249 ARG A O 1
ATOM 1939 N N . ASN A 1 250 ? 9.702 3.256 6.135 1.00 74.00 250 ASN A N 1
ATOM 1940 C CA . ASN A 1 250 ? 8.980 2.185 6.809 1.00 74.00 250 ASN A CA 1
ATOM 1941 C C . ASN A 1 250 ? 9.954 1.315 7.612 1.00 74.00 250 ASN A C 1
ATOM 1943 O O . ASN A 1 250 ? 11.108 1.120 7.232 1.00 74.00 250 ASN A O 1
ATOM 1947 N N . ILE A 1 251 ? 9.461 0.790 8.727 1.00 88.31 251 ILE A N 1
ATOM 1948 C CA . ILE A 1 251 ? 10.178 -0.163 9.567 1.00 88.31 251 ILE A CA 1
ATOM 1949 C C . ILE A 1 251 ? 9.760 -1.566 9.147 1.00 88.31 251 ILE A C 1
ATOM 1951 O O . ILE A 1 251 ? 8.599 -1.787 8.801 1.00 88.31 251 ILE A O 1
ATOM 1955 N N . ASN A 1 252 ? 10.695 -2.509 9.224 1.00 94.94 252 ASN A N 1
ATOM 1956 C CA . ASN A 1 252 ? 10.398 -3.923 9.046 1.00 94.94 252 ASN A CA 1
ATOM 1957 C C . ASN A 1 252 ? 9.248 -4.358 9.962 1.00 94.94 252 ASN A C 1
ATOM 1959 O O . ASN A 1 252 ? 9.283 -4.139 11.178 1.00 94.94 252 ASN A O 1
ATOM 1963 N N . ALA A 1 253 ? 8.240 -4.996 9.372 1.00 96.69 253 ALA A N 1
ATOM 1964 C CA . ALA A 1 253 ? 7.054 -5.424 10.100 1.00 96.69 253 ALA A CA 1
ATOM 1965 C C . ALA A 1 253 ? 7.383 -6.476 11.171 1.00 96.69 253 ALA A C 1
ATOM 1967 O O . ALA A 1 253 ? 6.689 -6.528 12.182 1.00 96.69 253 ALA A O 1
ATOM 1968 N N . GLU A 1 254 ? 8.472 -7.238 11.004 1.00 97.69 254 GLU A N 1
ATOM 1969 C CA . GLU A 1 254 ? 8.987 -8.170 12.016 1.00 97.69 254 GLU A CA 1
ATOM 1970 C C . GLU A 1 254 ? 9.268 -7.472 13.348 1.00 97.69 254 GLU A C 1
ATOM 1972 O O . GLU A 1 254 ? 8.853 -7.949 14.405 1.00 97.69 254 GLU A O 1
ATOM 1977 N N . TYR A 1 255 ? 9.920 -6.308 13.302 1.00 97.94 255 TYR A N 1
ATOM 1978 C CA . TYR A 1 255 ? 10.223 -5.526 14.496 1.00 97.94 255 TYR A CA 1
ATOM 1979 C C . TYR A 1 255 ? 8.942 -4.979 15.137 1.00 97.94 255 TYR A C 1
ATOM 1981 O O . TYR A 1 255 ? 8.714 -5.179 16.330 1.00 97.94 255 TYR A O 1
ATOM 1989 N N . LEU A 1 256 ? 8.077 -4.348 14.332 1.00 97.69 256 LEU A N 1
ATOM 1990 C CA . LEU A 1 256 ? 6.810 -3.786 14.806 1.00 97.69 256 LEU A CA 1
ATOM 1991 C C . LEU A 1 256 ? 5.941 -4.853 15.481 1.00 97.69 256 LEU A C 1
ATOM 1993 O O . LEU A 1 256 ? 5.478 -4.657 16.602 1.00 97.69 256 LEU A O 1
ATOM 1997 N N . TYR A 1 257 ? 5.753 -5.994 14.817 1.00 98.31 257 TYR A N 1
ATOM 1998 C CA . TYR A 1 257 ? 4.982 -7.116 15.338 1.00 98.31 257 TYR A CA 1
ATOM 1999 C C . TYR A 1 257 ? 5.592 -7.665 16.633 1.00 98.31 257 TYR A C 1
ATOM 2001 O O . TYR A 1 257 ? 4.874 -7.827 17.619 1.00 98.31 257 TYR A O 1
ATOM 2009 N N . SER A 1 258 ? 6.909 -7.900 16.655 1.00 98.25 258 SER A N 1
ATOM 2010 C CA . SER A 1 258 ? 7.604 -8.474 17.815 1.00 98.25 258 SER A CA 1
ATOM 2011 C C . SER A 1 258 ? 7.477 -7.596 19.059 1.00 98.25 258 SER A C 1
ATOM 2013 O O . SER A 1 258 ? 7.261 -8.100 20.160 1.00 98.25 258 SER A O 1
ATOM 2015 N N . GLU A 1 259 ? 7.583 -6.273 18.915 1.00 98.12 259 GLU A N 1
ATOM 2016 C CA . GLU A 1 259 ? 7.442 -5.354 20.048 1.00 98.12 259 GLU A CA 1
ATOM 2017 C C . GLU A 1 259 ? 6.004 -5.290 20.586 1.00 98.12 259 GLU A C 1
ATOM 2019 O O . GLU A 1 259 ? 5.814 -5.172 21.803 1.00 98.12 259 GLU A O 1
ATOM 2024 N N . LEU A 1 260 ? 4.996 -5.417 19.717 1.00 97.94 260 LEU A N 1
ATOM 2025 C CA . LEU A 1 260 ? 3.596 -5.526 20.136 1.00 97.94 260 LEU A CA 1
ATOM 2026 C C . LEU A 1 260 ? 3.317 -6.862 20.833 1.00 97.94 260 LEU A C 1
ATOM 2028 O O . LEU A 1 260 ? 2.687 -6.878 21.889 1.00 97.94 260 LEU A O 1
ATOM 2032 N N . GLU A 1 261 ? 3.829 -7.968 20.289 1.00 97.31 261 GLU A N 1
ATOM 2033 C CA . GLU A 1 261 ? 3.656 -9.311 20.852 1.00 97.31 261 GLU A CA 1
ATOM 2034 C C . GLU A 1 261 ? 4.275 -9.421 22.251 1.00 97.31 261 GLU A C 1
ATOM 2036 O O . GLU A 1 261 ? 3.596 -9.844 23.187 1.00 97.31 261 GLU A O 1
ATOM 2041 N N . LYS A 1 262 ? 5.508 -8.926 22.444 1.00 96.88 262 LYS A N 1
ATOM 2042 C CA . LYS A 1 262 ? 6.172 -8.868 23.765 1.00 96.88 262 LYS A CA 1
ATOM 2043 C C . LYS A 1 262 ? 5.343 -8.139 24.825 1.00 96.88 262 LYS A C 1
ATOM 2045 O O . LYS A 1 262 ? 5.429 -8.464 26.005 1.00 96.88 262 LYS A O 1
ATOM 2050 N N . ARG A 1 263 ? 4.556 -7.141 24.413 1.00 95.69 263 ARG A N 1
ATOM 2051 C CA . ARG A 1 263 ? 3.711 -6.319 25.296 1.00 95.69 263 ARG A CA 1
ATOM 2052 C C . ARG A 1 263 ? 2.262 -6.798 25.351 1.00 95.69 263 ARG A C 1
ATOM 2054 O O . ARG A 1 263 ? 1.451 -6.158 26.012 1.00 95.69 263 ARG A O 1
ATOM 2061 N N . SER A 1 264 ? 1.932 -7.905 24.678 1.00 95.19 264 SER A N 1
ATOM 2062 C CA . SER A 1 264 ? 0.561 -8.417 24.550 1.00 95.19 264 SER A CA 1
ATOM 2063 C C . SER A 1 264 ? -0.424 -7.371 24.010 1.00 95.19 264 SER A C 1
ATOM 2065 O O . SER A 1 264 ? -1.586 -7.329 24.415 1.00 95.19 264 SER A O 1
ATOM 2067 N N . ILE A 1 265 ? 0.041 -6.509 23.101 1.00 97.38 265 ILE A N 1
ATOM 2068 C CA . ILE A 1 265 ? -0.793 -5.515 22.424 1.00 97.38 265 ILE A CA 1
ATOM 2069 C C . ILE A 1 265 ? -1.255 -6.120 21.091 1.00 97.38 265 ILE A C 1
ATOM 2071 O O . ILE A 1 265 ? -0.409 -6.403 20.242 1.00 97.38 265 ILE A O 1
ATOM 2075 N N . PRO A 1 266 ? -2.566 -6.310 20.868 1.00 97.94 266 PRO A N 1
ATOM 2076 C CA . PRO A 1 266 ? -3.083 -6.845 19.614 1.00 97.94 266 PRO A CA 1
ATOM 2077 C C . PRO A 1 266 ? -2.712 -5.981 18.402 1.00 97.94 266 PRO A C 1
ATOM 2079 O O . PRO A 1 266 ? -2.864 -4.755 18.422 1.00 97.94 266 PRO A O 1
ATOM 2082 N N . ALA A 1 267 ? -2.282 -6.628 17.318 1.00 98.44 267 ALA A N 1
ATOM 2083 C CA . ALA A 1 267 ? -1.976 -5.964 16.057 1.00 98.44 267 ALA A CA 1
ATOM 2084 C C . ALA A 1 267 ? -3.178 -6.016 15.101 1.00 98.44 267 ALA A C 1
ATOM 2086 O O . ALA A 1 267 ? -3.663 -7.093 14.752 1.00 98.44 267 ALA A O 1
ATOM 2087 N N . LEU A 1 268 ? -3.635 -4.861 14.625 1.00 98.62 268 LEU A N 1
ATOM 2088 C CA . LEU A 1 268 ? -4.375 -4.781 13.367 1.00 98.62 268 LEU A CA 1
ATOM 2089 C C . LEU A 1 268 ? -3.367 -4.617 12.231 1.00 98.62 268 LEU A C 1
ATOM 2091 O O . LEU A 1 268 ? -2.346 -3.945 12.396 1.00 98.62 268 LEU A O 1
ATOM 2095 N N . VAL A 1 269 ? -3.656 -5.200 11.071 1.00 98.44 269 VAL A N 1
ATOM 2096 C CA . VAL A 1 269 ? -2.742 -5.141 9.926 1.00 98.44 269 VAL A CA 1
ATOM 2097 C C . VAL A 1 269 ? -3.372 -4.405 8.755 1.00 98.44 269 VAL A C 1
ATOM 2099 O O . VAL A 1 269 ? -4.449 -4.771 8.293 1.00 98.44 269 VAL A O 1
ATOM 2102 N N . MET A 1 270 ? -2.668 -3.392 8.250 1.00 95.44 270 MET A N 1
ATOM 2103 C CA . MET A 1 270 ? -2.930 -2.757 6.958 1.00 95.44 270 MET A CA 1
ATOM 2104 C C . MET A 1 270 ? -1.864 -3.138 5.929 1.00 95.44 270 MET A C 1
ATOM 2106 O O . MET A 1 270 ? -0.796 -3.650 6.257 1.00 95.44 270 MET A O 1
ATOM 2110 N N . GLU A 1 271 ? -2.175 -2.856 4.665 1.00 91.81 271 GLU A N 1
ATOM 2111 C CA . GLU A 1 271 ? -1.340 -3.187 3.506 1.00 91.81 271 GLU A CA 1
ATOM 2112 C C . GLU A 1 271 ? -0.907 -4.668 3.411 1.00 91.81 271 GLU A C 1
ATOM 2114 O O . GLU A 1 271 ? 0.226 -4.939 2.999 1.00 91.81 271 GLU A O 1
ATOM 2119 N N . PRO A 1 272 ? -1.799 -5.653 3.672 1.00 96.19 272 PRO A N 1
ATOM 2120 C CA . PRO A 1 272 ? -1.443 -7.067 3.531 1.00 96.19 272 PRO A CA 1
ATOM 2121 C C . PRO A 1 272 ? -1.040 -7.430 2.096 1.00 96.19 272 PRO A C 1
ATOM 2123 O O . PRO A 1 272 ? -0.307 -8.388 1.890 1.00 96.19 272 PRO A O 1
ATOM 2126 N N . LEU A 1 273 ? -1.488 -6.650 1.101 1.00 94.25 273 LEU A N 1
ATOM 2127 C CA . LEU A 1 273 ? -1.170 -6.833 -0.318 1.00 94.25 273 LEU A CA 1
ATOM 2128 C C . LEU A 1 273 ? -0.174 -5.810 -0.887 1.00 94.25 273 LEU A C 1
ATOM 2130 O O . LEU A 1 273 ? 0.018 -5.790 -2.104 1.00 94.25 273 LEU A O 1
ATOM 2134 N N . LEU A 1 274 ? 0.420 -4.941 -0.058 1.00 89.00 274 LEU A N 1
ATOM 2135 C CA . LEU A 1 274 ? 1.344 -3.880 -0.492 1.00 89.00 274 LEU A CA 1
ATOM 2136 C C . LEU A 1 274 ? 0.782 -3.050 -1.667 1.00 89.00 274 LEU A C 1
ATOM 2138 O O . LEU A 1 274 ? 1.321 -3.038 -2.775 1.00 89.00 274 LEU A O 1
ATOM 2142 N N . GLY A 1 275 ? -0.400 -2.457 -1.471 1.00 80.75 275 GLY A N 1
ATOM 2143 C CA . GLY A 1 275 ? -1.101 -1.706 -2.522 1.00 80.75 275 GLY A CA 1
ATOM 2144 C C . GLY A 1 275 ? -1.544 -2.538 -3.737 1.00 80.75 275 GLY A C 1
ATOM 2145 O O . GLY A 1 275 ? -1.717 -1.984 -4.818 1.00 80.75 275 GLY A O 1
ATOM 2146 N N . GLY A 1 276 ? -1.700 -3.860 -3.588 1.00 85.88 276 GLY A N 1
ATOM 2147 C CA . GLY A 1 276 ? -2.069 -4.780 -4.674 1.00 85.88 276 GLY A CA 1
ATOM 2148 C C . GLY A 1 276 ? -0.876 -5.355 -5.447 1.00 85.88 276 GLY A C 1
ATOM 2149 O O . GLY A 1 276 ? -1.063 -6.106 -6.405 1.00 85.88 276 GLY A O 1
ATOM 2150 N N . ARG A 1 277 ? 0.363 -5.047 -5.042 1.00 86.62 277 ARG A N 1
ATOM 2151 C CA . ARG A 1 277 ? 1.571 -5.630 -5.650 1.00 86.62 277 ARG A CA 1
ATOM 2152 C C . ARG A 1 277 ? 1.692 -7.124 -5.361 1.00 86.62 277 ARG A C 1
ATOM 2154 O O . ARG A 1 277 ? 2.133 -7.865 -6.228 1.00 86.62 277 ARG A O 1
ATOM 2161 N N . LEU A 1 278 ? 1.244 -7.581 -4.190 1.00 92.38 278 LEU A N 1
ATOM 2162 C CA . LEU A 1 278 ? 1.301 -9.004 -3.821 1.00 92.38 278 LEU A CA 1
ATOM 2163 C C . LEU A 1 278 ? 0.146 -9.832 -4.396 1.00 92.38 278 LEU A C 1
ATOM 2165 O O . LEU A 1 278 ? 0.175 -11.050 -4.299 1.00 92.38 278 LEU A O 1
ATOM 2169 N N . SER A 1 279 ? -0.844 -9.200 -5.034 1.00 91.38 279 SER A N 1
ATOM 2170 C CA . SER A 1 279 ? -1.807 -9.902 -5.894 1.00 91.38 279 SER A CA 1
ATOM 2171 C C . SER A 1 279 ? -1.367 -9.943 -7.362 1.00 91.38 279 SER A C 1
ATOM 2173 O O . SER A 1 279 ? -1.909 -10.726 -8.130 1.00 91.38 279 SER A O 1
ATOM 2175 N N . ASN A 1 280 ? -0.399 -9.105 -7.751 1.00 87.50 280 ASN A N 1
ATOM 2176 C CA . ASN A 1 280 ? 0.108 -8.965 -9.119 1.00 87.50 280 ASN A CA 1
ATOM 2177 C C . ASN A 1 280 ? 1.640 -9.058 -9.126 1.00 87.50 280 ASN A C 1
ATOM 2179 O O . ASN A 1 280 ? 2.330 -8.125 -9.544 1.00 87.50 280 ASN A O 1
ATOM 2183 N N . ILE A 1 281 ? 2.171 -10.157 -8.590 1.00 90.75 281 ILE A N 1
ATOM 2184 C CA . ILE A 1 281 ? 3.613 -10.431 -8.572 1.00 90.75 281 ILE A CA 1
ATOM 2185 C C . ILE A 1 281 ? 4.142 -10.654 -10.003 1.00 90.75 281 ILE A C 1
ATOM 2187 O O . ILE A 1 281 ? 3.341 -10.904 -10.902 1.00 90.75 281 ILE A O 1
ATOM 2191 N N . PRO A 1 282 ? 5.467 -10.599 -10.241 1.00 89.88 282 PRO A N 1
ATOM 2192 C CA . PRO A 1 282 ? 6.035 -10.972 -11.536 1.00 89.88 282 PRO A CA 1
ATOM 2193 C C . PRO A 1 282 ? 5.565 -12.359 -12.001 1.00 89.88 282 PRO A C 1
ATOM 2195 O O . PRO A 1 282 ? 5.638 -13.320 -11.231 1.00 89.88 282 PRO A O 1
ATOM 2198 N N . ASP A 1 283 ? 5.152 -12.484 -13.265 1.00 88.94 283 ASP A N 1
ATOM 2199 C CA . ASP A 1 283 ? 4.568 -13.713 -13.828 1.00 88.94 283 ASP A CA 1
ATOM 2200 C C . ASP A 1 283 ? 5.514 -14.914 -13.699 1.00 88.94 283 ASP A C 1
ATOM 2202 O O . ASP A 1 283 ? 5.077 -16.039 -13.464 1.00 88.94 283 ASP A O 1
ATOM 2206 N N . ALA A 1 284 ? 6.827 -14.674 -13.758 1.00 88.38 284 ALA A N 1
ATOM 2207 C CA . ALA A 1 284 ? 7.856 -15.693 -13.556 1.00 88.38 284 ALA A CA 1
ATOM 2208 C C . ALA 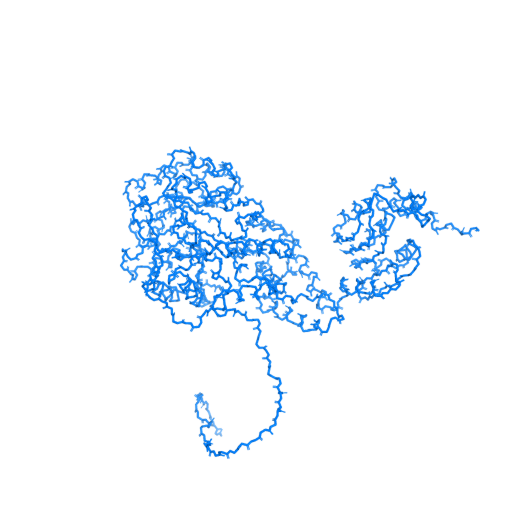A 1 284 ? 7.823 -16.345 -12.156 1.00 88.38 284 ALA A C 1
ATOM 2210 O O . ALA A 1 284 ? 8.351 -17.443 -11.976 1.00 88.38 284 ALA A O 1
ATOM 2211 N N . LEU A 1 285 ? 7.221 -15.686 -11.159 1.00 92.31 285 LEU A N 1
ATOM 2212 C CA . LEU A 1 285 ? 7.074 -16.222 -9.806 1.00 92.31 285 LEU A CA 1
ATOM 2213 C C . LEU A 1 285 ? 5.763 -16.994 -9.625 1.00 92.31 285 LEU A C 1
ATOM 2215 O O . LEU A 1 285 ? 5.744 -17.940 -8.842 1.00 92.31 285 LEU A O 1
ATOM 2219 N N . VAL A 1 286 ? 4.696 -16.658 -10.358 1.00 94.19 286 VAL A N 1
ATOM 2220 C CA . VAL A 1 286 ? 3.353 -17.252 -10.192 1.00 94.19 286 VAL A CA 1
ATOM 2221 C C . VAL A 1 286 ? 3.352 -18.790 -10.234 1.00 94.19 286 VAL A C 1
ATOM 2223 O O . VAL A 1 286 ? 2.732 -19.386 -9.346 1.00 94.19 286 VAL A O 1
ATOM 2226 N N . PRO A 1 287 ? 4.067 -19.474 -11.157 1.00 94.88 287 PRO A N 1
ATOM 2227 C CA . PRO A 1 287 ? 4.131 -20.935 -11.164 1.00 94.88 287 PRO A CA 1
ATOM 2228 C C . PRO A 1 287 ? 4.607 -21.533 -9.839 1.00 94.88 287 PRO A C 1
ATOM 2230 O O . PRO A 1 287 ? 4.055 -22.539 -9.412 1.00 94.88 287 PRO A O 1
ATOM 2233 N N . ARG A 1 288 ? 5.549 -20.884 -9.138 1.00 94.69 288 ARG A N 1
ATOM 2234 C CA . ARG A 1 288 ? 6.069 -21.368 -7.846 1.00 94.69 288 ARG A CA 1
ATOM 2235 C C . ARG A 1 288 ? 4.991 -21.392 -6.759 1.00 94.69 288 ARG A C 1
ATOM 2237 O O . ARG A 1 288 ? 4.961 -22.292 -5.926 1.00 94.69 288 ARG A O 1
ATOM 2244 N N . TYR A 1 289 ? 4.093 -20.407 -6.775 1.00 95.75 289 TYR A N 1
ATOM 2245 C CA . TYR A 1 289 ? 2.955 -20.343 -5.856 1.00 95.75 289 TYR A CA 1
ATOM 2246 C C . TYR A 1 289 ? 1.909 -21.408 -6.212 1.00 95.75 289 TYR A C 1
ATOM 2248 O O . TYR A 1 289 ? 1.392 -22.100 -5.331 1.00 95.75 289 TYR A O 1
ATOM 2256 N N . LYS A 1 290 ? 1.617 -21.564 -7.510 1.00 94.25 290 LYS A N 1
ATOM 2257 C CA . LYS A 1 290 ? 0.606 -22.506 -8.012 1.00 94.25 290 LYS A CA 1
ATOM 2258 C C . LYS A 1 290 ? 1.036 -23.966 -7.913 1.00 94.25 290 LYS A C 1
ATOM 2260 O O . LYS A 1 290 ? 0.184 -24.800 -7.651 1.00 94.25 290 LYS A O 1
ATOM 2265 N N . GLU A 1 291 ? 2.319 -24.278 -8.055 1.00 95.12 291 GLU A N 1
ATOM 2266 C CA . GLU A 1 291 ? 2.858 -25.629 -7.855 1.00 95.12 291 GLU A CA 1
ATOM 2267 C C . GLU A 1 291 ? 2.595 -26.127 -6.428 1.00 95.12 291 GLU A C 1
ATOM 2269 O O . GLU A 1 291 ? 2.183 -27.266 -6.224 1.00 95.12 291 GLU A O 1
ATOM 2274 N N . ARG A 1 292 ? 2.754 -25.241 -5.439 1.00 94.81 292 ARG A N 1
ATOM 2275 C CA . ARG A 1 292 ? 2.533 -25.560 -4.024 1.00 94.81 292 ARG A CA 1
ATOM 2276 C C . ARG A 1 292 ? 1.052 -25.624 -3.662 1.00 94.81 292 ARG A C 1
ATOM 2278 O O . ARG A 1 292 ? 0.637 -26.508 -2.918 1.00 94.81 292 ARG A O 1
ATOM 2285 N N . ARG A 1 293 ? 0.249 -24.667 -4.143 1.00 93.75 293 ARG A N 1
ATOM 2286 C CA . ARG A 1 293 ? -1.190 -24.572 -3.838 1.00 93.75 293 ARG A CA 1
ATOM 2287 C C . ARG A 1 293 ? -1.988 -24.153 -5.087 1.00 93.75 293 ARG A C 1
ATOM 2289 O O . ARG A 1 293 ? -2.330 -22.978 -5.223 1.00 93.75 293 ARG A O 1
ATOM 2296 N N . PRO A 1 294 ? -2.347 -25.091 -5.985 1.00 92.62 294 PRO A N 1
ATOM 2297 C CA . PRO A 1 294 ? -2.978 -24.764 -7.272 1.00 92.62 294 PRO A CA 1
ATOM 2298 C C . PRO A 1 294 ? -4.314 -24.018 -7.158 1.00 92.62 294 PRO A C 1
ATOM 2300 O O . PRO A 1 294 ? -4.625 -23.165 -7.987 1.00 92.62 294 PRO A O 1
ATOM 2303 N N . GLN A 1 295 ? -5.092 -24.331 -6.117 1.00 88.81 295 GLN A N 1
ATOM 2304 C CA . GLN A 1 295 ? -6.435 -23.780 -5.895 1.00 88.81 295 GLN A CA 1
ATOM 2305 C C . GLN A 1 295 ? -6.436 -22.410 -5.205 1.00 88.81 295 GLN A C 1
ATOM 2307 O O . GLN A 1 295 ? -7.473 -21.753 -5.134 1.00 88.81 295 GLN A O 1
ATOM 2312 N N . PHE A 1 296 ? -5.288 -21.985 -4.677 1.00 91.62 296 PHE A N 1
ATOM 2313 C CA . PHE A 1 296 ? -5.153 -20.745 -3.924 1.00 91.62 296 PHE A CA 1
ATOM 2314 C C . PHE A 1 296 ? -4.825 -19.604 -4.882 1.00 91.62 296 PHE A C 1
ATOM 2316 O O . PHE A 1 296 ? -4.003 -19.759 -5.792 1.00 91.62 296 PHE A O 1
ATOM 2323 N N . SER A 1 297 ? -5.458 -18.448 -4.688 1.00 95.38 297 SER A N 1
ATOM 2324 C CA . SER A 1 297 ? -5.087 -17.244 -5.429 1.00 95.38 297 SER A CA 1
ATOM 2325 C C . SER A 1 297 ? -3.691 -16.781 -5.012 1.00 95.38 297 SER A C 1
ATOM 2327 O O . SER A 1 297 ? -3.251 -17.042 -3.890 1.00 95.38 297 SER A O 1
ATOM 2329 N N . VAL A 1 298 ? -2.985 -16.054 -5.876 1.00 95.62 298 VAL A N 1
ATOM 2330 C CA . VAL A 1 298 ? -1.704 -15.432 -5.486 1.00 95.62 298 VAL A CA 1
ATOM 2331 C C . VAL A 1 298 ? -1.883 -14.522 -4.260 1.00 95.62 298 VAL A C 1
ATOM 2333 O O . VAL A 1 298 ? -1.094 -14.590 -3.319 1.00 95.62 298 VAL A O 1
ATOM 2336 N N . ALA A 1 299 ? -2.967 -13.741 -4.222 1.00 96.06 299 ALA A N 1
ATOM 2337 C CA . ALA A 1 299 ? -3.278 -12.839 -3.114 1.00 96.06 299 ALA A CA 1
ATOM 2338 C C . ALA A 1 299 ? -3.450 -13.573 -1.770 1.00 96.06 299 ALA A C 1
ATOM 2340 O O . ALA A 1 299 ? -3.001 -13.075 -0.734 1.00 96.06 299 ALA A O 1
ATOM 2341 N N . SER A 1 300 ? -4.052 -14.769 -1.781 1.00 97.12 300 SER A N 1
ATOM 2342 C CA . SER A 1 300 ? -4.307 -15.551 -0.565 1.00 97.12 300 SER A CA 1
ATOM 2343 C C . SER A 1 300 ? -3.034 -15.871 0.223 1.00 97.12 300 SER A C 1
ATOM 2345 O O . SER A 1 300 ? -3.074 -15.927 1.448 1.00 97.12 300 SER A O 1
ATOM 2347 N N . TRP A 1 301 ? -1.877 -16.003 -0.433 1.00 98.12 301 TRP A N 1
ATOM 2348 C CA . TRP A 1 301 ? -0.602 -16.254 0.245 1.00 98.12 301 TRP A CA 1
ATOM 2349 C C . TRP A 1 301 ? -0.184 -15.107 1.162 1.00 98.12 301 TRP A C 1
ATOM 2351 O O . TRP A 1 301 ? 0.298 -15.347 2.269 1.00 98.12 301 TRP A O 1
ATOM 2361 N N . ALA A 1 302 ? -0.418 -13.865 0.740 1.00 98.06 302 ALA A N 1
ATOM 2362 C CA . ALA A 1 302 ? -0.120 -12.695 1.552 1.00 98.06 302 ALA A CA 1
ATOM 2363 C C . ALA A 1 302 ? -1.055 -12.603 2.768 1.00 98.06 302 ALA A C 1
ATOM 2365 O O . ALA A 1 302 ? -0.605 -12.359 3.887 1.00 98.06 302 ALA A O 1
ATOM 2366 N N . PHE A 1 303 ? -2.343 -12.896 2.579 1.00 98.44 303 PHE A N 1
ATOM 2367 C CA . PHE A 1 303 ? -3.304 -12.990 3.679 1.00 98.44 303 PHE A CA 1
ATOM 2368 C C . PHE A 1 303 ? -2.975 -14.134 4.646 1.00 98.44 303 PHE A C 1
ATOM 2370 O O . PHE A 1 303 ? -2.996 -13.929 5.862 1.00 98.44 303 PHE A O 1
ATOM 2377 N N . ARG A 1 304 ? -2.612 -15.321 4.143 1.00 98.19 304 ARG A N 1
ATOM 2378 C CA . ARG A 1 304 ? -2.176 -16.454 4.975 1.00 98.19 304 ARG A CA 1
ATOM 2379 C C . ARG A 1 304 ? -0.930 -16.110 5.778 1.00 98.19 304 ARG A C 1
ATOM 2381 O O . ARG A 1 304 ? -0.892 -16.428 6.964 1.00 98.19 304 ARG A O 1
ATOM 2388 N N . PHE A 1 305 ? 0.042 -15.422 5.177 1.00 98.62 305 PHE A N 1
ATOM 2389 C CA . PHE A 1 305 ? 1.227 -14.937 5.884 1.00 98.62 305 PHE A CA 1
ATOM 2390 C C . PHE A 1 305 ? 0.855 -14.087 7.087 1.00 98.62 305 PHE A C 1
ATOM 2392 O O . PHE A 1 305 ? 1.230 -14.411 8.212 1.00 98.62 305 PHE A O 1
ATOM 2399 N N . VAL A 1 306 ? 0.057 -13.044 6.870 1.00 98.44 306 VAL A N 1
ATOM 2400 C CA . VAL A 1 306 ? -0.349 -12.153 7.956 1.00 98.44 306 VAL A CA 1
ATOM 2401 C C . VAL A 1 306 ? -1.188 -12.902 8.997 1.00 98.44 306 VAL A C 1
ATOM 2403 O O . VAL A 1 306 ? -0.899 -12.838 10.188 1.00 98.44 306 VAL A O 1
ATOM 2406 N N . GLY A 1 307 ? -2.186 -13.672 8.561 1.00 98.06 307 GLY A N 1
ATOM 2407 C CA . GLY A 1 307 ? -3.113 -14.374 9.453 1.00 98.06 307 GLY A CA 1
ATOM 2408 C C . GLY A 1 307 ? -2.475 -15.481 10.299 1.00 98.06 307 GLY A C 1
ATOM 2409 O O . GLY A 1 307 ? -3.022 -15.836 11.346 1.00 98.06 307 GLY A O 1
ATOM 2410 N N . SER A 1 308 ? -1.321 -16.001 9.867 1.00 98.38 308 SER A N 1
ATOM 2411 C CA . SER A 1 308 ? -0.558 -17.034 10.583 1.00 98.38 308 SER A CA 1
ATOM 2412 C C . SER A 1 308 ? 0.253 -16.492 11.765 1.00 98.38 308 SER A C 1
ATOM 2414 O O . SER A 1 308 ? 0.881 -17.268 12.480 1.00 98.38 308 SER A O 1
ATOM 2416 N N . HIS A 1 309 ? 0.221 -15.182 12.012 1.00 97.94 309 HIS A N 1
ATOM 2417 C CA . HIS A 1 309 ? 0.816 -14.568 13.194 1.00 97.94 309 HIS A CA 1
ATOM 2418 C C . HIS A 1 309 ? -0.235 -14.431 14.301 1.00 97.94 309 HIS A C 1
ATOM 2420 O O . HIS A 1 309 ? -1.274 -13.794 14.125 1.00 97.94 309 HIS A O 1
ATOM 2426 N N . LYS A 1 310 ? 0.009 -15.059 15.457 1.00 94.75 310 LYS A N 1
ATOM 2427 C CA . LYS A 1 310 ? -1.012 -15.249 16.505 1.00 94.75 310 LYS A CA 1
ATOM 2428 C C . LYS A 1 310 ? -1.495 -13.945 17.142 1.00 94.75 310 LYS A C 1
ATOM 2430 O O . LYS A 1 310 ? -2.666 -13.866 17.500 1.00 94.75 310 LYS A O 1
ATOM 2435 N N . ASN A 1 311 ? -0.622 -12.944 17.265 1.00 96.75 311 ASN A N 1
ATOM 2436 C CA . ASN A 1 311 ? -0.957 -11.647 17.857 1.00 96.75 311 ASN A CA 1
ATOM 2437 C C . ASN A 1 311 ? -1.674 -10.695 16.871 1.00 96.75 311 ASN A C 1
ATOM 2439 O O . ASN A 1 311 ? -2.030 -9.572 17.233 1.00 96.75 311 ASN A O 1
ATOM 2443 N N . VAL A 1 312 ? -1.914 -11.126 15.625 1.00 98.50 312 VAL A N 1
ATOM 2444 C CA . VAL A 1 312 ? -2.765 -10.390 14.682 1.00 98.50 312 VAL A CA 1
ATOM 2445 C C . VAL A 1 312 ? -4.237 -10.602 15.041 1.00 98.50 312 VAL A C 1
ATOM 2447 O O . VAL A 1 312 ? -4.750 -11.723 15.007 1.00 98.50 312 VAL A O 1
ATOM 2450 N N . LEU A 1 313 ? -4.919 -9.500 15.354 1.00 98.62 313 LEU A N 1
ATOM 2451 C CA . LEU A 1 313 ? -6.340 -9.451 15.690 1.00 98.62 313 LEU A CA 1
ATOM 2452 C C . LEU A 1 313 ? -7.226 -9.466 14.438 1.00 98.62 313 LEU A C 1
ATOM 2454 O O . LEU A 1 313 ? -8.191 -10.220 14.380 1.00 98.62 313 LEU A O 1
ATOM 2458 N N . SER A 1 314 ? -6.906 -8.639 13.441 1.00 98.69 314 SER A N 1
ATOM 2459 C CA . SER A 1 314 ? -7.634 -8.576 12.168 1.00 98.69 314 SER A CA 1
ATOM 2460 C C . SER A 1 314 ? -6.751 -8.004 11.057 1.00 98.69 314 SER A C 1
ATOM 2462 O O . SER A 1 314 ? -5.844 -7.205 11.309 1.00 98.69 314 SER A O 1
ATOM 2464 N N . VAL A 1 315 ? -7.024 -8.419 9.823 1.00 98.75 315 VAL A N 1
ATOM 2465 C CA . VAL A 1 315 ? -6.283 -8.071 8.610 1.00 98.75 315 VAL A CA 1
ATOM 2466 C C . VAL A 1 315 ? -7.191 -7.274 7.687 1.00 98.75 315 VAL A C 1
ATOM 2468 O O . VAL A 1 315 ? -8.175 -7.795 7.163 1.00 98.75 315 VAL A O 1
ATOM 2471 N N . LEU A 1 316 ? -6.860 -6.001 7.487 1.00 98.31 316 LEU A N 1
ATOM 2472 C CA . LEU A 1 316 ? -7.686 -5.064 6.739 1.00 98.31 316 LEU A CA 1
ATOM 2473 C C . LEU A 1 316 ? -7.451 -5.206 5.235 1.00 98.31 316 LEU A C 1
ATOM 2475 O O . LEU A 1 316 ? -6.340 -5.009 4.740 1.00 98.31 316 LEU A O 1
ATOM 2479 N N . SER A 1 317 ? -8.524 -5.487 4.496 1.00 96.88 317 SER A N 1
ATOM 2480 C CA . SER A 1 317 ? -8.503 -5.599 3.037 1.00 96.88 317 SER A CA 1
ATOM 2481 C C . SER A 1 317 ? -9.536 -4.683 2.389 1.00 96.88 317 SER A C 1
ATOM 2483 O O . SER A 1 317 ? -10.710 -4.693 2.754 1.00 96.88 317 SER A O 1
ATOM 2485 N N . GLY A 1 318 ? -9.106 -3.894 1.403 1.00 93.75 318 GLY A N 1
ATOM 2486 C CA . GLY A 1 318 ? -10.007 -3.114 0.558 1.00 93.75 318 GLY A CA 1
ATOM 2487 C C . GLY A 1 318 ? -10.568 -3.979 -0.567 1.00 93.75 318 GLY A C 1
ATOM 2488 O O . GLY A 1 318 ? -9.829 -4.391 -1.458 1.00 93.75 318 GLY A O 1
ATOM 2489 N N . MET A 1 319 ? -11.875 -4.240 -0.543 1.00 95.00 319 MET A N 1
ATOM 2490 C CA . MET A 1 319 ? -12.536 -5.183 -1.453 1.00 95.00 319 MET A CA 1
ATOM 2491 C C . MET A 1 319 ? -13.635 -4.471 -2.245 1.00 95.00 319 MET A C 1
ATOM 2493 O O . MET A 1 319 ? -14.812 -4.573 -1.936 1.00 95.00 319 MET A O 1
ATOM 2497 N N . THR A 1 320 ? -13.255 -3.681 -3.251 1.00 92.81 320 THR A N 1
ATOM 2498 C CA . THR A 1 320 ? -14.222 -2.919 -4.069 1.00 92.81 320 THR A CA 1
ATOM 2499 C C . THR A 1 320 ? -15.070 -3.810 -4.984 1.00 92.81 320 THR A C 1
ATOM 2501 O O . THR A 1 320 ? -16.154 -3.409 -5.390 1.00 92.81 320 THR A O 1
ATOM 2504 N N . TYR A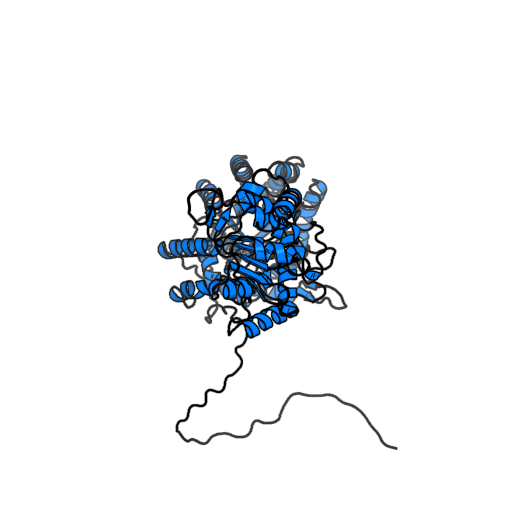 1 321 ? -14.596 -5.013 -5.301 1.00 94.69 321 TYR A N 1
ATOM 2505 C CA . TYR A 1 321 ? -15.298 -5.976 -6.147 1.00 94.69 321 TYR A CA 1
ATOM 2506 C C . TYR A 1 321 ? -15.705 -7.199 -5.325 1.00 94.69 321 TYR A C 1
ATOM 2508 O O . TYR A 1 321 ? -14.937 -7.648 -4.467 1.00 94.69 321 TYR A O 1
ATOM 2516 N N . MET A 1 322 ? -16.890 -7.746 -5.606 1.00 97.19 322 MET A N 1
ATOM 2517 C CA . MET A 1 322 ? -17.438 -8.903 -4.890 1.00 97.19 322 MET A CA 1
ATOM 2518 C C . MET A 1 322 ? -16.495 -10.108 -4.971 1.00 97.19 322 MET A C 1
ATOM 2520 O O . MET A 1 322 ? -16.287 -10.808 -3.987 1.00 97.19 322 MET A O 1
ATOM 2524 N N . GLU A 1 323 ? -15.842 -10.312 -6.110 1.00 96.06 323 GLU A N 1
ATOM 2525 C CA . GLU A 1 323 ? -14.906 -11.412 -6.328 1.00 96.06 323 GLU A CA 1
ATOM 2526 C C . GLU A 1 323 ? -13.707 -11.345 -5.370 1.00 96.06 323 GLU A C 1
ATOM 2528 O O . GLU A 1 323 ? -13.257 -12.378 -4.876 1.00 96.06 323 GLU A O 1
ATOM 2533 N N . HIS A 1 324 ? -13.219 -10.138 -5.053 1.00 95.69 324 HIS A N 1
ATOM 2534 C CA . HIS A 1 324 ? -12.142 -9.954 -4.074 1.00 95.69 324 HIS A CA 1
ATOM 2535 C C . HIS A 1 324 ? -12.620 -10.284 -2.656 1.00 95.69 324 HIS A C 1
ATOM 2537 O O . HIS A 1 324 ? -11.884 -10.899 -1.886 1.00 95.69 324 HIS A O 1
ATOM 2543 N N . LEU A 1 325 ? -13.851 -9.888 -2.310 1.00 97.88 325 LEU A N 1
ATOM 2544 C CA . LEU A 1 325 ? -14.458 -10.227 -1.024 1.00 97.88 325 LEU A CA 1
ATOM 2545 C C . LEU A 1 325 ? -14.587 -11.743 -0.865 1.00 97.88 325 LEU A C 1
ATOM 2547 O O . LEU A 1 325 ? -14.151 -12.302 0.138 1.00 97.88 325 LEU A O 1
ATOM 2551 N N . GLN A 1 326 ? -15.109 -12.416 -1.885 1.00 98.00 326 GLN A N 1
ATOM 2552 C CA . GLN A 1 326 ? -15.271 -13.865 -1.898 1.00 98.00 326 GLN A CA 1
ATOM 2553 C C . GLN A 1 326 ? -13.932 -14.610 -1.788 1.00 98.00 326 GLN A C 1
ATOM 2555 O O . GLN A 1 326 ? -13.835 -15.569 -1.025 1.00 98.00 326 GLN A O 1
ATOM 2560 N N . ASP A 1 327 ? -12.890 -14.181 -2.506 1.00 97.25 327 ASP A N 1
ATOM 2561 C CA . ASP A 1 327 ? -11.557 -14.799 -2.434 1.00 97.25 327 ASP A CA 1
ATOM 2562 C C . ASP A 1 327 ? -10.911 -14.644 -1.044 1.00 97.25 327 ASP A C 1
ATOM 2564 O O . ASP A 1 327 ? -10.399 -15.607 -0.462 1.00 97.25 327 ASP A O 1
ATOM 2568 N N . ASN A 1 328 ? -11.025 -13.456 -0.448 1.00 97.69 328 ASN A N 1
ATOM 2569 C CA . ASN A 1 328 ? -10.501 -13.202 0.893 1.00 97.69 328 ASN A CA 1
ATOM 2570 C C . ASN A 1 328 ? -11.290 -13.968 1.968 1.00 97.69 328 ASN A C 1
ATOM 2572 O O . ASN A 1 328 ? -10.692 -14.475 2.918 1.00 97.69 328 ASN A O 1
ATOM 2576 N N . ILE A 1 329 ? -12.613 -14.118 1.808 1.00 98.38 329 ILE A N 1
ATOM 2577 C CA . ILE A 1 329 ? -13.428 -14.962 2.693 1.00 98.38 329 ILE A CA 1
ATOM 2578 C C . ILE A 1 329 ? -12.970 -16.417 2.605 1.00 98.38 329 ILE A C 1
ATOM 2580 O O . ILE A 1 329 ? -12.742 -17.019 3.653 1.00 98.38 329 ILE A O 1
ATOM 2584 N N . ARG A 1 330 ? -12.776 -16.973 1.397 1.00 97.06 330 ARG A N 1
ATOM 2585 C CA . ARG A 1 330 ? -12.259 -18.346 1.223 1.00 97.06 330 ARG A CA 1
ATOM 2586 C C . ARG A 1 330 ? -10.914 -18.540 1.921 1.00 97.06 330 ARG A C 1
ATOM 2588 O O . ARG A 1 330 ? -10.695 -19.580 2.526 1.00 97.06 330 ARG A O 1
ATOM 2595 N N . THR A 1 331 ? -10.053 -17.524 1.895 1.00 97.25 331 THR A N 1
ATOM 2596 C CA . THR A 1 331 ? -8.728 -17.580 2.529 1.00 97.25 331 THR A CA 1
ATOM 2597 C C . THR A 1 331 ? -8.789 -17.674 4.059 1.00 97.25 331 THR A C 1
ATOM 2599 O O . THR A 1 331 ? -7.932 -18.313 4.668 1.00 97.25 331 THR A O 1
ATOM 2602 N N . TYR A 1 332 ? -9.783 -17.046 4.692 1.00 98.12 332 TYR A N 1
ATOM 2603 C CA . TYR A 1 332 ? -9.908 -16.999 6.154 1.00 98.12 332 TYR A CA 1
ATOM 2604 C C . TYR A 1 332 ? -11.048 -17.849 6.726 1.00 98.12 332 TYR A C 1
ATOM 2606 O O . TYR A 1 332 ? -11.260 -17.821 7.944 1.00 98.12 332 TYR A O 1
ATOM 2614 N N . SER A 1 333 ? -11.740 -18.640 5.899 1.00 96.94 333 SER A N 1
ATOM 2615 C CA . SER A 1 333 ? -12.930 -19.404 6.305 1.00 96.94 333 SER A CA 1
ATOM 2616 C C . SER A 1 333 ? -12.822 -20.922 6.077 1.00 96.94 333 SER A C 1
ATOM 2618 O O . SER A 1 333 ? -13.523 -21.454 5.217 1.00 96.94 333 SER A O 1
ATOM 2620 N N . PRO A 1 334 ? -12.034 -21.658 6.883 1.00 97.12 334 PRO A N 1
ATOM 2621 C CA . PRO A 1 334 ? -11.130 -21.166 7.921 1.00 97.12 334 PRO A CA 1
ATOM 2622 C C . PRO A 1 334 ? -9.750 -20.805 7.352 1.00 97.12 334 PRO A C 1
ATOM 2624 O O . PRO A 1 334 ? -9.407 -21.156 6.228 1.00 97.12 334 PRO A O 1
ATOM 2627 N N . LEU A 1 335 ? -8.933 -20.121 8.151 1.00 97.50 335 LEU A N 1
ATOM 2628 C CA . LEU A 1 335 ? -7.530 -19.897 7.844 1.00 97.50 335 LEU A CA 1
ATOM 2629 C C . LEU A 1 335 ? -6.788 -21.234 7.878 1.00 97.50 335 LEU A C 1
ATOM 2631 O O . LEU A 1 335 ? -6.706 -21.881 8.924 1.00 97.50 335 LEU A O 1
ATOM 2635 N N . GLU A 1 336 ? -6.141 -21.565 6.767 1.00 96.31 336 GLU A N 1
ATOM 2636 C CA . GLU A 1 336 ? -5.046 -22.528 6.752 1.00 96.31 336 GLU A CA 1
ATOM 2637 C C . GLU A 1 336 ? -3.730 -21.825 7.099 1.00 96.31 336 GLU A C 1
ATOM 2639 O O . GLU A 1 336 ? -3.208 -21.029 6.308 1.00 96.31 336 GLU A O 1
ATOM 2644 N N . TRP A 1 337 ? -3.186 -22.135 8.278 1.00 96.94 337 TRP A N 1
ATOM 2645 C CA . TRP A 1 337 ? -1.895 -21.618 8.738 1.00 96.94 337 TRP A CA 1
ATOM 2646 C C . TRP A 1 337 ? -0.786 -21.940 7.732 1.00 96.94 337 TRP A C 1
ATOM 2648 O O . TRP A 1 337 ? -0.822 -22.973 7.056 1.00 96.94 337 TRP A O 1
ATOM 2658 N N . LEU A 1 338 ? 0.197 -21.049 7.621 1.00 97.62 338 LEU A N 1
ATOM 2659 C CA . LEU A 1 338 ? 1.430 -21.364 6.914 1.00 97.62 338 LEU A CA 1
ATOM 2660 C C . LEU A 1 338 ? 2.260 -22.356 7.729 1.00 97.62 338 LEU A C 1
ATOM 2662 O O . LEU A 1 338 ? 2.414 -22.212 8.943 1.00 97.62 338 LEU A O 1
ATOM 2666 N N . SER A 1 339 ? 2.826 -23.334 7.033 1.00 97.38 339 SER A N 1
ATOM 2667 C CA . SER A 1 339 ? 3.927 -24.147 7.556 1.00 97.38 339 SER A CA 1
ATOM 2668 C C . SER A 1 339 ? 5.248 -23.365 7.568 1.00 97.38 339 SER A C 1
ATOM 2670 O O . SER A 1 339 ? 5.389 -22.353 6.880 1.00 97.38 339 SER A O 1
ATOM 2672 N N . GLU A 1 340 ? 6.247 -23.854 8.307 1.00 97.25 340 GLU A N 1
ATOM 2673 C CA . GLU A 1 340 ? 7.600 -23.272 8.316 1.00 97.25 340 GLU A CA 1
ATOM 2674 C C . GLU A 1 340 ? 8.226 -23.219 6.910 1.00 97.25 340 GLU A C 1
ATOM 2676 O O . GLU A 1 340 ? 8.852 -22.224 6.540 1.00 97.25 340 GLU A O 1
ATOM 2681 N N . ASP A 1 341 ? 8.002 -24.254 6.094 1.00 97.75 341 ASP A N 1
ATOM 2682 C CA . ASP A 1 341 ? 8.457 -24.294 4.699 1.00 97.75 341 ASP A CA 1
ATOM 2683 C C . ASP A 1 341 ? 7.754 -23.234 3.834 1.00 97.75 341 ASP A C 1
ATOM 2685 O O . ASP A 1 341 ? 8.395 -22.557 3.032 1.00 97.75 341 ASP A O 1
ATOM 2689 N N . GLU A 1 342 ? 6.452 -23.013 4.034 1.00 97.75 342 GLU A N 1
ATOM 2690 C CA . GLU A 1 342 ? 5.721 -21.950 3.338 1.00 97.75 342 GLU A CA 1
ATOM 2691 C C . GLU A 1 342 ? 6.182 -20.546 3.777 1.00 97.75 342 GLU A C 1
ATOM 2693 O O . GLU A 1 342 ? 6.275 -19.646 2.940 1.00 97.75 342 GLU A O 1
ATOM 2698 N N . PHE A 1 343 ? 6.532 -20.348 5.053 1.00 98.12 343 PHE A N 1
ATOM 2699 C CA . PHE A 1 343 ? 7.165 -19.107 5.517 1.00 98.12 343 PHE A CA 1
ATOM 2700 C C . PHE A 1 343 ? 8.514 -18.867 4.835 1.00 98.12 343 PHE A C 1
ATOM 2702 O O . PHE A 1 343 ? 8.764 -17.769 4.329 1.00 98.12 343 PHE A O 1
ATOM 2709 N N . LYS A 1 344 ? 9.370 -19.895 4.775 1.00 97.81 344 LYS A N 1
ATOM 2710 C CA . LYS A 1 344 ? 10.663 -19.822 4.086 1.00 97.81 344 LYS A CA 1
ATOM 2711 C C . LYS A 1 344 ? 10.484 -19.503 2.600 1.00 97.81 344 LYS A C 1
ATOM 2713 O O . LYS A 1 344 ? 11.146 -18.606 2.083 1.00 97.81 344 LYS A O 1
ATOM 2718 N N . PHE A 1 345 ? 9.543 -20.172 1.940 1.00 97.75 345 PHE A N 1
ATOM 2719 C CA . PHE A 1 345 ? 9.203 -19.931 0.540 1.00 97.75 345 PHE A CA 1
ATOM 2720 C C . PHE A 1 345 ? 8.796 -18.473 0.273 1.00 97.75 345 PHE A C 1
ATOM 2722 O O . PHE A 1 345 ? 9.263 -17.866 -0.693 1.00 97.75 345 PHE A O 1
ATOM 2729 N N . LEU A 1 346 ? 7.953 -17.884 1.126 1.00 97.88 346 LEU A N 1
ATOM 2730 C CA . LEU A 1 346 ? 7.547 -16.486 0.965 1.00 97.88 346 LEU A CA 1
ATOM 2731 C C . LEU A 1 346 ? 8.698 -15.507 1.211 1.00 97.88 346 LEU A C 1
ATOM 2733 O O . LEU A 1 346 ? 8.782 -14.499 0.511 1.00 97.88 346 LEU A O 1
ATOM 2737 N N . ASN A 1 347 ? 9.609 -15.818 2.137 1.00 96.56 347 ASN A N 1
ATOM 2738 C CA . ASN A 1 347 ? 10.831 -15.039 2.337 1.00 96.56 347 ASN A CA 1
ATOM 2739 C C . ASN A 1 347 ? 11.720 -15.062 1.079 1.00 96.56 347 ASN A C 1
ATOM 2741 O O . ASN A 1 347 ? 12.146 -14.012 0.608 1.00 96.56 347 ASN A O 1
ATOM 2745 N N . GLU A 1 348 ? 11.940 -16.233 0.475 1.00 95.88 348 GLU A N 1
ATOM 2746 C CA . GLU A 1 348 ? 12.688 -16.354 -0.789 1.00 95.88 348 GLU A CA 1
ATOM 2747 C C . GLU A 1 348 ? 12.016 -15.574 -1.933 1.00 95.88 348 GLU A C 1
ATOM 2749 O O . GLU A 1 348 ? 12.681 -14.896 -2.719 1.00 95.88 348 GLU A O 1
ATOM 2754 N N . CYS A 1 349 ? 10.683 -15.621 -2.021 1.00 95.12 349 CYS A N 1
ATOM 2755 C CA . CYS A 1 349 ? 9.944 -14.834 -3.005 1.00 95.12 349 CYS A CA 1
ATOM 2756 C C . CYS A 1 349 ? 10.091 -13.328 -2.758 1.00 95.12 349 CYS A C 1
ATOM 2758 O O . CYS A 1 349 ? 10.278 -12.582 -3.718 1.00 95.12 349 CYS A O 1
ATOM 2760 N N . ALA A 1 350 ? 10.061 -12.874 -1.502 1.00 94.25 350 ALA A N 1
ATOM 2761 C CA . ALA A 1 350 ? 10.299 -11.474 -1.163 1.00 94.25 350 ALA A CA 1
ATOM 2762 C C . ALA A 1 350 ? 11.684 -11.000 -1.626 1.00 94.25 350 ALA A C 1
ATOM 2764 O O . ALA A 1 350 ? 11.790 -9.957 -2.271 1.00 94.25 350 ALA A O 1
ATOM 2765 N N . GLU A 1 351 ? 12.732 -11.791 -1.385 1.00 93.12 351 GLU A N 1
ATOM 2766 C CA . GLU A 1 351 ? 14.098 -11.476 -1.820 1.00 93.12 351 GLU A CA 1
ATOM 2767 C C . GLU A 1 351 ? 14.223 -11.346 -3.346 1.00 93.12 351 GLU A C 1
ATOM 2769 O O . GLU A 1 351 ? 14.987 -10.514 -3.845 1.00 93.12 351 GLU A O 1
ATOM 2774 N N . LEU A 1 352 ? 13.471 -12.150 -4.105 1.00 91.38 352 LEU A N 1
ATOM 2775 C CA . LEU A 1 352 ? 13.395 -12.033 -5.564 1.00 91.38 352 LEU A CA 1
ATOM 2776 C C . LEU A 1 352 ? 12.607 -10.790 -5.991 1.00 91.38 352 LEU A C 1
ATOM 2778 O O . LEU A 1 352 ? 13.032 -10.073 -6.896 1.00 91.38 352 LEU A O 1
ATOM 2782 N N . MET A 1 353 ? 11.486 -10.508 -5.328 1.00 89.12 353 MET A N 1
ATOM 2783 C CA . MET A 1 353 ? 10.635 -9.358 -5.637 1.00 89.12 353 MET A CA 1
ATOM 2784 C C . MET A 1 353 ? 11.346 -8.023 -5.406 1.00 89.12 353 MET A C 1
ATOM 2786 O O . MET A 1 353 ? 11.199 -7.114 -6.220 1.00 89.12 353 MET A O 1
ATOM 2790 N N . VAL A 1 354 ? 12.149 -7.901 -4.346 1.00 86.75 354 VAL A N 1
ATOM 2791 C CA . VAL A 1 354 ? 12.907 -6.673 -4.033 1.00 86.75 354 VAL A CA 1
ATOM 2792 C C . VAL A 1 354 ? 13.970 -6.367 -5.097 1.00 86.75 354 VAL A C 1
ATOM 2794 O O . VAL A 1 354 ? 14.324 -5.208 -5.302 1.00 86.75 354 VAL A O 1
ATOM 2797 N N . LYS A 1 355 ? 14.454 -7.385 -5.818 1.00 85.56 355 LYS A N 1
ATOM 2798 C CA . LYS A 1 355 ? 15.405 -7.224 -6.932 1.00 85.56 355 LYS A CA 1
ATOM 2799 C C . LYS A 1 355 ? 14.721 -6.848 -8.250 1.00 85.56 355 LYS A C 1
ATOM 2801 O O . LYS A 1 355 ? 15.408 -6.478 -9.201 1.00 85.56 355 LYS A O 1
ATOM 2806 N N . TYR A 1 356 ? 13.395 -6.958 -8.334 1.00 83.12 356 TYR A N 1
ATOM 2807 C CA . TYR A 1 356 ? 12.649 -6.665 -9.554 1.00 83.12 356 TYR A CA 1
ATOM 2808 C C . TYR A 1 356 ? 12.497 -5.143 -9.736 1.00 83.12 356 TYR A C 1
ATOM 2810 O O . TYR A 1 356 ? 12.127 -4.458 -8.779 1.00 83.12 356 TYR A O 1
ATOM 2818 N N . PRO A 1 357 ? 12.727 -4.579 -10.938 1.00 83.00 357 PRO A N 1
ATOM 2819 C CA . PRO A 1 357 ? 12.806 -3.129 -11.146 1.00 83.00 357 PRO A CA 1
ATOM 2820 C C . PRO A 1 357 ? 11.426 -2.438 -11.212 1.00 83.00 357 PRO A C 1
ATOM 2822 O O . PRO A 1 357 ? 11.195 -1.556 -12.039 1.00 83.00 357 PRO A O 1
ATOM 2825 N N . THR A 1 358 ? 10.484 -2.845 -10.354 1.00 87.25 358 THR A N 1
ATOM 2826 C CA . THR A 1 358 ? 9.168 -2.200 -10.223 1.00 87.25 358 THR A CA 1
ATOM 2827 C C . THR A 1 358 ? 9.281 -0.836 -9.552 1.00 87.25 358 THR A C 1
ATOM 2829 O O . THR A 1 358 ? 10.064 -0.643 -8.624 1.00 87.25 358 THR A O 1
ATOM 2832 N N . ILE A 1 359 ? 8.421 0.091 -9.957 1.00 89.81 359 ILE A N 1
ATOM 2833 C CA . ILE A 1 359 ? 8.209 1.360 -9.263 1.00 89.81 359 ILE A CA 1
ATOM 2834 C C . ILE A 1 359 ? 7.412 1.065 -7.980 1.00 89.81 359 ILE A C 1
ATOM 2836 O O . ILE A 1 359 ? 6.358 0.433 -8.078 1.00 89.81 359 ILE A O 1
ATOM 2840 N N . PRO A 1 360 ? 7.828 1.505 -6.780 1.00 86.06 360 PRO A N 1
ATOM 2841 C CA . PRO A 1 360 ? 7.168 1.138 -5.522 1.00 86.06 360 PRO A CA 1
ATOM 2842 C C . PRO A 1 360 ? 5.874 1.943 -5.278 1.00 86.06 360 PRO A C 1
ATOM 2844 O O . PRO A 1 360 ? 5.718 2.602 -4.259 1.00 86.06 360 PRO A O 1
ATOM 2847 N N . CYS A 1 361 ? 4.943 1.953 -6.236 1.00 87.94 361 CYS A N 1
ATOM 2848 C CA . CYS A 1 361 ? 3.658 2.644 -6.134 1.00 87.94 361 CYS A CA 1
ATOM 2849 C C . CYS A 1 361 ? 2.582 1.726 -5.532 1.00 87.94 361 CYS A C 1
ATOM 2851 O O . CYS A 1 361 ? 2.346 0.640 -6.056 1.00 87.94 361 CYS A O 1
ATOM 2853 N N . ASN A 1 362 ? 1.882 2.204 -4.494 1.00 82.88 362 ASN A N 1
ATOM 2854 C CA . ASN A 1 362 ? 0.811 1.462 -3.802 1.00 82.88 362 ASN A CA 1
ATOM 2855 C C . ASN A 1 362 ? -0.609 1.919 -4.203 1.00 82.88 362 ASN A C 1
ATOM 2857 O O . ASN A 1 362 ? -1.577 1.634 -3.502 1.00 82.88 362 ASN A O 1
ATOM 2861 N N . ASP A 1 363 ? -0.741 2.711 -5.272 1.00 86.00 363 ASP A N 1
ATOM 2862 C CA . ASP A 1 363 ? -2.016 3.296 -5.720 1.00 86.00 363 ASP A CA 1
ATOM 2863 C C . ASP A 1 363 ? -2.772 4.113 -4.647 1.00 86.00 363 ASP A C 1
ATOM 2865 O O . ASP A 1 363 ? -3.987 4.253 -4.709 1.00 86.00 363 ASP A O 1
ATOM 2869 N N . CYS A 1 364 ? -2.106 4.652 -3.620 1.00 79.31 364 CYS A N 1
ATOM 2870 C CA . CYS A 1 364 ? -2.780 5.316 -2.486 1.00 79.31 364 CYS A CA 1
ATOM 2871 C C . CYS A 1 364 ? -3.571 6.588 -2.855 1.00 79.31 364 CYS A C 1
ATOM 2873 O O . CYS A 1 364 ? -4.407 7.038 -2.077 1.00 79.31 364 CYS A O 1
ATOM 2875 N N . LYS A 1 365 ? -3.301 7.167 -4.034 1.00 86.81 365 LYS A N 1
ATOM 2876 C CA . LYS A 1 365 ? -3.888 8.413 -4.555 1.00 86.81 365 LYS A CA 1
ATOM 2877 C C . LYS A 1 365 ? -3.618 9.678 -3.722 1.00 86.81 365 LYS A C 1
ATOM 2879 O O . LYS A 1 365 ? -4.219 10.702 -4.007 1.00 86.81 365 LYS A O 1
ATOM 2884 N N . TYR A 1 366 ? -2.668 9.679 -2.783 1.00 82.62 366 TYR A N 1
ATOM 2885 C CA . TYR A 1 366 ? -2.270 10.913 -2.077 1.00 82.62 366 TYR A CA 1
ATOM 2886 C C . TYR A 1 366 ? -1.651 11.968 -3.004 1.00 82.62 366 TYR A C 1
ATOM 2888 O O . TYR A 1 366 ? -1.829 13.160 -2.802 1.00 82.62 366 TYR A O 1
ATOM 2896 N N . CYS A 1 367 ? -1.009 11.544 -4.096 1.00 88.88 367 CYS A N 1
ATOM 2897 C CA . CYS A 1 367 ? -0.516 12.449 -5.137 1.00 88.88 367 CYS A CA 1
ATOM 2898 C C . CYS A 1 367 ? -1.623 13.046 -6.034 1.00 88.88 367 CYS A C 1
ATOM 2900 O O . CYS A 1 367 ? -1.304 13.728 -7.013 1.00 88.88 367 CYS A O 1
ATOM 2902 N N . MET A 1 368 ? -2.899 12.767 -5.742 1.00 91.25 368 MET A N 1
ATOM 2903 C CA . MET A 1 368 ? -4.050 13.170 -6.545 1.00 91.25 368 MET A CA 1
ATOM 2904 C C . MET A 1 368 ? -4.966 14.155 -5.794 1.00 91.25 368 MET A C 1
ATOM 2906 O O . MET A 1 368 ? -5.149 14.011 -4.589 1.00 91.25 368 MET A O 1
ATOM 2910 N N . PRO A 1 369 ? -5.607 15.109 -6.506 1.00 89.56 369 PRO A N 1
ATOM 2911 C CA . PRO A 1 369 ? -5.499 15.348 -7.946 1.00 89.56 369 PRO A CA 1
ATOM 2912 C C . PRO A 1 369 ? -4.193 16.059 -8.333 1.00 89.56 369 PRO A C 1
ATOM 2914 O O . PRO A 1 369 ? -3.735 16.985 -7.666 1.00 89.56 369 PRO A O 1
ATOM 2917 N N . CYS A 1 370 ? -3.613 15.681 -9.474 1.00 92.19 370 CYS A N 1
ATOM 2918 C CA . CYS A 1 370 ? -2.535 16.464 -10.065 1.00 92.19 370 CYS A CA 1
ATOM 2919 C C . CYS A 1 370 ? -3.097 17.782 -10.626 1.00 92.19 370 CYS A C 1
ATOM 2921 O O . CYS A 1 370 ? -4.025 17.755 -11.433 1.00 92.19 370 CYS A O 1
ATOM 2923 N N . LYS A 1 371 ? -2.490 18.931 -10.291 1.00 89.44 371 LYS A N 1
ATOM 2924 C CA . LYS A 1 371 ? -2.903 20.255 -10.813 1.00 89.44 371 LYS A CA 1
ATOM 2925 C C . LYS A 1 371 ? -2.872 20.386 -12.344 1.00 89.44 371 LYS A C 1
ATOM 2927 O O . LYS A 1 371 ? -3.467 21.309 -12.881 1.00 89.44 371 LYS A O 1
ATOM 2932 N N . TYR A 1 372 ? -2.160 19.489 -13.029 1.00 91.50 372 TYR A N 1
ATOM 2933 C CA . TYR A 1 372 ? -2.076 19.429 -14.492 1.00 91.50 372 TYR A CA 1
ATOM 2934 C C . TYR A 1 372 ? -2.934 18.305 -15.093 1.00 91.50 372 TYR A C 1
ATOM 2936 O O . TYR A 1 372 ? -2.817 18.007 -16.276 1.00 91.50 372 TYR A O 1
ATOM 2944 N N . GLY A 1 373 ? -3.777 17.654 -14.286 1.00 90.31 373 GLY A N 1
ATOM 2945 C CA . GLY A 1 373 ? -4.747 16.663 -14.753 1.00 90.31 373 GLY A CA 1
ATOM 2946 C C . GLY A 1 373 ? -4.208 15.248 -14.972 1.00 90.31 373 GLY A C 1
ATOM 2947 O O . GLY A 1 373 ? -4.965 14.397 -15.425 1.00 90.31 373 GLY A O 1
ATOM 2948 N N . LEU A 1 374 ? -2.944 14.957 -14.641 1.00 95.25 374 LEU A N 1
ATOM 2949 C CA . LEU A 1 374 ? -2.375 13.613 -14.802 1.00 95.25 374 LEU A CA 1
ATOM 2950 C C . LEU A 1 374 ? -3.044 12.588 -13.886 1.00 95.25 374 LEU A C 1
ATOM 2952 O O . LEU A 1 374 ? -3.376 12.906 -12.746 1.00 95.25 374 LEU A O 1
ATOM 2956 N N . ASP A 1 375 ? -3.142 11.343 -14.351 1.00 95.19 375 ASP A N 1
ATOM 2957 C CA . ASP A 1 375 ? -3.436 10.188 -13.500 1.00 95.19 375 ASP A CA 1
ATOM 2958 C C . ASP A 1 375 ? -2.136 9.488 -13.087 1.00 95.19 375 ASP A C 1
ATOM 2960 O O . ASP A 1 375 ? -1.713 8.494 -13.677 1.00 95.19 375 ASP A O 1
ATOM 2964 N N . ILE A 1 376 ? -1.453 10.076 -12.102 1.00 96.44 376 ILE A N 1
ATOM 2965 C CA . ILE A 1 376 ? -0.114 9.643 -11.688 1.00 96.44 376 ILE A CA 1
ATOM 2966 C C . ILE A 1 376 ? -0.092 8.150 -11.311 1.00 96.44 376 ILE A C 1
ATOM 2968 O O . ILE A 1 376 ? 0.741 7.432 -11.867 1.00 96.44 376 ILE A O 1
ATOM 2972 N N . PRO A 1 377 ? -0.968 7.645 -10.417 1.00 93.94 377 PRO A N 1
ATOM 2973 C CA . PRO A 1 377 ? -0.929 6.238 -10.033 1.00 93.94 377 PRO A CA 1
ATOM 2974 C C . PRO A 1 377 ? -1.190 5.300 -11.211 1.00 93.94 377 PRO A C 1
ATOM 2976 O O . PRO A 1 377 ? -0.434 4.348 -11.395 1.00 93.94 377 PRO A O 1
ATOM 2979 N N . ALA A 1 378 ? -2.188 5.591 -12.054 1.00 93.81 378 ALA A N 1
ATOM 2980 C CA . ALA A 1 378 ? -2.528 4.724 -13.179 1.00 93.81 378 ALA A CA 1
ATOM 2981 C C . ALA A 1 378 ? -1.375 4.600 -14.193 1.00 93.81 378 ALA A C 1
ATOM 2983 O O . ALA A 1 378 ? -1.140 3.513 -14.721 1.00 93.81 378 ALA A O 1
ATOM 2984 N N . ILE A 1 379 ? -0.600 5.672 -14.410 1.00 96.62 379 ILE A N 1
ATOM 2985 C CA . ILE A 1 379 ? 0.608 5.635 -15.251 1.00 96.62 379 ILE A CA 1
ATOM 2986 C C . ILE A 1 379 ? 1.661 4.680 -14.669 1.00 96.62 379 ILE A C 1
ATOM 2988 O O . ILE A 1 379 ? 2.166 3.808 -15.380 1.00 96.62 379 ILE A O 1
ATOM 2992 N N . LEU A 1 380 ? 1.995 4.832 -13.382 1.00 95.56 380 LEU A N 1
ATOM 2993 C CA . LEU A 1 380 ? 3.028 4.018 -12.726 1.00 95.56 380 LEU A CA 1
ATOM 2994 C C . LEU A 1 380 ? 2.614 2.539 -12.645 1.00 95.56 380 LEU A C 1
ATOM 2996 O O . LEU A 1 380 ? 3.431 1.647 -12.871 1.00 95.56 380 LEU A O 1
ATOM 3000 N N . ILE A 1 381 ? 1.335 2.277 -12.366 1.00 92.31 381 ILE A N 1
ATOM 3001 C CA . ILE A 1 381 ? 0.771 0.925 -12.277 1.00 92.31 381 ILE A CA 1
ATOM 3002 C C . ILE A 1 381 ? 0.737 0.255 -13.646 1.00 92.31 381 ILE A C 1
ATOM 3004 O O . ILE A 1 381 ? 1.093 -0.916 -13.742 1.00 92.31 381 ILE A O 1
ATOM 3008 N N . HIS A 1 382 ? 0.365 0.975 -14.711 1.00 93.81 382 HIS A N 1
ATOM 3009 C CA . HIS A 1 382 ? 0.402 0.429 -16.071 1.00 93.81 382 HIS A CA 1
ATOM 3010 C C . HIS A 1 382 ? 1.820 -0.005 -16.459 1.00 93.81 382 HIS A C 1
ATOM 3012 O O . HIS A 1 382 ? 2.009 -1.116 -16.952 1.00 93.81 382 HIS A O 1
ATOM 3018 N N . TYR A 1 383 ? 2.829 0.824 -16.167 1.00 93.19 383 TYR A N 1
ATOM 3019 C CA . TYR A 1 383 ? 4.229 0.459 -16.397 1.00 93.19 383 TYR A CA 1
ATOM 3020 C C . TYR A 1 383 ? 4.623 -0.810 -15.625 1.00 93.19 383 TYR A C 1
ATOM 3022 O O . TYR A 1 383 ? 5.137 -1.756 -16.220 1.00 93.19 383 TYR A O 1
ATOM 3030 N N . ASN A 1 384 ? 4.336 -0.860 -14.320 1.00 91.50 384 ASN A N 1
ATOM 3031 C CA . ASN A 1 384 ? 4.640 -2.025 -13.485 1.00 91.50 384 ASN A CA 1
ATOM 3032 C C . ASN A 1 384 ? 3.922 -3.291 -13.943 1.00 91.50 384 ASN A C 1
ATOM 3034 O O . ASN A 1 384 ? 4.507 -4.366 -13.901 1.00 91.50 384 ASN A O 1
ATOM 3038 N N . LYS A 1 385 ? 2.670 -3.172 -14.388 1.00 89.50 385 LYS A N 1
ATOM 3039 C CA . LYS A 1 385 ? 1.904 -4.295 -14.921 1.00 89.50 385 LYS A CA 1
ATOM 3040 C C . LYS A 1 385 ? 2.615 -4.899 -16.129 1.00 89.50 385 LYS A C 1
ATOM 3042 O O . LYS A 1 385 ? 2.884 -6.092 -16.137 1.00 89.50 385 LYS A O 1
ATOM 3047 N N . CYS A 1 386 ? 2.972 -4.0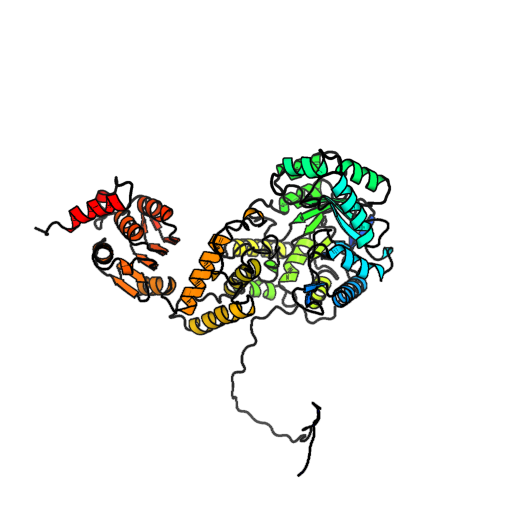76 -17.115 1.00 88.12 386 CYS A N 1
ATOM 3048 C CA . CYS A 1 386 ? 3.694 -4.567 -18.286 1.00 88.12 386 CYS A CA 1
ATOM 3049 C C . CYS A 1 386 ? 5.061 -5.155 -17.916 1.00 88.12 386 CYS A C 1
ATOM 3051 O O . CYS A 1 386 ? 5.471 -6.137 -18.523 1.00 88.12 386 CYS A O 1
ATOM 3053 N N . LEU A 1 387 ? 5.748 -4.590 -16.919 1.00 87.56 387 LEU A N 1
ATOM 3054 C CA . LEU A 1 387 ? 7.001 -5.140 -16.403 1.00 87.56 387 LEU A CA 1
ATOM 3055 C C . LEU A 1 387 ? 6.806 -6.525 -15.774 1.00 87.56 387 LEU A C 1
ATOM 3057 O O . LEU A 1 387 ? 7.539 -7.447 -16.113 1.00 87.56 387 LEU A O 1
ATOM 3061 N N . ASN A 1 388 ? 5.804 -6.688 -14.912 1.00 85.94 388 ASN A N 1
ATOM 3062 C CA . ASN A 1 388 ? 5.526 -7.952 -14.229 1.00 85.94 388 ASN A CA 1
ATOM 3063 C C . ASN A 1 388 ? 5.095 -9.060 -15.197 1.00 85.94 388 ASN A C 1
ATOM 3065 O O . ASN A 1 388 ? 5.485 -10.208 -15.007 1.00 85.94 388 ASN A O 1
ATOM 3069 N N . GLU A 1 389 ? 4.357 -8.710 -16.251 1.00 84.19 389 GLU A N 1
ATOM 3070 C CA . GLU A 1 389 ? 3.949 -9.640 -17.311 1.00 84.19 389 GLU A CA 1
ATOM 3071 C C . GLU A 1 389 ? 5.087 -9.965 -18.308 1.00 84.19 389 GLU A C 1
ATOM 3073 O O . GLU A 1 389 ? 4.873 -10.693 -19.276 1.00 84.19 389 GLU A O 1
ATOM 3078 N N . GLY A 1 390 ? 6.287 -9.386 -18.142 1.00 79.75 390 GLY A N 1
ATOM 3079 C CA . GLY A 1 390 ? 7.388 -9.528 -19.106 1.00 79.75 390 GLY A CA 1
ATOM 3080 C C . GLY A 1 390 ? 7.091 -8.901 -20.477 1.00 79.75 390 GLY A C 1
ATOM 3081 O O . GLY A 1 390 ? 7.702 -9.260 -21.480 1.00 79.75 390 GLY A O 1
ATOM 3082 N N . ASN A 1 391 ? 6.144 -7.963 -20.528 1.00 82.44 391 ASN A N 1
ATOM 3083 C CA . ASN A 1 391 ? 5.624 -7.317 -21.733 1.00 82.44 391 ASN A CA 1
ATOM 3084 C C . ASN A 1 391 ? 6.204 -5.908 -21.955 1.00 82.44 391 ASN A C 1
ATOM 3086 O O . ASN A 1 391 ? 5.595 -5.093 -22.652 1.00 82.44 391 ASN A O 1
ATOM 3090 N N . ILE A 1 392 ? 7.359 -5.589 -21.365 1.00 84.19 392 ILE A N 1
ATOM 3091 C CA . ILE A 1 392 ? 8.106 -4.360 -21.671 1.00 84.19 392 ILE A CA 1
ATOM 3092 C C . ILE A 1 392 ? 8.867 -4.586 -22.983 1.00 84.19 392 ILE A C 1
ATOM 3094 O O . ILE A 1 392 ? 9.717 -5.470 -23.035 1.00 84.19 392 ILE A O 1
ATOM 3098 N N . PRO A 1 393 ? 8.583 -3.834 -24.064 1.00 80.69 393 PRO A N 1
ATOM 3099 C CA . PRO A 1 393 ? 9.321 -3.998 -25.312 1.00 80.69 393 PRO A CA 1
ATOM 3100 C C . PRO A 1 393 ? 10.739 -3.434 -25.172 1.00 80.69 393 PRO A C 1
ATOM 3102 O O . PRO A 1 393 ? 10.906 -2.227 -24.984 1.00 80.69 393 PRO A O 1
ATOM 3105 N N . GLU A 1 394 ? 11.748 -4.298 -25.294 1.00 69.12 394 GLU A N 1
ATOM 3106 C CA . GLU A 1 394 ? 13.160 -3.930 -25.110 1.00 69.12 394 GLU A CA 1
ATOM 3107 C C . GLU A 1 394 ? 13.968 -3.939 -26.417 1.00 69.12 394 GLU A C 1
ATOM 3109 O O . GLU A 1 394 ? 14.697 -2.979 -26.683 1.00 69.12 394 GLU A O 1
ATOM 3114 N N . PHE A 1 395 ? 13.812 -4.972 -27.256 1.00 66.75 395 PHE A N 1
ATOM 3115 C CA . PHE A 1 395 ? 14.574 -5.148 -28.499 1.00 66.75 395 PHE A CA 1
ATOM 3116 C C . PHE A 1 395 ? 13.630 -5.252 -29.694 1.00 66.75 395 PHE A C 1
ATOM 3118 O O . PHE A 1 395 ? 12.716 -6.074 -29.692 1.00 66.75 395 PHE A O 1
ATOM 3125 N N . ARG A 1 396 ? 13.842 -4.470 -30.759 1.00 67.06 396 ARG A N 1
ATOM 3126 C CA . ARG A 1 396 ? 12.956 -4.540 -31.936 1.00 67.06 396 ARG A CA 1
ATOM 3127 C C . ARG A 1 396 ? 13.077 -5.832 -32.719 1.00 67.06 396 ARG A C 1
ATOM 3129 O O . ARG A 1 396 ? 12.151 -6.183 -33.445 1.00 67.06 396 ARG A O 1
ATOM 3136 N N . GLN A 1 397 ? 14.227 -6.491 -32.617 1.00 64.94 397 GLN A N 1
ATOM 3137 C CA . GLN A 1 397 ? 14.478 -7.752 -33.303 1.00 64.94 397 GLN A CA 1
ATOM 3138 C C . GLN A 1 397 ? 13.801 -8.930 -32.593 1.00 64.94 397 GLN A C 1
ATOM 3140 O O . GLN A 1 397 ? 13.744 -10.015 -33.169 1.00 64.94 397 GLN A O 1
ATOM 3145 N N . ASP A 1 398 ? 13.270 -8.733 -31.379 1.00 69.88 398 ASP A N 1
ATOM 3146 C CA . ASP A 1 398 ? 12.521 -9.779 -30.697 1.00 69.88 398 ASP A CA 1
ATOM 3147 C C . ASP A 1 398 ? 11.285 -10.143 -31.512 1.00 69.88 398 ASP A C 1
ATOM 3149 O O . ASP A 1 398 ? 10.476 -9.286 -31.879 1.00 69.88 398 ASP A O 1
ATOM 3153 N N . ALA A 1 399 ? 11.077 -11.444 -31.713 1.00 74.81 399 ALA A N 1
ATOM 3154 C CA . ALA A 1 399 ? 9.907 -11.955 -32.423 1.00 74.81 399 ALA A CA 1
ATOM 3155 C C . ALA A 1 399 ? 8.580 -11.460 -31.806 1.00 74.81 399 ALA A C 1
ATOM 3157 O O . ALA A 1 399 ? 7.582 -11.314 -32.510 1.00 74.81 399 ALA A O 1
ATOM 3158 N N . ASN A 1 400 ? 8.571 -11.164 -30.498 1.00 79.94 400 ASN A N 1
ATOM 3159 C CA . ASN A 1 400 ? 7.402 -10.668 -29.770 1.00 79.94 400 ASN A CA 1
ATOM 3160 C C . ASN A 1 400 ? 7.302 -9.127 -29.708 1.00 79.94 400 ASN A C 1
ATOM 3162 O O . ASN A 1 400 ? 6.315 -8.606 -29.187 1.00 79.94 400 ASN A O 1
ATOM 3166 N N . TYR A 1 401 ? 8.275 -8.371 -30.234 1.00 80.31 401 TYR A N 1
ATOM 3167 C CA . TYR A 1 401 ? 8.343 -6.917 -30.045 1.00 80.31 401 TYR A CA 1
ATOM 3168 C C . TYR A 1 401 ? 7.079 -6.195 -30.512 1.00 80.31 401 TYR A C 1
ATOM 3170 O O . TYR A 1 401 ? 6.507 -5.393 -29.776 1.00 80.31 401 TYR A O 1
ATOM 3178 N N . ALA A 1 402 ? 6.604 -6.496 -31.723 1.00 81.38 402 ALA A N 1
ATOM 3179 C CA . ALA A 1 402 ? 5.427 -5.838 -32.288 1.00 81.38 402 ALA A CA 1
ATOM 3180 C C . ALA A 1 402 ? 4.167 -6.074 -31.435 1.00 81.38 402 ALA A C 1
ATOM 3182 O O . ALA A 1 402 ? 3.368 -5.155 -31.230 1.00 81.38 402 ALA A O 1
ATOM 3183 N N . ALA A 1 403 ? 4.008 -7.289 -30.902 1.00 84.31 403 ALA A N 1
ATOM 3184 C CA . ALA A 1 403 ? 2.889 -7.647 -30.041 1.00 84.31 403 ALA A CA 1
ATOM 3185 C C . ALA A 1 403 ? 3.006 -6.986 -28.659 1.00 84.31 403 ALA A C 1
ATOM 3187 O O . ALA A 1 403 ? 2.044 -6.350 -28.226 1.00 84.31 403 ALA A O 1
ATOM 3188 N N . ALA A 1 404 ? 4.178 -7.046 -28.017 1.00 84.62 404 ALA A N 1
ATOM 3189 C CA . ALA A 1 404 ? 4.442 -6.391 -26.735 1.00 84.62 404 ALA A CA 1
ATOM 3190 C C . ALA A 1 404 ? 4.262 -4.867 -26.831 1.00 84.62 404 ALA A C 1
ATOM 3192 O O . ALA A 1 404 ? 3.585 -4.256 -26.006 1.00 84.62 404 ALA A O 1
ATOM 3193 N N . ARG A 1 405 ? 4.777 -4.243 -27.897 1.00 88.56 405 ARG A N 1
ATOM 3194 C CA . ARG A 1 405 ? 4.615 -2.809 -28.174 1.00 88.56 405 ARG A CA 1
ATOM 3195 C C . ARG A 1 405 ? 3.151 -2.428 -28.315 1.00 88.56 405 ARG A C 1
ATOM 3197 O O . ARG A 1 405 ? 2.701 -1.459 -27.701 1.00 88.56 405 ARG A O 1
ATOM 3204 N N . ARG A 1 406 ? 2.396 -3.182 -29.118 1.00 88.62 406 ARG A N 1
ATOM 3205 C CA . ARG A 1 406 ? 0.962 -2.946 -29.294 1.00 88.62 406 ARG A CA 1
ATOM 3206 C C . ARG A 1 406 ? 0.216 -3.119 -27.973 1.00 88.62 406 ARG A C 1
ATOM 3208 O O . ARG A 1 406 ? -0.621 -2.279 -27.655 1.00 88.62 406 ARG A O 1
ATOM 3215 N N . ALA A 1 407 ? 0.522 -4.169 -27.213 1.00 88.25 407 ALA A N 1
ATOM 3216 C CA . ALA A 1 407 ? -0.082 -4.428 -25.912 1.00 88.25 407 ALA A CA 1
ATOM 3217 C C . ALA A 1 407 ? 0.186 -3.276 -24.934 1.00 88.25 407 ALA A C 1
ATOM 3219 O O . ALA A 1 407 ? -0.756 -2.781 -24.316 1.00 88.25 407 ALA A O 1
ATOM 3220 N N . TYR A 1 408 ? 1.430 -2.790 -24.870 1.00 93.06 408 TYR A N 1
ATOM 3221 C CA . TYR A 1 408 ? 1.809 -1.663 -24.025 1.00 93.06 408 TYR A CA 1
ATOM 3222 C C . TYR A 1 408 ? 1.041 -0.392 -24.400 1.00 93.06 408 TYR A C 1
ATOM 3224 O O . TYR A 1 408 ? 0.373 0.190 -23.550 1.00 93.06 408 TYR A O 1
ATOM 3232 N N . LEU A 1 409 ? 1.097 0.034 -25.670 1.00 92.50 409 LEU A N 1
ATOM 3233 C CA . LEU A 1 409 ? 0.503 1.301 -26.116 1.00 92.50 409 LEU A CA 1
ATOM 3234 C C . LEU A 1 409 ? -1.029 1.292 -26.029 1.00 92.50 409 LEU A C 1
ATOM 3236 O O . LEU A 1 409 ? -1.626 2.241 -25.525 1.00 92.50 409 LEU A O 1
ATOM 3240 N N . VAL A 1 410 ? -1.673 0.209 -26.474 1.00 91.75 410 VAL A N 1
ATOM 3241 C CA . VAL A 1 410 ? -3.137 0.076 -26.397 1.00 91.75 410 VAL A CA 1
ATOM 3242 C C . VAL A 1 410 ? -3.592 -0.069 -24.946 1.00 91.75 410 VAL A C 1
ATOM 3244 O O . VAL A 1 410 ? -4.612 0.501 -24.563 1.00 91.75 410 VAL A O 1
ATOM 3247 N N . GLY A 1 411 ? -2.852 -0.822 -24.128 1.00 92.06 411 GLY A N 1
ATOM 3248 C CA . GLY A 1 411 ? -3.123 -0.945 -22.699 1.00 92.06 411 GLY A CA 1
ATOM 3249 C C . GLY A 1 411 ? -3.003 0.397 -21.980 1.00 92.06 411 GLY A C 1
ATOM 3250 O O . GLY A 1 411 ? -3.852 0.711 -21.146 1.00 92.06 411 GLY A O 1
ATOM 3251 N N . TYR A 1 412 ? -2.019 1.213 -22.359 1.00 94.62 412 TYR A N 1
ATOM 3252 C CA . TYR A 1 412 ? -1.808 2.526 -21.764 1.00 94.62 412 TYR A CA 1
ATOM 3253 C C . TYR A 1 412 ? -2.952 3.485 -22.098 1.00 94.62 412 TYR A C 1
ATOM 3255 O O . TYR A 1 412 ? -3.525 4.074 -21.189 1.00 94.62 412 TYR A O 1
ATOM 3263 N N . ASP A 1 413 ? -3.365 3.559 -23.368 1.00 92.38 413 ASP A N 1
ATOM 3264 C CA . ASP A 1 413 ? -4.491 4.398 -23.808 1.00 92.38 413 ASP A CA 1
ATOM 3265 C C . ASP A 1 413 ? -5.835 3.977 -23.186 1.00 92.38 413 ASP A C 1
ATOM 3267 O O . ASP A 1 413 ? -6.720 4.812 -23.001 1.00 92.38 413 ASP A O 1
ATOM 3271 N N . ARG A 1 414 ? -5.998 2.689 -22.851 1.00 90.50 414 ARG A N 1
ATOM 3272 C CA . ARG A 1 414 ? -7.183 2.176 -22.143 1.00 90.50 414 ARG A CA 1
ATOM 3273 C C . ARG A 1 414 ? -7.159 2.472 -20.649 1.00 90.50 414 ARG A C 1
ATOM 3275 O O . ARG A 1 414 ? -8.213 2.707 -20.071 1.00 90.50 414 ARG A O 1
ATOM 3282 N N . SER A 1 415 ? -5.982 2.403 -20.033 1.00 89.75 415 SER A N 1
ATOM 3283 C CA . SER A 1 415 ? -5.826 2.559 -18.582 1.00 89.75 415 SER A CA 1
ATOM 3284 C C . SER A 1 415 ? -5.731 4.026 -18.173 1.00 89.75 415 SER A C 1
ATOM 3286 O O . SER A 1 415 ? -6.158 4.388 -17.082 1.00 89.75 415 SER A O 1
ATOM 3288 N N . VAL A 1 416 ? -5.179 4.875 -19.044 1.00 92.81 416 VAL A N 1
ATOM 3289 C CA . VAL A 1 416 ? -4.948 6.295 -18.788 1.00 92.81 416 VAL A CA 1
ATOM 3290 C C . VAL A 1 416 ? -5.397 7.109 -20.005 1.00 92.81 416 VAL A C 1
ATOM 3292 O O . VAL A 1 416 ? -4.771 7.011 -21.067 1.00 92.81 416 VAL A O 1
ATOM 3295 N N . PRO A 1 417 ? -6.435 7.959 -19.877 1.00 91.00 417 PRO A N 1
ATOM 3296 C CA . PRO A 1 417 ? -6.856 8.843 -20.960 1.00 91.00 417 PRO A CA 1
ATOM 3297 C C . PRO A 1 417 ? -5.690 9.690 -21.477 1.00 91.00 417 PRO A C 1
ATOM 3299 O O . PRO A 1 417 ? -4.909 10.204 -20.680 1.00 91.00 417 PRO A O 1
ATOM 3302 N N . LYS A 1 418 ? -5.592 9.906 -22.797 1.00 88.69 418 LYS A N 1
ATOM 3303 C CA . LYS A 1 418 ? -4.455 10.614 -23.430 1.00 88.69 418 LYS A CA 1
ATOM 3304 C C . LYS A 1 418 ? -4.129 11.973 -22.804 1.00 88.69 418 LYS A C 1
ATOM 3306 O O . LYS A 1 418 ? -2.965 12.327 -22.657 1.00 88.69 418 LYS A O 1
ATOM 3311 N N . LEU A 1 419 ? -5.148 12.727 -22.389 1.00 90.25 419 LEU A N 1
ATOM 3312 C CA . LEU A 1 419 ? -4.981 14.032 -21.735 1.00 90.25 419 LEU A CA 1
ATOM 3313 C C . LEU A 1 419 ? -4.418 13.949 -20.306 1.00 90.25 419 LEU A C 1
ATOM 3315 O O . LEU A 1 419 ? -4.094 14.978 -19.726 1.00 90.25 419 LEU A O 1
ATOM 3319 N N . ARG A 1 420 ? -4.304 12.744 -19.744 1.00 93.75 420 ARG A N 1
ATOM 3320 C CA . ARG A 1 420 ? -3.873 12.471 -18.369 1.00 93.75 420 ARG A CA 1
ATOM 3321 C C . ARG A 1 420 ? -2.586 11.638 -18.297 1.00 93.75 420 ARG A C 1
ATOM 3323 O O . ARG A 1 420 ? -2.217 11.221 -17.204 1.00 93.75 420 ARG A O 1
ATOM 3330 N N . GLN A 1 421 ? -1.930 11.378 -19.432 1.00 96.06 421 GLN A N 1
ATOM 3331 C CA . GLN A 1 421 ? -0.708 10.568 -19.542 1.00 96.06 421 GLN A CA 1
ATOM 3332 C C . GLN A 1 421 ? 0.571 11.345 -19.167 1.00 96.06 421 GLN A C 1
ATOM 3334 O O . GLN A 1 421 ? 0.565 12.567 -19.010 1.00 96.06 421 GLN A O 1
ATOM 3339 N N . ALA A 1 422 ? 1.680 10.609 -19.034 1.00 95.50 422 ALA A N 1
ATOM 3340 C CA . ALA A 1 422 ? 2.989 11.095 -18.585 1.00 95.50 422 ALA A CA 1
ATOM 3341 C C . ALA A 1 422 ? 3.518 12.334 -19.336 1.00 95.50 422 ALA A C 1
ATOM 3343 O O . ALA A 1 422 ? 4.068 13.225 -18.690 1.00 95.50 422 ALA A O 1
ATOM 3344 N N . GLU A 1 423 ? 3.269 12.439 -20.647 1.00 93.00 423 GLU A N 1
ATOM 3345 C CA . GLU A 1 423 ? 3.643 13.570 -21.523 1.00 93.00 423 GLU A CA 1
ATOM 3346 C C . GLU A 1 423 ? 3.116 14.941 -21.063 1.00 93.00 423 GLU A C 1
ATOM 3348 O O . GLU A 1 423 ? 3.553 15.983 -21.546 1.00 93.00 423 GLU A O 1
ATOM 3353 N N . ARG A 1 424 ? 2.146 14.978 -20.142 1.00 94.50 424 ARG A N 1
ATOM 3354 C CA . ARG A 1 424 ? 1.612 16.226 -19.571 1.00 94.50 424 ARG A CA 1
ATOM 3355 C C . ARG A 1 424 ? 2.364 16.687 -18.321 1.00 94.50 424 ARG A C 1
ATOM 3357 O O . ARG A 1 424 ? 2.063 17.754 -17.787 1.00 94.50 424 ARG A O 1
ATOM 3364 N N . CYS A 1 425 ? 3.311 15.900 -17.810 1.00 94.75 425 CYS A N 1
ATOM 3365 C CA . CYS A 1 425 ? 4.027 16.238 -16.587 1.00 94.75 425 CYS A CA 1
ATOM 3366 C C . CYS A 1 425 ? 4.988 17.407 -16.821 1.00 94.75 425 CYS A C 1
ATOM 3368 O O . CYS A 1 425 ? 5.954 17.292 -17.565 1.00 94.75 425 CYS A O 1
ATOM 3370 N N . THR A 1 426 ? 4.790 18.516 -16.106 1.00 92.62 426 THR A N 1
ATOM 3371 C CA . THR A 1 426 ? 5.690 19.682 -16.186 1.00 92.62 426 THR A CA 1
ATOM 3372 C C . THR A 1 426 ? 6.893 19.588 -15.241 1.00 92.62 426 THR A C 1
ATOM 3374 O O . THR A 1 426 ? 7.657 20.539 -15.116 1.00 92.62 426 THR A O 1
ATOM 3377 N N . GLY A 1 427 ? 7.012 18.506 -14.468 1.00 92.81 427 GLY A N 1
ATOM 3378 C CA . GLY A 1 427 ? 8.098 18.323 -13.505 1.00 92.81 427 GLY A CA 1
ATOM 3379 C C . GLY A 1 427 ? 8.033 19.180 -12.232 1.00 92.81 427 GLY A C 1
ATOM 3380 O O . GLY A 1 427 ? 9.044 19.329 -11.562 1.00 92.81 427 GLY A O 1
ATOM 3381 N N . CYS A 1 428 ? 6.869 19.728 -11.859 1.00 93.88 428 CYS A N 1
ATOM 3382 C CA . CYS A 1 428 ? 6.760 20.707 -10.761 1.00 93.88 428 CYS A CA 1
ATOM 3383 C C . CYS A 1 428 ? 7.050 20.199 -9.330 1.00 93.88 428 CYS A C 1
ATOM 3385 O O . CYS A 1 428 ? 7.007 20.999 -8.400 1.00 93.88 428 CYS A O 1
ATOM 3387 N N . GLY A 1 429 ? 7.231 18.891 -9.118 1.00 91.25 429 GLY A N 1
ATOM 3388 C CA . GLY A 1 429 ? 7.601 18.310 -7.816 1.00 91.25 429 GLY A CA 1
ATOM 3389 C C . GLY A 1 429 ? 6.522 18.269 -6.723 1.00 91.25 429 GLY A C 1
ATOM 3390 O O . GLY A 1 429 ? 6.728 17.597 -5.719 1.00 91.25 429 GLY A O 1
ATOM 3391 N N . LYS A 1 430 ? 5.350 18.901 -6.903 1.00 91.25 430 LYS A N 1
ATOM 3392 C CA . LYS A 1 430 ? 4.308 18.999 -5.851 1.00 91.25 430 LYS A CA 1
ATOM 3393 C C . LYS A 1 430 ? 3.770 17.661 -5.326 1.00 91.25 430 LYS A C 1
ATOM 3395 O O . LYS A 1 430 ? 3.224 17.626 -4.236 1.00 91.25 430 LYS A O 1
ATOM 3400 N N . CYS A 1 431 ? 3.890 16.582 -6.093 1.00 93.00 431 CYS A N 1
ATOM 3401 C CA . CYS A 1 431 ? 3.424 15.252 -5.692 1.00 93.00 431 CYS A CA 1
ATOM 3402 C C . CYS A 1 431 ? 4.432 14.479 -4.826 1.00 93.00 431 CYS A C 1
ATOM 3404 O O . CYS A 1 431 ? 4.031 13.522 -4.170 1.00 93.00 431 CYS A O 1
ATOM 3406 N N . ASN A 1 432 ? 5.713 14.866 -4.813 1.00 89.50 432 ASN A N 1
ATOM 3407 C CA . ASN A 1 432 ? 6.755 14.124 -4.097 1.00 89.50 432 ASN A CA 1
ATOM 3408 C C . ASN A 1 432 ? 6.550 14.144 -2.569 1.00 89.50 432 ASN A C 1
ATOM 3410 O O . ASN A 1 432 ? 6.643 13.072 -1.972 1.00 89.50 432 ASN A O 1
ATOM 3414 N N . PRO A 1 433 ? 6.221 15.288 -1.925 1.00 83.50 433 PRO A N 1
ATOM 3415 C CA . PRO A 1 433 ? 5.953 15.318 -0.483 1.00 83.50 433 PRO A CA 1
ATOM 3416 C C . PRO A 1 433 ? 4.736 14.481 -0.067 1.00 83.50 433 PRO A C 1
ATOM 3418 O O . PRO A 1 433 ? 4.728 13.922 1.024 1.00 83.50 433 PRO A O 1
ATOM 3421 N N . GLU A 1 434 ? 3.744 14.355 -0.954 1.00 83.69 434 GLU A N 1
ATOM 3422 C CA . GLU A 1 434 ? 2.507 13.597 -0.714 1.00 83.69 434 GLU A CA 1
ATOM 3423 C C . GLU A 1 434 ? 2.687 12.082 -0.898 1.00 83.69 434 GLU A C 1
ATOM 3425 O O . GLU A 1 434 ? 1.843 11.288 -0.485 1.00 83.69 434 GLU A O 1
ATOM 3430 N N . CYS A 1 435 ? 3.763 11.646 -1.565 1.00 83.88 435 CYS A N 1
ATOM 3431 C CA . CYS A 1 435 ? 3.990 10.236 -1.851 1.00 83.88 435 CYS A CA 1
ATOM 3432 C C . CYS A 1 435 ? 4.548 9.519 -0.608 1.00 83.88 435 CYS A C 1
ATOM 3434 O O . CYS A 1 435 ? 5.718 9.721 -0.264 1.00 83.88 435 CYS A O 1
ATOM 3436 N N . PRO A 1 436 ? 3.795 8.598 0.025 1.00 74.25 436 PRO A N 1
ATOM 3437 C CA . PRO A 1 436 ? 4.266 7.912 1.230 1.00 74.25 436 PRO A CA 1
ATOM 3438 C C . PRO A 1 436 ? 5.467 7.004 0.927 1.00 74.25 436 PRO A C 1
ATOM 3440 O O . PRO A 1 436 ? 6.328 6.794 1.775 1.00 74.25 436 PRO A O 1
ATOM 3443 N N . GLN A 1 437 ? 5.561 6.544 -0.324 1.00 79.88 437 GLN A N 1
ATOM 3444 C CA . GLN A 1 437 ? 6.631 5.697 -0.847 1.00 79.88 437 GLN A CA 1
ATOM 3445 C C . GLN A 1 437 ? 7.859 6.496 -1.325 1.00 79.88 437 GLN A C 1
ATOM 3447 O O . GLN A 1 437 ? 8.827 5.903 -1.791 1.00 79.88 437 GLN A O 1
ATOM 3452 N N . ARG A 1 438 ? 7.841 7.839 -1.219 1.00 80.12 438 ARG A N 1
ATOM 3453 C CA . ARG A 1 438 ? 8.955 8.746 -1.584 1.00 80.12 438 ARG A CA 1
ATOM 3454 C C . ARG A 1 438 ? 9.473 8.571 -3.009 1.00 80.12 438 ARG A C 1
ATOM 3456 O O . ARG A 1 438 ? 10.656 8.764 -3.280 1.00 80.12 438 ARG A O 1
ATOM 3463 N N . ILE A 1 439 ? 8.582 8.206 -3.920 1.00 88.69 439 ILE A N 1
ATOM 3464 C CA . ILE A 1 439 ? 8.910 8.119 -5.338 1.00 88.69 439 ILE A CA 1
ATOM 3465 C C . ILE A 1 439 ? 9.230 9.532 -5.828 1.00 88.69 439 ILE A C 1
ATOM 3467 O O . ILE A 1 439 ? 8.457 10.461 -5.582 1.00 88.69 439 ILE A O 1
ATOM 3471 N N . ASP A 1 440 ? 10.326 9.692 -6.571 1.00 91.50 440 ASP A N 1
ATOM 3472 C CA . ASP A 1 440 ? 10.521 10.888 -7.388 1.00 91.50 440 ASP A CA 1
ATOM 3473 C C . ASP A 1 440 ? 9.622 10.800 -8.629 1.00 91.50 440 ASP A C 1
ATOM 3475 O O . ASP A 1 440 ? 10.029 10.393 -9.721 1.00 91.50 440 ASP A O 1
ATOM 3479 N N . ILE A 1 441 ? 8.346 11.127 -8.420 1.00 95.44 441 ILE A N 1
ATOM 3480 C CA . ILE A 1 441 ? 7.280 10.941 -9.401 1.00 95.44 441 ILE A CA 1
ATOM 3481 C C . ILE A 1 441 ? 7.599 11.669 -10.718 1.00 95.44 441 ILE A C 1
ATOM 3483 O O . ILE A 1 441 ? 7.492 11.033 -11.765 1.00 95.44 441 ILE A O 1
ATOM 3487 N N . PRO A 1 442 ? 8.011 12.955 -10.738 1.00 94.56 442 PRO A N 1
ATOM 3488 C CA . PRO A 1 442 ? 8.435 13.627 -11.962 1.00 94.56 442 PRO A CA 1
ATOM 3489 C C . PRO A 1 442 ? 9.493 12.876 -12.768 1.00 94.56 442 PRO A C 1
ATOM 3491 O O . PRO A 1 442 ? 9.398 12.827 -13.994 1.00 94.56 442 PRO A O 1
ATOM 3494 N N . THR A 1 443 ? 10.497 12.305 -12.103 1.00 91.56 443 THR A N 1
ATOM 3495 C CA . THR A 1 443 ? 11.575 11.569 -12.772 1.00 91.56 443 THR A CA 1
ATOM 3496 C C . THR A 1 443 ? 11.058 10.275 -13.389 1.00 91.56 443 THR A C 1
ATOM 3498 O O . THR A 1 443 ? 11.316 10.019 -14.566 1.00 91.56 443 THR A O 1
ATOM 3501 N N . GLU A 1 444 ? 10.250 9.513 -12.653 1.00 94.62 444 GLU A N 1
ATOM 3502 C CA . GLU A 1 444 ? 9.619 8.294 -13.166 1.00 94.62 444 GLU A CA 1
ATOM 3503 C C . GLU A 1 444 ? 8.663 8.587 -14.334 1.00 94.62 444 GLU A C 1
ATOM 3505 O O . GLU A 1 444 ? 8.690 7.892 -15.349 1.00 94.62 444 GLU A O 1
ATOM 3510 N N . LEU A 1 445 ? 7.868 9.659 -14.248 1.00 95.69 445 LEU A N 1
ATOM 3511 C CA . LEU A 1 445 ? 6.968 10.069 -15.328 1.00 95.69 445 LEU A CA 1
ATOM 3512 C C . LEU A 1 445 ? 7.735 10.487 -16.586 1.00 95.69 445 LEU A C 1
ATOM 3514 O O . LEU A 1 445 ? 7.371 10.046 -17.670 1.00 95.69 445 LEU A O 1
ATOM 3518 N N . ARG A 1 446 ? 8.824 11.260 -16.465 1.00 90.56 446 ARG A N 1
ATOM 3519 C CA . ARG A 1 446 ? 9.692 11.586 -17.614 1.00 90.56 446 ARG A CA 1
ATOM 3520 C C . ARG A 1 446 ? 10.310 10.336 -18.240 1.00 90.56 446 ARG A C 1
ATOM 3522 O O . ARG A 1 446 ? 10.401 10.243 -19.462 1.00 90.56 446 ARG A O 1
ATOM 3529 N N . ARG A 1 447 ? 10.725 9.367 -17.416 1.00 89.88 447 ARG A N 1
ATOM 3530 C CA . ARG A 1 447 ? 11.259 8.084 -17.897 1.00 89.88 447 ARG A CA 1
ATOM 3531 C C . ARG A 1 447 ? 10.215 7.330 -18.723 1.00 89.88 447 ARG A C 1
ATOM 3533 O O . ARG A 1 447 ? 10.533 6.857 -19.811 1.00 89.88 447 ARG A O 1
ATOM 3540 N N . ILE A 1 448 ? 8.985 7.237 -18.216 1.00 93.50 448 ILE A N 1
ATOM 3541 C CA . ILE A 1 448 ? 7.869 6.565 -18.898 1.00 93.50 448 ILE A CA 1
ATOM 3542 C C . ILE A 1 448 ? 7.467 7.315 -20.170 1.00 93.50 448 ILE A C 1
ATOM 3544 O O . ILE A 1 448 ? 7.224 6.679 -21.189 1.00 93.50 448 ILE A O 1
ATOM 3548 N N . ASP A 1 449 ? 7.432 8.646 -20.138 1.00 92.75 449 ASP A N 1
ATOM 3549 C CA . ASP A 1 449 ? 7.112 9.472 -21.302 1.00 92.75 449 ASP A CA 1
ATOM 3550 C C . ASP A 1 449 ? 8.086 9.221 -22.461 1.00 92.75 449 ASP A C 1
ATOM 3552 O O . ASP A 1 449 ? 7.676 8.804 -23.543 1.00 92.75 449 ASP A O 1
ATOM 3556 N N . LYS A 1 450 ? 9.395 9.325 -22.195 1.00 84.31 450 LYS A N 1
ATOM 3557 C CA . LYS A 1 450 ? 10.442 9.029 -23.184 1.00 84.31 450 LYS A CA 1
ATOM 3558 C C . LYS A 1 450 ? 10.335 7.603 -23.726 1.00 84.31 450 LYS A C 1
ATOM 3560 O O . LYS A 1 450 ? 10.509 7.363 -24.919 1.00 84.31 450 LYS A O 1
ATOM 3565 N N . PHE A 1 451 ? 10.044 6.641 -22.853 1.00 85.69 451 PHE A N 1
ATOM 3566 C CA . PHE A 1 451 ? 9.830 5.256 -23.255 1.00 85.69 451 PHE A CA 1
ATOM 3567 C C . PHE A 1 451 ? 8.632 5.115 -24.210 1.00 85.69 451 PHE A C 1
ATOM 3569 O O . PHE A 1 451 ? 8.765 4.529 -25.283 1.00 85.69 451 PHE A O 1
ATOM 3576 N N . VAL A 1 452 ? 7.484 5.705 -23.870 1.00 90.00 452 VAL A N 1
ATOM 3577 C CA . VAL A 1 452 ? 6.270 5.703 -24.701 1.00 90.00 452 VAL A CA 1
ATOM 3578 C C . VAL A 1 452 ? 6.505 6.407 -26.038 1.00 90.00 452 VAL A C 1
ATOM 3580 O O . VAL A 1 452 ? 6.073 5.902 -27.075 1.00 90.00 452 VAL A O 1
ATOM 3583 N N . GLU A 1 453 ? 7.197 7.546 -26.041 1.00 86.75 453 GLU A N 1
ATOM 3584 C CA . GLU A 1 453 ? 7.564 8.285 -27.251 1.00 86.75 453 GLU A CA 1
ATOM 3585 C C . GLU A 1 453 ? 8.424 7.422 -28.184 1.00 86.75 453 GLU A C 1
ATOM 3587 O O . GLU A 1 453 ? 8.123 7.309 -29.377 1.00 86.75 453 GLU A O 1
ATOM 3592 N N . ASN A 1 454 ? 9.431 6.737 -27.631 1.00 80.31 454 ASN A N 1
ATOM 3593 C CA . ASN A 1 454 ? 10.283 5.820 -28.383 1.00 80.31 454 ASN A CA 1
ATOM 3594 C C . ASN A 1 454 ? 9.491 4.654 -28.977 1.00 80.31 454 ASN A C 1
ATOM 3596 O O . ASN A 1 454 ? 9.686 4.318 -30.147 1.00 80.31 454 ASN A O 1
ATOM 3600 N N . LEU A 1 455 ? 8.559 4.072 -28.213 1.00 85.19 455 LEU A N 1
ATOM 3601 C CA . LEU A 1 455 ? 7.656 3.053 -28.740 1.00 85.19 455 LEU A CA 1
ATOM 3602 C C . LEU A 1 455 ? 6.806 3.626 -29.878 1.00 85.19 455 LEU A C 1
ATOM 3604 O O . LEU A 1 455 ? 6.742 3.027 -30.946 1.00 85.19 455 LEU A O 1
ATOM 3608 N N . ARG A 1 456 ? 6.171 4.789 -29.715 1.00 84.62 456 ARG A N 1
ATOM 3609 C CA . ARG A 1 456 ? 5.301 5.382 -30.750 1.00 84.62 456 ARG A CA 1
ATOM 3610 C C . ARG A 1 456 ? 6.047 5.667 -32.050 1.00 84.62 456 ARG A C 1
ATOM 3612 O O . ARG A 1 456 ? 5.517 5.358 -33.112 1.00 84.62 456 ARG A O 1
ATOM 3619 N N . ARG A 1 457 ? 7.268 6.198 -31.962 1.00 80.06 457 ARG A N 1
ATOM 3620 C CA . ARG A 1 457 ? 8.100 6.538 -33.126 1.00 80.06 457 ARG A CA 1
ATOM 3621 C C . ARG A 1 457 ? 8.824 5.356 -33.748 1.00 80.06 457 ARG A C 1
ATOM 3623 O O . ARG A 1 457 ? 9.430 5.540 -34.795 1.00 80.06 457 ARG A O 1
ATOM 3630 N N . GLU A 1 458 ? 8.812 4.196 -33.089 1.00 69.94 458 GLU A N 1
ATOM 3631 C CA . GLU A 1 458 ? 9.741 3.113 -33.411 1.00 69.94 458 GLU A CA 1
ATOM 3632 C C . GLU A 1 458 ? 11.159 3.700 -33.485 1.00 69.94 458 GLU A C 1
ATOM 3634 O O . GLU A 1 458 ? 11.837 3.641 -34.510 1.00 69.94 458 GLU A O 1
ATOM 3639 N N . ALA A 1 459 ? 11.571 4.375 -32.407 1.00 66.56 459 ALA A N 1
ATOM 3640 C CA . ALA A 1 459 ? 12.917 4.914 -32.238 1.00 66.56 459 ALA A CA 1
ATOM 3641 C C . ALA A 1 459 ? 13.858 3.819 -31.721 1.00 66.56 459 ALA A C 1
ATOM 3643 O O . ALA A 1 459 ? 13.414 2.795 -31.199 1.00 66.56 459 ALA A O 1
ATOM 3644 N N . VAL A 1 460 ? 15.157 3.923 -32.021 1.00 70.94 460 VAL A N 1
ATOM 3645 C CA . VAL A 1 460 ? 16.145 2.888 -31.655 1.00 70.94 460 VAL A CA 1
ATOM 3646 C C . VAL A 1 460 ? 16.160 2.769 -30.135 1.00 70.94 460 VAL A C 1
ATOM 3648 O O . VAL A 1 460 ? 16.242 3.790 -29.457 1.00 70.94 460 VAL A O 1
ATOM 3651 N N . LEU A 1 461 ? 16.032 1.549 -29.615 1.00 76.06 461 LEU A N 1
ATOM 3652 C CA . LEU A 1 461 ? 16.057 1.265 -28.182 1.00 76.06 461 LEU A CA 1
ATOM 3653 C C . LEU A 1 461 ? 17.459 0.834 -27.750 1.00 76.06 461 LEU A C 1
ATOM 3655 O O . LEU A 1 461 ? 18.262 0.381 -28.565 1.00 76.06 461 LEU A O 1
ATOM 3659 N N . MET A 1 462 ? 17.756 0.942 -26.451 1.00 83.38 462 MET A N 1
ATOM 3660 C CA . MET A 1 462 ? 19.072 0.551 -25.931 1.00 83.38 462 MET A CA 1
ATOM 3661 C C . MET A 1 462 ? 19.315 -0.944 -26.161 1.00 83.38 462 MET A C 1
ATOM 3663 O O . MET A 1 462 ? 20.438 -1.353 -26.435 1.00 83.38 462 MET A O 1
ATOM 3667 N N . GLY A 1 463 ? 18.252 -1.751 -26.157 1.00 79.25 463 GLY A N 1
ATOM 3668 C CA . GLY A 1 463 ? 18.336 -3.149 -26.542 1.00 79.25 463 GLY A CA 1
ATOM 3669 C C . GLY A 1 463 ? 18.902 -3.349 -27.953 1.00 79.25 463 GLY A C 1
ATOM 3670 O O . GLY A 1 463 ? 19.836 -4.128 -28.128 1.00 79.25 463 GLY A O 1
ATOM 3671 N N . ASP A 1 464 ? 18.412 -2.600 -28.946 1.00 80.94 464 ASP A N 1
ATOM 3672 C CA . ASP A 1 464 ? 18.905 -2.675 -30.331 1.00 80.94 464 ASP A CA 1
ATOM 3673 C C . ASP A 1 464 ? 20.406 -2.348 -30.413 1.00 80.94 464 ASP A C 1
ATOM 3675 O O . ASP A 1 464 ? 21.168 -3.024 -31.107 1.00 80.94 464 ASP A O 1
ATOM 3679 N N . VAL A 1 465 ? 20.831 -1.319 -29.669 1.00 85.19 465 VAL A N 1
ATOM 3680 C CA . VAL A 1 465 ? 22.232 -0.884 -29.583 1.00 85.19 465 VAL A CA 1
ATOM 3681 C C . VAL A 1 465 ? 23.093 -1.975 -28.952 1.00 85.19 465 VAL A C 1
ATOM 3683 O O . VAL A 1 465 ? 24.126 -2.333 -29.514 1.00 85.19 465 VAL A O 1
ATOM 3686 N N . LEU A 1 466 ? 22.660 -2.541 -27.823 1.00 86.50 466 LEU A N 1
ATOM 3687 C CA . LEU A 1 466 ? 23.383 -3.594 -27.109 1.00 86.50 466 LEU A CA 1
ATOM 3688 C C . LEU A 1 466 ? 23.450 -4.899 -27.897 1.00 86.50 466 LEU A C 1
ATOM 3690 O O . LEU A 1 466 ? 24.474 -5.574 -27.849 1.00 86.50 466 LEU A O 1
ATOM 3694 N N . ASN A 1 467 ? 22.388 -5.258 -28.617 1.00 84.31 467 ASN A N 1
ATOM 3695 C CA . ASN A 1 467 ? 22.386 -6.442 -29.464 1.00 84.31 467 ASN A CA 1
ATOM 3696 C C . ASN A 1 467 ? 23.406 -6.277 -30.594 1.00 84.31 467 ASN A C 1
ATOM 3698 O O . ASN A 1 467 ? 24.327 -7.079 -30.686 1.00 84.31 467 ASN A O 1
ATOM 3702 N N . ALA A 1 468 ? 23.339 -5.177 -31.354 1.00 85.19 468 ALA A N 1
ATOM 3703 C CA . ALA A 1 468 ? 24.319 -4.881 -32.400 1.00 85.19 468 ALA A CA 1
ATOM 3704 C C . ALA A 1 468 ? 25.756 -4.809 -31.854 1.00 85.19 468 ALA A C 1
ATOM 3706 O O . ALA A 1 468 ? 26.694 -5.293 -32.488 1.00 85.19 468 ALA A O 1
ATOM 3707 N N . PHE A 1 469 ? 25.930 -4.242 -30.660 1.00 89.19 469 PHE A N 1
ATOM 3708 C CA . PHE A 1 469 ? 27.214 -4.149 -29.976 1.00 89.19 469 PHE A CA 1
ATOM 3709 C C . PHE A 1 469 ? 27.776 -5.522 -29.566 1.00 89.19 469 PHE A C 1
ATOM 3711 O O . PHE A 1 469 ? 28.967 -5.765 -29.747 1.00 89.19 469 PHE A O 1
ATOM 3718 N N . LYS A 1 470 ? 26.932 -6.434 -29.063 1.00 84.88 470 LYS A N 1
ATOM 3719 C CA . LYS A 1 470 ? 27.329 -7.786 -28.627 1.00 84.88 470 LYS A CA 1
ATOM 3720 C C . LYS A 1 470 ? 27.464 -8.780 -29.782 1.00 84.88 470 LYS A C 1
ATOM 3722 O O . LYS A 1 470 ? 28.330 -9.648 -29.733 1.00 84.88 470 LYS A O 1
ATOM 3727 N N . SER A 1 471 ? 26.614 -8.676 -30.802 1.00 79.62 471 SER A N 1
ATOM 3728 C CA . SER A 1 471 ? 26.623 -9.557 -31.973 1.00 79.62 471 SER A CA 1
ATOM 3729 C C . SER A 1 471 ? 27.674 -9.145 -33.008 1.00 79.62 471 SER A C 1
ATOM 3731 O O . SER A 1 471 ? 28.090 -9.959 -33.830 1.00 79.62 471 SER A O 1
ATOM 3733 N N . GLY A 1 472 ? 28.086 -7.875 -33.004 1.00 64.38 472 GLY A N 1
ATOM 3734 C CA . GLY A 1 472 ? 29.027 -7.309 -33.963 1.00 64.38 472 GLY A CA 1
ATOM 3735 C C . GLY A 1 472 ? 30.474 -7.248 -33.467 1.00 64.38 472 GLY A C 1
ATOM 3736 O O . GLY A 1 472 ? 30.765 -7.214 -32.275 1.00 64.38 472 GLY A O 1
ATOM 3737 N N . LYS A 1 473 ? 31.427 -7.140 -34.402 1.00 77.00 473 LYS A N 1
ATOM 3738 C CA . LYS A 1 473 ? 32.846 -6.850 -34.103 1.00 77.00 473 LYS A CA 1
ATOM 3739 C C . LYS A 1 473 ? 33.095 -5.350 -33.838 1.00 77.00 473 LYS A C 1
ATOM 3741 O O . LYS A 1 473 ? 34.176 -4.846 -34.131 1.00 77.00 473 LYS A O 1
ATOM 3746 N N . TYR A 1 474 ? 32.112 -4.628 -33.303 1.00 89.44 474 TYR A N 1
ATOM 3747 C CA . TYR A 1 474 ? 32.159 -3.171 -33.141 1.00 89.44 474 TYR A CA 1
ATOM 3748 C C . TYR A 1 474 ? 32.881 -2.756 -31.851 1.00 89.44 474 TYR A C 1
ATOM 3750 O O . TYR A 1 474 ? 32.915 -3.507 -30.876 1.00 89.44 474 TYR A O 1
ATOM 3758 N N . SER A 1 475 ? 33.525 -1.589 -31.856 1.00 88.25 475 SER A N 1
ATOM 3759 C CA . SER A 1 475 ? 34.103 -0.944 -30.669 1.00 88.25 475 SER A CA 1
ATOM 3760 C C . SER A 1 475 ? 33.099 -0.025 -29.977 1.00 88.25 475 SER A C 1
ATOM 3762 O O . SER A 1 475 ? 33.110 0.054 -28.752 1.00 88.25 475 SER A O 1
ATOM 3764 N N . CYS A 1 476 ? 32.207 0.597 -30.752 1.00 92.31 476 CYS A N 1
ATOM 3765 C CA . CYS A 1 476 ? 31.145 1.474 -30.279 1.00 92.31 476 CYS A CA 1
ATOM 3766 C C . CYS A 1 476 ? 29.911 1.333 -31.186 1.00 92.31 476 CYS A C 1
ATOM 3768 O O . CYS A 1 476 ? 30.033 1.146 -32.400 1.00 92.31 476 CYS A O 1
ATOM 3770 N N . VAL A 1 477 ? 28.718 1.416 -30.606 1.00 93.44 477 VAL A N 1
ATOM 3771 C CA . VAL A 1 477 ? 27.449 1.513 -31.330 1.00 93.44 477 VAL A CA 1
ATOM 3772 C C . VAL A 1 477 ? 26.649 2.667 -30.741 1.00 93.44 477 VAL A C 1
ATOM 3774 O O . VAL A 1 477 ? 26.458 2.750 -29.530 1.00 93.44 477 VAL A O 1
ATOM 3777 N N . ILE A 1 478 ? 26.167 3.553 -31.608 1.00 93.06 478 ILE A N 1
ATOM 3778 C CA . ILE A 1 478 ? 25.328 4.694 -31.246 1.00 93.06 478 ILE A CA 1
ATOM 3779 C C . ILE A 1 478 ? 23.951 4.502 -31.881 1.00 93.06 478 ILE A C 1
ATOM 3781 O O . ILE A 1 478 ? 23.829 4.321 -33.090 1.00 93.06 478 ILE A O 1
ATOM 3785 N N . GLY A 1 479 ? 22.903 4.555 -31.071 1.00 88.19 479 GLY A N 1
ATOM 3786 C CA . GLY A 1 479 ? 21.510 4.569 -31.489 1.00 88.19 479 GLY A CA 1
ATOM 3787 C C . GLY A 1 479 ? 20.923 5.970 -31.393 1.00 88.19 479 GLY A C 1
ATOM 3788 O O . GLY A 1 479 ? 20.774 6.507 -30.297 1.00 88.19 479 GLY A O 1
ATOM 3789 N N . ASN A 1 480 ? 20.557 6.551 -32.534 1.00 81.19 480 ASN A N 1
ATOM 3790 C CA . ASN A 1 480 ? 19.809 7.808 -32.596 1.00 81.19 480 ASN A CA 1
ATOM 3791 C C . ASN A 1 480 ? 18.999 7.876 -33.899 1.00 81.19 480 ASN A C 1
ATOM 3793 O O . ASN A 1 480 ? 19.537 8.174 -34.970 1.00 81.19 480 ASN A O 1
ATOM 3797 N N . GLY A 1 481 ? 17.726 7.472 -33.834 1.00 70.56 481 GLY A N 1
ATOM 3798 C CA . GLY A 1 481 ? 16.852 7.248 -34.999 1.00 70.56 481 GLY A CA 1
ATOM 3799 C C . GLY A 1 481 ? 17.232 6.025 -35.854 1.00 70.56 481 GLY A C 1
ATOM 3800 O O . GLY A 1 481 ? 16.354 5.290 -36.292 1.00 70.56 481 GLY A O 1
ATOM 3801 N N . ARG A 1 482 ? 18.533 5.761 -36.021 1.00 78.19 482 ARG A N 1
ATOM 3802 C CA . ARG A 1 482 ? 19.152 4.575 -36.637 1.00 78.19 482 ARG A CA 1
ATOM 3803 C C . ARG A 1 482 ? 20.404 4.155 -35.857 1.00 78.19 482 ARG A C 1
ATOM 3805 O O . ARG A 1 482 ? 20.843 4.886 -34.968 1.00 78.19 482 ARG A O 1
ATOM 3812 N N . LEU A 1 483 ? 20.969 2.997 -36.198 1.00 86.75 483 LEU A N 1
ATOM 3813 C CA . LEU A 1 483 ? 22.238 2.524 -35.641 1.00 86.75 483 LEU A CA 1
ATOM 3814 C C . LEU A 1 483 ? 23.426 3.082 -36.433 1.00 86.75 483 LEU A C 1
ATOM 3816 O O . LEU A 1 483 ? 23.439 3.048 -37.663 1.00 86.75 483 LEU A O 1
ATOM 3820 N N . TYR A 1 484 ? 24.429 3.556 -35.705 1.00 87.62 484 TYR A N 1
ATOM 3821 C CA . TYR A 1 484 ? 25.750 3.924 -36.195 1.00 87.62 484 TYR A CA 1
ATOM 3822 C C . TYR A 1 484 ? 26.753 2.990 -35.527 1.00 87.62 484 TYR A C 1
ATOM 3824 O O . TYR A 1 484 ? 26.792 2.901 -34.301 1.00 87.62 484 TYR A O 1
ATOM 3832 N N . THR A 1 485 ? 27.528 2.262 -36.320 1.00 91.12 485 THR A N 1
ATOM 3833 C CA . THR A 1 485 ? 28.435 1.223 -35.828 1.00 91.12 485 THR A CA 1
ATOM 3834 C C . THR A 1 485 ? 29.872 1.582 -36.148 1.00 91.12 485 THR A C 1
ATOM 3836 O O . THR A 1 485 ? 30.178 1.963 -37.278 1.00 91.12 485 THR A O 1
ATOM 3839 N N . PHE A 1 486 ? 30.749 1.397 -35.174 1.00 90.44 486 PHE A N 1
ATOM 3840 C CA . PHE A 1 486 ? 32.128 1.854 -35.218 1.00 90.44 486 PHE A CA 1
ATOM 3841 C C . PHE A 1 486 ? 33.070 0.696 -34.909 1.00 90.44 486 PHE A C 1
ATOM 3843 O O . PHE A 1 486 ? 32.739 -0.192 -34.124 1.00 90.44 486 PHE A O 1
ATOM 3850 N N . THR A 1 487 ? 34.239 0.674 -35.541 1.00 87.50 487 THR A N 1
ATOM 3851 C CA . THR A 1 487 ? 35.243 -0.390 -35.360 1.00 87.50 487 THR A CA 1
ATOM 3852 C C . THR A 1 487 ? 36.627 0.162 -35.062 1.00 87.50 487 THR A C 1
ATOM 3854 O O . THR A 1 487 ? 37.542 -0.620 -34.795 1.00 87.50 487 THR A O 1
ATOM 3857 N N . GLN A 1 488 ? 36.825 1.483 -35.137 1.00 84.19 488 GLN A N 1
ATOM 3858 C CA . GLN A 1 488 ? 38.139 2.055 -34.918 1.00 84.19 488 GLN A CA 1
ATOM 3859 C C . GLN A 1 488 ? 38.532 1.998 -33.448 1.00 84.19 488 GLN A C 1
ATOM 3861 O O . GLN A 1 488 ? 37.748 1.787 -32.520 1.00 84.19 488 GLN A O 1
ATOM 3866 N N . ASN A 1 489 ? 39.831 2.173 -33.276 1.00 80.88 489 ASN A N 1
ATOM 3867 C CA . ASN A 1 489 ? 40.523 2.045 -32.020 1.00 80.88 489 ASN A CA 1
ATOM 3868 C C . ASN A 1 489 ? 40.533 3.373 -31.260 1.00 80.88 489 ASN A C 1
ATOM 3870 O O . ASN A 1 489 ? 40.828 4.422 -31.835 1.00 80.88 489 ASN A O 1
ATOM 3874 N N . GLY A 1 490 ? 40.319 3.301 -29.946 1.00 83.31 490 GLY A N 1
ATOM 3875 C CA . GLY A 1 490 ? 40.308 4.481 -29.084 1.00 83.31 490 GLY A CA 1
ATOM 3876 C C . GLY A 1 490 ? 39.080 5.350 -29.340 1.00 83.31 490 GLY A C 1
ATOM 3877 O O . GLY A 1 490 ? 38.028 4.847 -29.711 1.00 83.31 490 GLY A O 1
ATOM 3878 N N . ILE A 1 491 ? 39.224 6.660 -29.155 1.00 88.81 491 ILE A N 1
ATOM 3879 C CA . ILE A 1 491 ? 38.102 7.605 -29.216 1.00 88.81 491 ILE A CA 1
ATOM 3880 C C . ILE A 1 491 ? 37.851 8.178 -30.617 1.00 88.81 491 ILE A C 1
ATOM 3882 O O . ILE A 1 491 ? 37.027 9.071 -30.747 1.00 88.81 491 ILE A O 1
ATOM 3886 N N . LYS A 1 492 ? 38.574 7.733 -31.655 1.00 88.44 492 LYS A N 1
ATOM 3887 C CA . LYS A 1 492 ? 38.587 8.396 -32.974 1.00 88.44 492 LYS A CA 1
ATOM 3888 C C . LYS A 1 492 ? 37.198 8.526 -33.590 1.00 88.44 492 LYS A C 1
ATOM 3890 O O . LYS A 1 492 ? 36.812 9.616 -33.989 1.00 88.44 492 LYS A O 1
ATOM 3895 N N . ASP A 1 493 ? 36.460 7.422 -33.624 1.00 89.81 493 ASP A N 1
ATOM 3896 C CA . ASP A 1 493 ? 35.107 7.371 -34.180 1.00 89.81 493 ASP A CA 1
ATOM 3897 C C . ASP A 1 493 ? 34.134 8.252 -33.385 1.00 89.81 493 ASP A C 1
ATOM 3899 O O . ASP A 1 493 ? 33.320 8.980 -33.955 1.00 89.81 493 ASP A O 1
ATOM 3903 N N . LEU A 1 494 ? 34.259 8.236 -32.058 1.00 90.12 494 LEU A N 1
ATOM 3904 C CA . LEU A 1 494 ? 33.414 9.016 -31.163 1.00 90.12 494 LEU A CA 1
ATOM 3905 C C . LEU A 1 494 ? 33.713 10.521 -31.257 1.00 90.12 494 LEU A C 1
ATOM 3907 O O . LEU A 1 494 ? 32.794 11.332 -31.351 1.00 90.12 494 LEU A O 1
ATOM 3911 N N . TYR A 1 495 ? 34.996 10.882 -31.292 1.00 91.06 495 TYR A N 1
ATOM 3912 C CA . TYR A 1 495 ? 35.476 12.246 -31.491 1.00 91.06 495 TYR A CA 1
ATOM 3913 C C . TYR A 1 495 ? 35.061 12.773 -32.868 1.00 91.06 495 TYR A C 1
ATOM 3915 O O . TYR A 1 495 ? 34.450 13.831 -32.944 1.00 91.06 495 TYR A O 1
ATOM 3923 N N . GLY A 1 496 ? 35.290 12.010 -33.943 1.00 88.94 496 GLY A N 1
ATOM 3924 C CA . GLY A 1 496 ? 34.863 12.385 -35.294 1.00 88.94 496 GLY A CA 1
ATOM 3925 C C . GLY A 1 496 ? 33.349 12.573 -35.389 1.00 88.94 496 GLY A C 1
ATOM 3926 O O . GLY A 1 496 ? 32.880 13.563 -35.945 1.00 88.94 496 GLY A O 1
ATOM 3927 N N . THR A 1 497 ? 32.571 11.691 -34.753 1.00 90.38 497 THR A N 1
ATOM 3928 C CA . THR A 1 497 ? 31.109 11.840 -34.673 1.00 90.38 497 THR A CA 1
ATOM 3929 C C . THR A 1 497 ? 30.717 13.144 -33.984 1.00 90.38 497 THR A C 1
ATOM 3931 O O . THR A 1 497 ? 29.851 13.856 -34.483 1.00 90.38 497 THR A O 1
ATOM 3934 N N . TYR A 1 498 ? 31.360 13.489 -32.869 1.00 91.94 498 TYR A N 1
ATOM 3935 C CA . TYR A 1 498 ? 31.102 14.744 -32.169 1.00 91.94 498 TYR A CA 1
ATOM 3936 C C . TYR A 1 498 ? 31.507 15.977 -32.989 1.00 91.94 498 TYR A C 1
ATOM 3938 O O . TYR A 1 498 ? 30.727 16.921 -33.087 1.00 91.94 498 TYR A O 1
ATOM 3946 N N . SER A 1 499 ? 32.691 15.963 -33.604 1.00 88.00 499 SER A N 1
ATOM 3947 C CA . SER A 1 499 ? 33.222 17.102 -34.358 1.00 88.00 499 SER A CA 1
ATOM 3948 C C . SER A 1 499 ? 32.470 17.357 -35.666 1.00 88.00 499 SER A C 1
ATOM 3950 O O . SER A 1 499 ? 32.237 18.508 -36.019 1.00 88.00 499 SER A O 1
ATOM 3952 N N . GLU A 1 500 ? 32.089 16.305 -36.392 1.00 88.19 500 GLU A N 1
ATOM 3953 C CA . GLU A 1 500 ? 31.498 16.431 -37.730 1.00 88.19 500 GLU A CA 1
ATOM 3954 C C . GLU A 1 500 ? 29.968 16.358 -37.715 1.00 88.19 500 GLU A C 1
ATOM 3956 O O . GLU A 1 500 ? 29.300 16.974 -38.547 1.00 88.19 500 GLU A O 1
ATOM 3961 N N . LYS A 1 501 ? 29.389 15.567 -36.801 1.00 87.00 501 LYS A N 1
ATOM 3962 C CA . LYS A 1 501 ? 27.949 15.258 -36.761 1.00 87.00 501 LYS A CA 1
ATOM 3963 C C . LYS A 1 501 ? 27.412 15.232 -35.320 1.00 87.00 501 LYS A C 1
ATOM 3965 O O . LYS A 1 501 ? 26.821 14.229 -34.911 1.00 87.00 501 LYS A O 1
ATOM 3970 N N . PRO A 1 502 ? 27.525 16.331 -34.550 1.00 85.50 502 PRO A N 1
ATOM 3971 C CA . PRO A 1 502 ? 27.146 16.362 -33.131 1.00 85.50 502 PRO A CA 1
ATOM 3972 C C . PRO A 1 502 ? 25.672 16.004 -32.880 1.00 85.50 502 PRO A C 1
ATOM 3974 O O . PRO A 1 502 ? 25.326 15.464 -31.829 1.00 85.50 502 PRO A O 1
ATOM 3977 N N . SER A 1 503 ? 24.791 16.231 -33.862 1.00 79.25 503 SER A N 1
ATOM 3978 C CA . SER A 1 503 ? 23.380 15.830 -33.796 1.00 79.25 503 SER A CA 1
ATOM 3979 C C . SER A 1 503 ? 23.178 14.322 -33.618 1.00 79.25 503 SER A C 1
ATOM 3981 O O . SER A 1 503 ? 22.157 13.923 -33.065 1.00 79.25 503 SER A O 1
ATOM 3983 N N . VAL A 1 504 ? 24.144 13.488 -34.022 1.00 86.19 504 VAL A N 1
ATOM 3984 C CA . VAL A 1 504 ? 24.108 12.032 -33.826 1.00 86.19 504 VAL A CA 1
ATOM 3985 C C . VAL A 1 504 ? 24.206 11.664 -32.348 1.00 86.19 504 VAL A C 1
ATOM 3987 O O . VAL A 1 504 ? 23.573 10.694 -31.944 1.00 86.19 504 VAL A O 1
ATOM 3990 N N . LEU A 1 505 ? 24.932 12.437 -31.537 1.00 88.88 505 LEU A N 1
ATOM 3991 C CA . LEU A 1 505 ? 25.106 12.173 -30.104 1.00 88.88 505 LEU A CA 1
ATOM 3992 C C . LEU A 1 505 ? 23.979 12.754 -29.245 1.00 88.88 505 LEU A C 1
ATOM 3994 O O . LEU A 1 505 ? 23.684 12.215 -28.176 1.00 88.88 505 LEU A O 1
ATOM 3998 N N . LYS A 1 506 ? 23.308 13.805 -29.724 1.00 87.06 506 LYS A N 1
ATOM 3999 C CA . LYS A 1 506 ? 22.252 14.480 -28.967 1.00 87.06 506 LYS A CA 1
ATOM 4000 C C . LYS A 1 506 ? 21.071 13.544 -28.721 1.00 87.06 506 LYS A C 1
ATOM 4002 O O . LYS A 1 506 ? 20.364 13.162 -29.650 1.00 87.06 506 LYS A O 1
ATOM 4007 N N . GLY A 1 507 ? 20.844 13.200 -27.456 1.00 80.81 507 GLY A N 1
ATOM 4008 C CA . GLY A 1 507 ? 19.807 12.261 -27.035 1.00 80.81 507 GLY A CA 1
ATOM 4009 C C . GLY A 1 507 ? 20.137 10.792 -27.316 1.00 80.81 507 GLY A C 1
ATOM 4010 O O . GLY A 1 507 ? 19.269 9.941 -27.134 1.00 80.81 507 GLY A O 1
ATOM 4011 N N . ALA A 1 508 ? 21.361 10.469 -27.737 1.00 90.31 508 ALA A N 1
ATOM 4012 C CA . ALA A 1 508 ? 21.700 9.138 -28.221 1.00 90.31 508 ALA A CA 1
ATOM 4013 C C . ALA A 1 508 ? 21.768 8.074 -27.119 1.00 90.31 508 ALA A C 1
ATOM 4015 O O . ALA A 1 508 ? 21.974 8.377 -25.941 1.00 90.31 508 ALA A O 1
ATOM 4016 N N . LEU A 1 509 ? 21.615 6.821 -27.539 1.00 92.75 509 LEU A N 1
ATOM 4017 C CA . LEU A 1 509 ? 21.862 5.617 -26.753 1.00 92.75 509 LEU A CA 1
ATOM 4018 C C . LEU A 1 509 ? 23.210 5.051 -27.199 1.00 92.75 509 LEU A C 1
ATOM 4020 O O . LEU A 1 509 ? 23.366 4.728 -28.373 1.00 92.75 509 LEU A O 1
ATOM 4024 N N . VAL A 1 510 ? 24.194 4.961 -26.312 1.00 95.56 510 VAL A N 1
ATOM 4025 C CA . VAL A 1 510 ? 25.559 4.561 -26.681 1.00 95.56 510 VAL A CA 1
ATOM 4026 C C . VAL A 1 510 ? 25.964 3.290 -25.951 1.00 95.56 510 VAL A C 1
ATOM 4028 O O . VAL A 1 510 ? 25.818 3.210 -24.737 1.00 95.56 510 VAL A O 1
ATOM 4031 N N . ALA A 1 511 ? 26.512 2.319 -26.678 1.00 95.25 511 ALA A N 1
ATOM 4032 C CA . ALA A 1 511 ? 27.227 1.180 -26.114 1.00 95.25 511 ALA A CA 1
ATOM 4033 C C . ALA A 1 511 ? 28.672 1.192 -26.613 1.00 95.25 511 ALA A C 1
ATOM 4035 O O . ALA A 1 511 ? 28.909 1.190 -27.820 1.00 95.25 511 ALA A O 1
ATOM 4036 N N . ASP A 1 512 ? 29.633 1.195 -25.696 1.00 94.81 512 ASP A N 1
ATOM 4037 C CA . ASP A 1 512 ? 31.060 1.229 -26.018 1.00 94.81 512 ASP A CA 1
ATOM 4038 C C . ASP A 1 512 ? 31.820 0.158 -25.222 1.00 94.81 512 ASP A C 1
ATOM 4040 O O . ASP A 1 512 ? 31.472 -0.171 -24.088 1.00 94.81 512 ASP A O 1
ATOM 4044 N N . LYS A 1 513 ? 32.875 -0.424 -25.797 1.00 92.50 513 LYS A N 1
ATOM 4045 C CA . LYS A 1 513 ? 33.699 -1.413 -25.082 1.00 92.50 513 LYS A CA 1
ATOM 4046 C C . LYS A 1 513 ? 34.436 -0.784 -23.912 1.00 92.50 513 LYS A C 1
ATOM 4048 O O . LYS A 1 513 ? 34.585 -1.421 -22.869 1.00 92.50 513 LYS A O 1
ATOM 4053 N N . VAL A 1 514 ? 34.938 0.436 -24.082 1.00 93.19 514 VAL A N 1
ATOM 4054 C CA . VAL A 1 514 ? 35.825 1.061 -23.105 1.00 93.19 514 VAL A CA 1
ATOM 4055 C C . VAL A 1 514 ? 35.526 2.550 -22.997 1.00 93.19 514 VAL A C 1
ATOM 4057 O O . VAL A 1 514 ? 35.990 3.353 -23.803 1.00 93.19 514 VAL A O 1
ATOM 4060 N N . VAL A 1 515 ? 34.831 2.936 -21.927 1.00 96.31 515 VAL A N 1
ATOM 4061 C CA . VAL A 1 515 ? 34.540 4.343 -21.631 1.00 96.31 515 VAL A CA 1
ATOM 4062 C C . VAL A 1 515 ? 35.521 4.859 -20.584 1.00 96.31 515 VAL A C 1
ATOM 4064 O O . VAL A 1 515 ? 35.341 4.696 -19.376 1.00 96.31 515 VAL A O 1
ATOM 4067 N N . GLY A 1 516 ? 36.591 5.474 -21.083 1.00 95.38 516 GLY A N 1
ATOM 4068 C CA . GLY A 1 516 ? 37.527 6.270 -20.294 1.00 95.38 516 GLY A CA 1
ATOM 4069 C C . GLY A 1 516 ? 37.093 7.729 -20.148 1.00 95.38 516 GLY A C 1
ATOM 4070 O O . GLY A 1 516 ? 36.109 8.160 -20.754 1.00 95.38 516 GLY A O 1
ATOM 4071 N N . LYS A 1 517 ? 37.830 8.511 -19.353 1.00 94.25 517 LYS A N 1
ATOM 4072 C CA . LYS A 1 517 ? 37.516 9.924 -19.072 1.00 94.25 517 LYS A CA 1
ATOM 4073 C C . LYS A 1 517 ? 37.410 10.764 -20.350 1.00 94.25 517 LYS A C 1
ATOM 4075 O O . LYS A 1 517 ? 36.536 11.619 -20.451 1.00 94.25 517 LYS A O 1
ATOM 4080 N N . ALA A 1 518 ? 38.260 10.490 -21.340 1.00 94.75 518 ALA A N 1
ATOM 4081 C CA . ALA A 1 518 ? 38.221 11.180 -22.629 1.00 94.75 518 ALA A CA 1
ATOM 4082 C C . ALA A 1 518 ? 36.925 10.894 -23.412 1.00 94.75 518 ALA A C 1
ATOM 4084 O O . ALA A 1 518 ? 36.284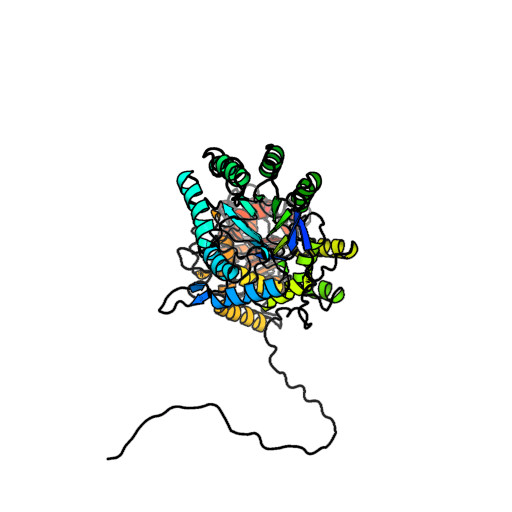 11.812 -23.917 1.00 94.75 518 ALA A O 1
ATOM 4085 N N . ALA A 1 519 ? 36.510 9.624 -23.477 1.00 96.00 519 ALA A N 1
ATOM 4086 C CA . ALA A 1 519 ? 35.267 9.230 -24.140 1.00 96.00 519 ALA A CA 1
ATOM 4087 C C . ALA A 1 519 ? 34.039 9.794 -23.408 1.00 96.00 519 ALA A C 1
ATOM 4089 O O . ALA A 1 519 ? 33.129 10.324 -24.039 1.00 96.00 519 ALA A O 1
ATOM 4090 N N . ALA A 1 520 ? 34.046 9.743 -22.073 1.00 96.19 520 ALA A N 1
ATOM 4091 C CA . ALA A 1 520 ? 32.997 10.314 -21.235 1.00 96.19 520 ALA A CA 1
ATOM 4092 C C . ALA A 1 520 ? 32.791 11.812 -21.480 1.00 96.19 520 ALA A C 1
ATOM 4094 O O . ALA A 1 520 ? 31.648 12.250 -21.568 1.00 96.19 520 ALA A O 1
ATOM 4095 N N . ALA A 1 521 ? 33.868 12.583 -21.653 1.00 95.44 521 ALA A N 1
ATOM 4096 C CA . ALA A 1 521 ? 33.767 14.004 -21.970 1.00 95.44 521 ALA A CA 1
ATOM 4097 C C . ALA A 1 521 ? 33.021 14.250 -23.288 1.00 95.44 521 ALA A C 1
ATOM 4099 O O . ALA A 1 521 ? 32.117 15.082 -23.342 1.00 95.44 521 ALA A O 1
ATOM 4100 N N . ILE A 1 522 ? 33.360 13.486 -24.332 1.00 95.88 522 ILE A N 1
ATOM 4101 C CA . ILE A 1 522 ? 32.711 13.593 -25.643 1.00 95.88 522 ILE A CA 1
ATOM 4102 C C . ILE A 1 522 ? 31.227 13.216 -25.546 1.00 95.88 522 ILE A C 1
ATOM 4104 O O . ILE A 1 522 ? 30.378 13.916 -26.088 1.00 95.88 522 ILE A O 1
ATOM 4108 N N . LEU A 1 523 ? 30.898 12.137 -24.830 1.00 96.25 523 LEU A N 1
ATOM 4109 C CA . LEU A 1 523 ? 29.510 11.701 -24.628 1.00 96.25 523 LEU A CA 1
ATOM 4110 C C . LEU A 1 523 ? 28.691 12.720 -23.832 1.00 96.25 523 LEU A C 1
ATOM 4112 O O . LEU A 1 523 ? 27.538 12.979 -24.179 1.00 96.25 523 LEU A O 1
ATOM 4116 N N . ALA A 1 524 ? 29.295 13.310 -22.799 1.00 94.00 524 ALA A N 1
ATOM 4117 C CA . ALA A 1 524 ? 28.680 14.343 -21.978 1.00 94.00 524 ALA A CA 1
ATOM 4118 C C . ALA A 1 524 ? 28.362 15.595 -22.806 1.00 94.00 524 ALA A C 1
ATOM 4120 O O . ALA A 1 524 ? 27.213 16.030 -22.842 1.00 94.00 524 ALA A O 1
ATOM 4121 N N . LEU A 1 525 ? 29.351 16.134 -23.528 1.00 93.38 525 LEU A N 1
ATOM 4122 C CA . LEU A 1 525 ? 29.160 17.301 -24.399 1.00 93.38 525 LEU A CA 1
ATOM 4123 C C . LEU A 1 525 ? 28.216 17.006 -25.566 1.00 93.38 525 LEU A C 1
ATOM 4125 O O . LEU A 1 525 ? 27.421 17.856 -25.960 1.00 93.38 525 LEU A O 1
ATOM 4129 N N . GLY A 1 526 ? 28.280 15.789 -26.105 1.00 91.56 526 GLY A N 1
ATOM 4130 C CA . GLY A 1 526 ? 27.395 15.321 -27.163 1.00 91.56 526 GLY A CA 1
ATOM 4131 C C . GLY A 1 526 ? 25.939 15.173 -26.720 1.00 91.56 526 GLY A C 1
ATOM 4132 O O . GLY A 1 526 ? 25.062 15.076 -27.572 1.00 91.56 526 GLY A O 1
ATOM 4133 N N . GLY A 1 527 ? 25.655 15.182 -25.414 1.00 90.50 527 GLY A N 1
ATOM 4134 C CA . GLY A 1 527 ? 24.305 15.048 -24.878 1.00 90.50 527 GLY A CA 1
ATOM 4135 C C . GLY A 1 527 ? 23.741 13.633 -25.008 1.00 90.50 527 GLY A C 1
ATOM 4136 O O . GLY A 1 527 ? 22.537 13.481 -25.237 1.00 90.50 527 GLY A O 1
ATOM 4137 N N . ALA A 1 528 ? 24.590 12.606 -24.892 1.00 93.25 528 ALA A N 1
ATOM 4138 C CA . ALA A 1 528 ? 24.139 11.218 -24.838 1.00 93.25 528 ALA A CA 1
ATOM 4139 C C . ALA A 1 528 ? 23.178 11.025 -23.656 1.00 93.25 528 ALA A C 1
ATOM 4141 O O . ALA A 1 528 ? 23.395 11.550 -22.568 1.00 93.25 528 ALA A O 1
ATOM 4142 N N . SER A 1 529 ? 22.095 10.282 -23.870 1.00 88.88 529 SER A N 1
ATOM 4143 C CA . SER A 1 529 ? 21.030 10.133 -22.874 1.00 88.88 529 SER A CA 1
ATOM 4144 C C . SER A 1 529 ? 21.064 8.803 -22.122 1.00 88.88 529 SER A C 1
ATOM 4146 O O . SER A 1 529 ? 20.513 8.700 -21.025 1.00 88.88 529 SER A O 1
ATOM 4148 N N . GLU A 1 530 ? 21.724 7.795 -22.691 1.00 93.44 530 GLU A N 1
ATOM 4149 C CA . GLU A 1 530 ? 22.029 6.530 -22.029 1.00 93.44 530 GLU A CA 1
ATOM 4150 C C . GLU A 1 530 ? 23.375 6.007 -22.535 1.00 93.44 530 GLU A C 1
ATOM 4152 O O . GLU A 1 530 ? 23.645 6.052 -23.737 1.00 93.44 530 GLU A O 1
ATOM 4157 N N . VAL A 1 531 ? 24.218 5.525 -21.622 1.00 96.19 531 VAL A N 1
ATOM 4158 C CA . VAL A 1 531 ? 25.551 4.994 -21.927 1.00 96.19 531 VAL A CA 1
ATOM 4159 C C . VAL A 1 531 ? 25.729 3.640 -21.247 1.00 96.19 531 VAL A C 1
ATOM 4161 O O . VAL A 1 531 ? 25.575 3.517 -20.030 1.00 96.19 531 VAL A O 1
ATOM 4164 N N . TYR A 1 532 ? 26.086 2.634 -22.035 1.00 95.94 532 TYR A N 1
ATOM 4165 C CA . TYR A 1 532 ? 26.566 1.337 -21.582 1.00 95.94 532 TYR A CA 1
ATOM 4166 C C . TYR A 1 532 ? 28.065 1.196 -21.869 1.00 95.94 532 TYR A C 1
ATOM 4168 O O . TYR A 1 532 ? 28.521 1.559 -22.956 1.00 95.94 532 TYR A O 1
ATOM 4176 N N . ALA A 1 533 ? 28.816 0.620 -20.926 1.00 95.88 533 ALA A N 1
ATOM 4177 C CA . ALA A 1 533 ? 30.215 0.259 -21.136 1.00 95.88 533 ALA A CA 1
ATOM 4178 C C . ALA A 1 533 ? 30.552 -1.165 -20.674 1.00 95.88 533 ALA A C 1
ATOM 4180 O O . ALA A 1 533 ? 30.215 -1.546 -19.554 1.00 95.88 533 ALA A O 1
ATOM 4181 N N . ASP A 1 534 ? 31.318 -1.935 -21.453 1.00 94.00 534 ASP A N 1
ATOM 4182 C CA . ASP A 1 534 ? 31.887 -3.184 -20.911 1.00 94.00 534 ASP A CA 1
ATOM 4183 C C . ASP A 1 534 ? 32.894 -2.872 -19.791 1.00 94.00 534 ASP A C 1
ATOM 4185 O O . ASP A 1 534 ? 32.855 -3.478 -18.717 1.00 94.00 534 ASP A O 1
ATOM 4189 N N . VAL A 1 535 ? 33.759 -1.877 -20.009 1.00 94.50 535 VAL A N 1
ATOM 4190 C CA . VAL A 1 535 ? 34.694 -1.359 -19.004 1.00 94.50 535 VAL A CA 1
ATOM 4191 C C . VAL A 1 535 ? 34.573 0.159 -18.911 1.00 94.50 535 VAL A C 1
ATOM 4193 O O . VAL A 1 535 ? 34.749 0.864 -19.902 1.00 94.50 535 VAL A O 1
ATOM 4196 N N . MET A 1 536 ? 34.325 0.671 -17.709 1.00 97.44 536 MET A N 1
ATOM 4197 C CA . MET A 1 536 ? 34.256 2.103 -17.414 1.00 97.44 536 MET A CA 1
ATOM 4198 C C . MET A 1 536 ? 35.325 2.494 -16.393 1.00 97.44 536 MET A C 1
ATOM 4200 O O . MET A 1 536 ? 35.594 1.724 -15.470 1.00 97.44 536 MET A O 1
ATOM 4204 N N . SER A 1 537 ? 35.933 3.677 -16.531 1.00 96.31 537 SER A N 1
ATOM 4205 C CA . SER A 1 537 ? 36.811 4.218 -15.484 1.00 96.31 537 SER A CA 1
ATOM 4206 C C . SER A 1 537 ? 36.048 5.040 -14.440 1.00 96.31 537 SER A C 1
ATOM 4208 O O . SER A 1 537 ? 35.041 5.674 -14.748 1.00 96.31 537 SER A O 1
ATOM 4210 N N . GLU A 1 538 ? 36.528 5.071 -13.195 1.00 95.12 538 GLU A N 1
ATOM 4211 C CA . GLU A 1 538 ? 35.947 5.910 -12.133 1.00 95.12 538 GLU A CA 1
ATOM 4212 C C . GLU A 1 538 ? 35.840 7.394 -12.535 1.00 95.12 538 GLU A C 1
ATOM 4214 O O . GLU A 1 538 ? 34.764 7.972 -12.359 1.00 95.12 538 GLU A O 1
ATOM 4219 N N . PRO A 1 539 ? 36.860 8.022 -13.163 1.00 94.31 539 PRO A N 1
ATOM 4220 C CA . PRO A 1 539 ? 36.732 9.405 -13.613 1.00 94.31 539 PRO A CA 1
ATOM 4221 C C . PRO A 1 539 ? 35.691 9.594 -14.726 1.00 94.31 539 PRO A C 1
ATOM 4223 O O . PRO A 1 539 ? 35.064 10.649 -14.794 1.00 94.31 539 PRO A O 1
ATOM 4226 N N . ALA A 1 540 ? 35.490 8.589 -15.585 1.00 95.44 540 ALA A N 1
ATOM 4227 C CA . ALA A 1 540 ? 34.446 8.610 -16.607 1.00 95.44 540 ALA A CA 1
ATOM 4228 C C . ALA A 1 540 ? 33.046 8.577 -15.984 1.00 95.44 540 ALA A C 1
ATOM 4230 O O . ALA A 1 540 ? 32.177 9.358 -16.369 1.00 95.44 540 ALA A O 1
ATOM 4231 N N . LEU A 1 541 ? 32.844 7.709 -14.988 1.00 94.88 541 LEU A N 1
ATOM 4232 C CA . LEU A 1 541 ? 31.578 7.597 -14.271 1.00 94.88 541 LEU A CA 1
ATOM 4233 C C . LEU A 1 541 ? 31.220 8.906 -13.560 1.00 94.88 541 LEU A C 1
ATOM 4235 O O . LEU A 1 541 ? 30.086 9.365 -13.674 1.00 94.88 541 LEU A O 1
ATOM 4239 N N . THR A 1 542 ? 32.181 9.523 -12.868 1.00 91.88 542 THR A N 1
ATOM 4240 C CA . THR A 1 542 ? 31.983 10.830 -12.224 1.00 91.88 542 THR A CA 1
ATOM 4241 C C . THR A 1 542 ? 31.566 11.885 -13.244 1.00 91.88 542 THR A C 1
ATOM 4243 O O . THR A 1 542 ? 30.572 12.568 -13.041 1.00 91.88 542 THR A O 1
ATOM 4246 N N . MET A 1 543 ? 32.262 11.957 -14.381 1.00 91.94 543 MET A N 1
ATOM 4247 C CA . MET A 1 543 ? 31.971 12.938 -15.427 1.00 91.94 543 MET A CA 1
ATOM 4248 C C . MET A 1 543 ? 30.579 12.773 -16.050 1.00 91.94 543 MET A C 1
ATOM 4250 O O . MET A 1 543 ? 29.934 13.762 -16.386 1.00 91.94 543 MET A O 1
ATOM 4254 N N . LEU A 1 544 ? 30.106 11.536 -16.212 1.00 92.81 544 LEU A N 1
ATOM 4255 C CA . LEU A 1 544 ? 28.799 11.263 -16.813 1.00 92.81 544 LEU A CA 1
ATOM 4256 C C . LEU A 1 544 ? 27.637 11.412 -15.825 1.00 92.81 544 LEU A C 1
ATOM 4258 O O . LEU A 1 544 ? 26.532 11.744 -16.252 1.00 92.81 544 LEU A O 1
ATOM 4262 N N . ARG A 1 545 ? 27.855 11.202 -14.521 1.00 86.62 545 ARG A N 1
ATOM 4263 C CA . ARG A 1 545 ? 26.798 11.314 -13.496 1.00 86.62 545 ARG A CA 1
ATOM 4264 C C . ARG A 1 545 ? 26.143 12.692 -13.463 1.00 86.62 545 ARG A C 1
ATOM 4266 O O . ARG A 1 545 ? 24.925 12.773 -13.321 1.00 86.62 545 ARG A O 1
ATOM 4273 N N . ASP A 1 546 ? 26.920 13.744 -13.690 1.00 77.56 546 ASP A N 1
ATOM 4274 C CA . ASP A 1 546 ? 26.435 15.128 -13.627 1.00 77.56 546 ASP A CA 1
ATOM 4275 C C . ASP A 1 546 ? 25.594 15.534 -14.853 1.00 77.56 546 ASP A C 1
ATOM 4277 O O . ASP A 1 546 ? 25.003 16.611 -14.882 1.00 77.56 546 ASP A O 1
ATOM 4281 N N . THR A 1 547 ? 25.493 14.665 -15.866 1.00 80.88 547 THR A N 1
ATOM 4282 C CA . THR A 1 547 ? 24.763 14.943 -17.118 1.00 80.88 547 THR A CA 1
ATOM 4283 C C . THR A 1 547 ? 23.286 14.537 -17.081 1.00 80.88 547 THR A C 1
ATOM 4285 O O . THR A 1 547 ? 22.519 14.919 -17.963 1.00 80.88 547 THR A O 1
ATOM 4288 N N . GLY A 1 548 ? 22.871 13.732 -16.096 1.00 77.62 548 GLY A N 1
ATOM 4289 C CA . GLY A 1 548 ? 21.532 13.131 -16.051 1.00 77.62 548 GLY A CA 1
ATOM 4290 C C . GLY A 1 548 ? 21.317 11.960 -17.024 1.00 77.62 548 GLY A C 1
ATOM 4291 O O . GLY A 1 548 ? 20.203 11.441 -17.112 1.00 77.62 548 GLY A O 1
ATOM 4292 N N . ALA A 1 549 ? 22.355 11.520 -17.743 1.00 83.56 549 ALA A N 1
ATOM 4293 C CA . ALA A 1 549 ? 22.305 10.320 -18.572 1.00 83.56 549 ALA A CA 1
ATOM 4294 C C . ALA A 1 549 ? 22.194 9.045 -17.716 1.00 83.56 549 ALA A C 1
ATOM 4296 O O . ALA A 1 549 ? 22.787 8.938 -16.641 1.00 83.56 549 ALA A O 1
ATOM 4297 N N . LYS A 1 550 ? 21.461 8.038 -18.206 1.00 87.50 550 LYS A N 1
ATOM 4298 C CA . LYS A 1 550 ? 21.405 6.719 -17.557 1.00 87.50 550 LYS A CA 1
ATOM 4299 C C . LYS A 1 550 ? 22.683 5.939 -17.876 1.00 87.50 550 LYS A C 1
ATOM 4301 O O . LYS A 1 550 ? 22.978 5.695 -19.042 1.00 87.50 550 LYS A O 1
ATOM 4306 N N . ILE A 1 551 ? 23.431 5.536 -16.848 1.00 94.69 551 ILE A N 1
ATOM 4307 C CA . ILE A 1 551 ? 24.739 4.885 -17.005 1.00 94.69 551 ILE A CA 1
ATOM 4308 C C . ILE A 1 551 ? 24.681 3.434 -16.534 1.00 94.69 551 ILE A C 1
ATOM 4310 O O . ILE A 1 551 ? 24.230 3.151 -15.426 1.00 94.69 551 ILE A O 1
ATOM 4314 N N . THR A 1 552 ? 25.166 2.516 -17.366 1.00 92.69 552 THR A N 1
ATOM 4315 C CA . THR A 1 552 ? 25.304 1.088 -17.048 1.00 92.69 552 THR A CA 1
ATOM 4316 C C . THR A 1 552 ? 26.687 0.595 -17.457 1.00 92.69 552 THR A C 1
ATOM 4318 O O . THR A 1 552 ? 27.277 1.098 -18.411 1.00 92.69 552 THR A O 1
ATOM 4321 N N . TYR A 1 553 ? 27.244 -0.365 -16.724 1.00 95.44 553 TYR A N 1
ATOM 4322 C CA . TYR A 1 553 ? 28.537 -0.943 -17.074 1.00 95.44 553 TYR A CA 1
ATOM 4323 C C . TYR A 1 553 ? 28.698 -2.367 -16.550 1.00 95.44 553 TYR A C 1
ATOM 4325 O O . TYR A 1 553 ? 28.102 -2.725 -15.535 1.00 95.44 553 TYR A O 1
ATOM 4333 N N . SER A 1 554 ? 29.539 -3.159 -17.220 1.00 93.31 554 SER A N 1
ATOM 4334 C CA . SER A 1 554 ? 29.891 -4.512 -16.767 1.00 93.31 554 SER A CA 1
ATOM 4335 C C . SER A 1 554 ? 31.032 -4.509 -15.746 1.00 93.31 554 SER A C 1
ATOM 4337 O O . SER A 1 554 ? 31.005 -5.276 -14.786 1.00 93.31 554 SER A O 1
ATOM 4339 N N . LYS A 1 555 ? 32.033 -3.633 -15.912 1.00 96.06 555 LYS A N 1
ATOM 4340 C CA . LYS A 1 555 ? 33.181 -3.527 -15.000 1.00 96.06 555 LYS A CA 1
ATOM 4341 C C . LYS A 1 555 ? 33.614 -2.079 -14.786 1.00 96.06 555 LYS A C 1
ATOM 4343 O O . LYS A 1 555 ? 33.834 -1.352 -15.749 1.00 96.06 555 LYS A O 1
ATOM 4348 N N . LEU A 1 556 ? 33.814 -1.695 -13.526 1.00 97.12 556 LEU A N 1
ATOM 4349 C CA . LEU A 1 556 ? 34.401 -0.408 -13.143 1.00 97.12 556 LEU A CA 1
ATOM 4350 C C . LEU A 1 556 ? 35.882 -0.590 -12.779 1.00 97.12 556 LEU A C 1
ATOM 4352 O O . LEU A 1 556 ? 36.240 -1.569 -12.120 1.00 97.12 556 LEU A O 1
ATOM 4356 N N . VAL A 1 557 ? 36.744 0.327 -13.218 1.00 95.50 557 VAL A N 1
ATOM 4357 C CA . VAL A 1 557 ? 38.188 0.316 -12.926 1.00 95.50 557 VAL A CA 1
ATOM 4358 C C . VAL A 1 557 ? 38.693 1.708 -12.523 1.00 95.50 557 VAL A C 1
ATOM 4360 O O . VAL A 1 557 ? 38.137 2.701 -12.986 1.00 95.50 557 VAL A O 1
ATOM 4363 N N . PRO A 1 558 ? 39.791 1.828 -11.753 1.00 93.75 558 PRO A N 1
ATOM 4364 C CA . PRO A 1 558 ? 40.340 3.141 -11.392 1.00 93.75 558 PRO A CA 1
ATOM 4365 C C . PRO A 1 558 ? 40.768 3.972 -12.612 1.00 93.75 558 PRO A C 1
ATOM 4367 O O . PRO A 1 558 ? 40.578 5.183 -12.664 1.00 93.75 558 PRO A O 1
ATOM 4370 N N . TYR A 1 559 ? 41.322 3.315 -13.635 1.00 92.75 559 TYR A N 1
ATOM 4371 C CA . TYR A 1 559 ? 41.687 3.933 -14.908 1.00 92.75 559 TYR A CA 1
ATOM 4372 C C . TYR A 1 559 ? 41.703 2.906 -16.041 1.00 92.75 559 TYR A C 1
ATOM 4374 O O . TYR A 1 559 ? 41.920 1.711 -15.823 1.00 92.75 559 TYR A O 1
ATOM 4382 N N . ILE A 1 560 ? 41.511 3.378 -17.274 1.00 94.44 560 ILE A N 1
ATOM 4383 C CA . ILE A 1 560 ? 41.627 2.533 -18.463 1.00 94.44 560 ILE A CA 1
ATOM 4384 C C . ILE A 1 560 ? 43.105 2.250 -18.742 1.00 94.44 560 ILE A C 1
ATOM 4386 O O . ILE A 1 560 ? 43.908 3.178 -18.853 1.00 94.44 560 ILE A O 1
ATOM 4390 N N . LYS A 1 561 ? 43.477 0.973 -18.875 1.00 91.50 561 LYS A N 1
ATOM 4391 C CA . LYS A 1 561 ? 44.830 0.566 -19.287 1.00 91.50 561 LYS A CA 1
ATOM 4392 C C . LYS A 1 561 ? 45.023 0.749 -20.795 1.00 91.50 561 LYS A C 1
ATOM 4394 O O . LYS A 1 561 ? 44.087 0.608 -21.578 1.00 91.50 561 LYS A O 1
ATOM 4399 N N . ASN A 1 562 ? 46.248 1.054 -21.211 1.00 88.50 562 ASN A N 1
ATOM 4400 C CA . ASN A 1 562 ? 46.644 1.022 -22.614 1.00 88.50 562 ASN A CA 1
ATOM 4401 C C . ASN A 1 562 ? 46.630 -0.425 -23.152 1.00 88.50 562 ASN A C 1
ATOM 4403 O O . ASN A 1 562 ? 46.513 -1.394 -22.403 1.00 88.50 562 ASN A O 1
ATOM 4407 N N . ARG A 1 563 ? 46.763 -0.581 -24.471 1.00 82.62 563 ARG A N 1
ATOM 4408 C CA . ARG A 1 563 ? 46.651 -1.891 -25.140 1.00 82.62 563 ARG A CA 1
ATOM 4409 C C . ARG A 1 563 ? 47.733 -2.888 -24.755 1.00 82.62 563 ARG A C 1
ATOM 4411 O O . ARG A 1 563 ? 47.456 -4.077 -24.702 1.00 82.62 563 ARG A O 1
ATOM 4418 N N . SER A 1 564 ? 48.941 -2.402 -24.494 1.00 85.56 564 SER A N 1
ATOM 4419 C CA . SER A 1 564 ? 50.059 -3.222 -24.033 1.00 85.56 564 SER A CA 1
ATOM 4420 C C . SER A 1 564 ? 49.919 -3.635 -22.565 1.00 85.56 564 SER A C 1
ATOM 4422 O O . SER A 1 564 ? 50.729 -4.412 -22.077 1.00 85.56 564 SER A O 1
ATOM 4424 N N . GLY A 1 565 ? 48.930 -3.104 -21.836 1.00 85.62 565 GLY A N 1
ATOM 4425 C CA . GLY A 1 565 ? 48.739 -3.351 -20.407 1.00 85.62 565 GLY A CA 1
ATOM 4426 C C . GLY A 1 565 ? 49.819 -2.733 -19.514 1.00 85.62 565 GLY A C 1
ATOM 4427 O O . GLY A 1 565 ? 49.810 -2.969 -18.308 1.00 85.62 565 GLY A O 1
ATOM 4428 N N . THR A 1 566 ? 50.725 -1.933 -20.084 1.00 86.25 566 THR A N 1
ATOM 4429 C CA . THR A 1 566 ? 51.923 -1.395 -19.420 1.00 86.25 566 THR A CA 1
ATOM 4430 C C . THR A 1 566 ? 51.677 -0.084 -18.677 1.00 86.25 566 THR A C 1
ATOM 4432 O O . THR A 1 566 ? 52.552 0.385 -17.958 1.00 86.25 566 THR A O 1
ATOM 4435 N N . GLY A 1 567 ? 50.507 0.537 -18.840 1.00 88.31 567 GLY A N 1
ATOM 4436 C CA . GLY A 1 567 ? 50.191 1.808 -18.189 1.00 88.31 567 GLY A CA 1
ATOM 4437 C C . GLY A 1 567 ? 48.803 2.339 -18.531 1.00 88.31 567 GLY A C 1
ATOM 4438 O O . GLY A 1 567 ? 47.984 1.635 -19.119 1.00 88.31 567 GLY A O 1
ATOM 4439 N N . MET A 1 568 ? 48.528 3.588 -18.155 1.00 91.31 568 MET A N 1
ATOM 4440 C CA . MET A 1 568 ? 47.252 4.262 -18.423 1.00 91.31 568 MET A CA 1
ATOM 4441 C C . MET A 1 568 ? 47.061 4.543 -19.923 1.00 91.31 568 MET A C 1
ATOM 4443 O O . MET A 1 568 ? 48.021 4.823 -20.644 1.00 91.31 568 MET A O 1
ATOM 4447 N N . CYS A 1 569 ? 45.813 4.481 -20.393 1.00 91.62 569 CYS A N 1
ATOM 4448 C CA . CYS A 1 569 ? 45.419 4.882 -21.739 1.00 91.62 569 CYS A CA 1
ATOM 4449 C C . CYS A 1 569 ? 45.908 6.315 -22.030 1.00 91.62 569 CYS A C 1
ATOM 4451 O O . CYS A 1 569 ? 45.648 7.206 -21.221 1.00 91.62 569 CYS A O 1
ATOM 4453 N N . PRO A 1 570 ? 46.576 6.569 -23.172 1.00 89.19 570 PRO A N 1
ATOM 4454 C CA . PRO A 1 570 ? 47.098 7.897 -23.496 1.00 89.19 570 PRO A CA 1
ATOM 4455 C C . PRO A 1 570 ? 46.026 8.992 -23.518 1.00 89.19 570 PRO A C 1
ATOM 4457 O O . PRO A 1 570 ? 46.285 10.097 -23.052 1.00 89.19 570 PRO A O 1
ATOM 4460 N N . MET A 1 571 ? 44.815 8.672 -23.993 1.00 90.81 571 MET A N 1
ATOM 4461 C CA . MET A 1 571 ? 43.694 9.622 -24.026 1.00 90.81 571 MET A CA 1
ATOM 4462 C C . MET A 1 571 ? 43.210 9.969 -22.613 1.00 90.81 571 MET A C 1
ATOM 4464 O O . MET A 1 571 ? 43.007 11.134 -22.291 1.00 90.81 571 MET A O 1
ATOM 4468 N N . ASP A 1 572 ? 43.090 8.973 -21.733 1.00 87.31 572 ASP A N 1
ATOM 4469 C CA . ASP A 1 572 ? 42.685 9.212 -20.342 1.00 87.31 572 ASP A CA 1
ATOM 4470 C C . ASP A 1 572 ? 43.774 9.929 -19.549 1.00 87.31 572 ASP A C 1
ATOM 4472 O O . ASP A 1 572 ? 43.462 10.790 -18.732 1.00 87.31 572 ASP A O 1
ATOM 4476 N N . LYS A 1 573 ? 45.048 9.621 -19.818 1.00 92.00 573 LYS A N 1
ATOM 4477 C CA . LYS A 1 573 ? 46.183 10.317 -19.207 1.00 92.00 573 LYS A CA 1
ATOM 4478 C C . LYS A 1 573 ? 46.191 11.795 -19.592 1.00 92.00 573 LYS A C 1
ATOM 4480 O O . LYS A 1 573 ? 46.432 12.636 -18.732 1.00 92.00 573 LYS A O 1
ATOM 4485 N N . LEU A 1 574 ? 45.897 12.103 -20.856 1.00 92.19 574 LEU A N 1
ATOM 4486 C CA . LEU A 1 574 ? 45.778 13.473 -21.348 1.00 92.19 574 LEU A CA 1
ATOM 4487 C C . LEU A 1 574 ? 44.659 14.231 -20.617 1.00 92.19 574 LEU A C 1
ATOM 4489 O O . LEU A 1 574 ? 44.871 15.347 -20.158 1.00 92.19 574 LEU A O 1
ATOM 4493 N N . CYS A 1 575 ? 43.499 13.600 -20.434 1.00 92.56 575 CYS A N 1
ATOM 4494 C CA . CYS A 1 575 ? 42.342 14.200 -19.767 1.00 92.56 575 CYS A CA 1
ATOM 4495 C C . CYS A 1 575 ? 42.364 14.096 -18.227 1.00 92.56 575 CYS A C 1
ATOM 4497 O O . CYS A 1 575 ? 41.426 14.554 -17.570 1.00 92.56 575 CYS A O 1
ATOM 4499 N N . LEU A 1 576 ? 43.392 13.490 -17.620 1.00 88.62 576 LEU A N 1
ATOM 4500 C CA . LEU A 1 576 ? 43.374 13.092 -16.207 1.00 88.62 576 LEU A CA 1
ATOM 4501 C C . LEU A 1 576 ? 43.089 14.269 -15.265 1.00 88.62 576 LEU A C 1
ATOM 4503 O O . LEU A 1 576 ? 42.247 14.144 -14.377 1.00 88.62 576 LEU A O 1
ATOM 4507 N N . ASN A 1 577 ? 43.708 15.421 -15.522 1.00 90.19 577 ASN A N 1
ATOM 4508 C CA . ASN A 1 577 ? 43.606 16.612 -14.672 1.00 90.19 577 ASN A CA 1
ATOM 4509 C C . ASN A 1 577 ? 42.487 17.585 -15.077 1.00 90.19 577 ASN A C 1
ATOM 4511 O O . ASN A 1 577 ? 42.231 18.537 -14.345 1.00 90.19 577 ASN A O 1
ATOM 4515 N N . ALA A 1 578 ? 41.818 17.354 -16.209 1.00 91.00 578 ALA A N 1
ATOM 4516 C CA . ALA A 1 578 ? 40.710 18.196 -16.649 1.00 91.00 578 ALA A CA 1
ATOM 4517 C C . ALA A 1 578 ? 39.510 18.044 -15.702 1.00 91.00 578 ALA A C 1
ATOM 4519 O O . ALA A 1 578 ? 39.126 16.927 -15.336 1.00 91.00 578 ALA A O 1
ATOM 4520 N N . LYS A 1 579 ? 38.926 19.163 -15.281 1.00 88.75 579 LYS A N 1
ATOM 4521 C CA . LYS A 1 579 ? 37.806 19.219 -14.335 1.00 88.75 579 LYS A CA 1
ATOM 4522 C C . LYS A 1 579 ? 36.456 19.191 -15.036 1.00 88.75 579 LYS A C 1
ATOM 4524 O O . LYS A 1 579 ? 35.490 18.712 -14.453 1.00 88.75 579 LYS A O 1
ATOM 4529 N N . THR A 1 580 ? 36.392 19.669 -16.276 1.00 91.50 580 THR A N 1
ATOM 4530 C CA . THR A 1 580 ? 35.148 19.747 -17.049 1.00 91.50 580 THR A CA 1
ATOM 4531 C C . THR A 1 580 ? 35.239 18.947 -18.352 1.00 91.50 580 THR A C 1
ATOM 4533 O O . THR A 1 580 ? 36.337 18.752 -18.883 1.00 91.50 580 THR A O 1
ATOM 4536 N N . PRO A 1 581 ? 34.100 18.496 -18.914 1.00 92.69 581 PRO A N 1
ATOM 4537 C CA . PRO A 1 581 ? 34.077 17.902 -20.250 1.00 92.69 581 PRO A CA 1
ATOM 4538 C C . PRO A 1 581 ? 34.675 18.823 -21.326 1.00 92.69 581 PRO A C 1
ATOM 4540 O O . PRO A 1 581 ? 35.354 18.343 -22.231 1.00 92.69 581 PRO A O 1
ATOM 4543 N N . GLN A 1 582 ? 34.476 20.140 -21.200 1.00 94.00 582 GLN A N 1
ATOM 4544 C CA . GLN A 1 582 ? 34.998 21.136 -22.139 1.00 94.00 582 GLN A CA 1
ATOM 4545 C C . GLN A 1 582 ? 36.533 21.196 -22.121 1.00 94.00 582 GLN A C 1
ATOM 4547 O O . GLN A 1 582 ? 37.156 21.147 -23.178 1.00 94.00 582 GLN A O 1
ATOM 4552 N N . GLU A 1 583 ? 37.150 21.206 -20.935 1.00 94.19 583 GLU A N 1
ATOM 4553 C CA . GLU A 1 583 ? 38.614 21.153 -20.795 1.00 94.19 583 GLU A CA 1
ATOM 4554 C C . GLU A 1 583 ? 39.200 19.869 -21.398 1.00 94.19 583 GLU A C 1
ATOM 4556 O O . GLU A 1 583 ? 40.243 19.901 -22.052 1.00 94.19 583 GLU A O 1
ATOM 4561 N N . CYS A 1 584 ? 38.524 18.728 -21.213 1.00 93.81 584 CYS A N 1
ATOM 4562 C CA . CYS A 1 584 ? 38.921 17.484 -21.868 1.00 93.81 584 CYS A CA 1
ATOM 4563 C C . CYS A 1 584 ? 38.910 17.644 -23.390 1.00 93.81 584 CYS A C 1
ATOM 4565 O O . CYS A 1 584 ? 39.889 17.280 -24.037 1.00 93.81 584 CYS A O 1
ATOM 4567 N N . LEU A 1 585 ? 37.829 18.186 -23.957 1.00 92.50 585 LEU A N 1
ATOM 4568 C CA . LEU A 1 585 ? 37.696 18.359 -25.400 1.00 92.50 585 LEU A CA 1
ATOM 4569 C C . LEU A 1 585 ? 38.800 19.254 -25.974 1.00 92.50 585 LEU A C 1
ATOM 4571 O O . LEU A 1 585 ? 39.388 18.893 -26.982 1.00 92.50 585 LEU A O 1
ATOM 4575 N N . GLU A 1 586 ? 39.149 20.361 -25.319 1.00 92.75 586 GLU A N 1
ATOM 4576 C CA . GLU A 1 586 ? 40.235 21.242 -25.777 1.00 92.75 586 GLU A CA 1
ATOM 4577 C C . GLU A 1 586 ? 41.594 20.529 -25.852 1.00 92.75 586 GLU A C 1
ATOM 4579 O O . GLU A 1 586 ? 42.382 20.761 -26.774 1.00 92.75 586 GLU A O 1
ATOM 4584 N N . LEU A 1 587 ? 41.881 19.646 -24.891 1.00 93.25 587 LEU A N 1
ATOM 4585 C CA . LEU A 1 587 ? 43.093 18.827 -24.897 1.00 93.25 587 LEU A CA 1
ATOM 4586 C C . LEU A 1 587 ? 43.056 17.786 -26.021 1.00 93.25 587 LEU A C 1
ATOM 4588 O O . LEU A 1 587 ? 44.061 17.581 -26.705 1.00 93.25 587 LEU A O 1
ATOM 4592 N N . LEU A 1 588 ? 41.899 17.154 -26.230 1.00 91.38 588 LEU A N 1
ATOM 4593 C CA . LEU A 1 588 ? 41.690 16.189 -27.307 1.00 91.38 588 LEU A CA 1
ATOM 4594 C C . LEU A 1 588 ? 41.814 16.845 -28.683 1.00 91.38 588 LEU A C 1
ATOM 4596 O O . LEU A 1 588 ? 42.506 16.305 -29.538 1.00 91.38 588 LEU A O 1
ATOM 4600 N N . ASP A 1 589 ? 41.237 18.028 -28.880 1.00 89.19 589 ASP A N 1
ATOM 4601 C CA . ASP A 1 589 ? 41.340 18.820 -30.106 1.00 89.19 589 ASP A CA 1
ATOM 4602 C C . ASP A 1 589 ? 42.801 19.102 -30.465 1.00 89.19 589 ASP A C 1
ATOM 4604 O O . ASP A 1 589 ? 43.217 18.885 -31.605 1.00 89.19 589 ASP A O 1
ATOM 4608 N N . LYS A 1 590 ? 43.599 19.536 -29.479 1.00 87.81 590 LYS A N 1
ATOM 4609 C CA . LYS A 1 590 ? 45.037 19.782 -29.658 1.00 87.81 590 LYS A CA 1
ATOM 4610 C C . LYS A 1 590 ? 45.794 18.515 -30.023 1.00 87.81 590 LYS A C 1
ATOM 4612 O O . LYS A 1 590 ? 46.726 18.595 -30.806 1.00 87.81 590 LYS A O 1
ATOM 4617 N N . PHE A 1 591 ? 45.417 17.364 -29.473 1.00 85.94 591 PHE A N 1
ATOM 4618 C CA . PHE A 1 591 ? 46.078 16.092 -29.757 1.00 85.94 591 PHE A CA 1
ATOM 4619 C C . PHE A 1 591 ? 45.673 15.509 -31.121 1.00 85.94 591 PHE A C 1
ATOM 4621 O O . PHE A 1 591 ? 46.506 14.972 -31.844 1.00 85.94 591 PHE A O 1
ATOM 4628 N N . MET A 1 592 ? 44.395 15.622 -31.484 1.00 79.69 592 MET A N 1
ATOM 4629 C CA . MET A 1 592 ? 43.810 15.002 -32.675 1.00 79.69 592 MET A CA 1
ATOM 4630 C C . MET A 1 592 ? 44.047 15.801 -33.963 1.00 79.69 592 MET A C 1
ATOM 4632 O O . MET A 1 592 ? 43.991 15.221 -35.044 1.00 79.69 592 MET A O 1
ATOM 4636 N N . LYS A 1 593 ? 44.306 17.114 -33.867 1.00 71.12 593 LYS A N 1
ATOM 4637 C CA . LYS A 1 593 ? 44.548 18.009 -35.017 1.00 71.12 593 LYS A CA 1
ATOM 4638 C C . LYS A 1 593 ? 46.028 18.137 -35.416 1.00 71.12 593 LYS A C 1
ATOM 4640 O O . LYS A 1 593 ? 46.331 18.873 -36.351 1.00 71.12 593 LYS A O 1
ATOM 4645 N N . VAL A 1 594 ? 46.952 17.437 -34.749 1.00 57.00 594 VAL A N 1
ATOM 4646 C CA . VAL A 1 594 ? 48.362 17.374 -35.178 1.00 57.00 594 VAL A CA 1
ATOM 4647 C C . VAL A 1 594 ? 48.470 16.377 -36.340 1.00 57.00 594 VAL A C 1
ATOM 4649 O O . VAL A 1 594 ? 48.062 15.226 -36.161 1.00 57.00 594 VAL A O 1
ATOM 4652 N N . PRO A 1 595 ? 48.996 16.764 -37.520 1.00 43.25 595 PRO A N 1
ATOM 4653 C CA . PRO A 1 595 ? 49.252 15.813 -38.597 1.00 43.25 595 PRO A CA 1
ATOM 4654 C C . PRO A 1 595 ? 50.199 14.732 -38.078 1.00 43.25 595 PRO A C 1
ATOM 4656 O O . PRO A 1 595 ? 51.228 15.051 -37.482 1.00 43.25 595 PRO A O 1
ATOM 4659 N N . SER A 1 596 ? 49.851 13.459 -38.265 1.00 44.31 596 SER A N 1
ATOM 4660 C CA . SER A 1 596 ? 50.768 12.359 -37.970 1.00 44.31 596 SER A CA 1
ATOM 4661 C C . SER A 1 596 ? 52.035 12.544 -38.805 1.00 44.31 596 SER A C 1
ATOM 4663 O O . SER A 1 596 ? 51.948 12.475 -40.032 1.00 44.31 596 SER A O 1
ATOM 4665 N N . ALA A 1 597 ? 53.155 12.833 -38.140 1.00 34.66 597 ALA A N 1
ATOM 4666 C CA . ALA A 1 597 ? 54.484 12.849 -38.744 1.00 34.66 597 ALA A CA 1
ATOM 4667 C C . ALA A 1 597 ? 54.898 11.452 -39.218 1.00 34.66 597 ALA A C 1
ATOM 4669 O O . ALA A 1 597 ? 54.497 10.466 -38.547 1.00 34.66 597 ALA A O 1
#

Radius of gyration: 30.38 Å; chains: 1; bounding box: 103×63×81 Å

Sequence (597 aa):
MQEGQSDMLSRRRFLKGAGLGAGLASAALAGCSPKKGGAVDRGGSGEVPVGKMTMRTNNNSGDKVSLLGYGCMRWPLRPKAGGDGEEVNQEAVNELVDYAIAHGVNFFDTSPVYVQGMSEKSTGIALKRHPREKFFISTKMSNFADYSRENSIKIYQNSFKNLQVDYIDYYLLHSVGGGDGMELFKKRYIDNGILDFLIAEKKAGRIRNLGFSFHGDVKVFDHLLASGIKWDFVLIQMNYVDWKHALGRNINAEYLYSELEKRSIPALVMEPLLGGRLSNIPDALVPRYKERRPQFSVASWAFRFVGSHKNVLSVLSGMTYMEHLQDNIRTYSPLEWLSEDEFKFLNECAELMVKYPTIPCNDCKYCMPCKYGLDIPAILIHYNKCLNEGNIPEFRQDANYAAARRAYLVGYDRSVPKLRQAERCTGCGKCNPECPQRIDIPTELRRIDKFVENLRREAVLMGDVLNAFKSGKYSCVIGNGRLYTFTQNGIKDLYGTYSEKPSVLKGALVADKVVGKAAAAILALGGASEVYADVMSEPALTMLRDTGAKITYSKLVPYIKNRSGTGMCPMDKLCLNAKTPQECLELLDKFMKVPSA

Foldseek 3Di:
DDDDDDDDDDDDDDDDDDDDDDDDDDDDDDDDDDDDDDDLPQAFPDDQDAPLFDWAALPVQRDTAGQAAAELLDADWDDDDPDDDIDHPLVLLLVLLVVCLRRQHAHYEDECPGPNRLRLLSQLVNPVVDDPSSHAYEYEQPCPPHLALVVSVVRVVVSCVSNVHQAHAEYEHEAAAPDPGPVVNCSNDPVNPVVVVVVVCCVVRNYVFYEYEYQRAPVNLVCVVVVPDDHSAYEYEDWLQLCPPNDDGHHRVVVVLVVCVVVLHAYEYDCLCLLVCQQQAQPVCVVVVCVVPVNAHSSLLSSLVQSLRNSHRYYYDHDNDSSSSSNSSNCPSPPDHDDPVSSVVSNVSSVVRVPQPADSQSLSCLLPDDPQRAPLRLQSVLVRNCSSDVLQQAAPPPPCNVVSLCCSLVSSCVSTPPSHALVSDPQPQPSQSSGSNNDSSNVVSVVSVVSNVCSVLVFHHLNHQVCCVVVDCFQKWKGGSHIDTHNDDDCVVLLCCCVPPLVSLAQIRMEGAEQALLSLLSSLVSNHQEYEYQEYEPNSCVQNVVSNHHYYYNYYDPADADPVNPGGDPLNVQCVPPPHSVSSSVSVCVVVPDPDD

Secondary structure (DSSP, 8-state):
-------------S-----------------PPPPPS--------SPPPSS-PPEEE-TTT--EEESEEEETT---EEE-TTSSSEEE-HHHHHHHHHHHHHTT--EEE--TTGGGGTHHHHHHHHHTTS-GGG-EEEEEE--SS---HHHHHHHHHHHHHHHT-S-EEEEEEEEET-TTTHHHHIIIIITT-HHHHHHHHHHTTSEEEEEEEE-S-HHHHHHHHHSS---SEEEEE--TTHHHH--TTPPPHHHHHHHHHHTTPPEEEE-TTTTTGGGS--TTTHHHHHHH-TTS-HHHHHHHHHHTSTTEEEEEE---SHHHHHHHHHHHTTB-PPPHHHHHHHHHHHHHHHTS---------TT-S-TT---HHHHHHHHHHHHHTT-----TTSTTHHHHHHHHHHHHHHHS-GGGSGGG-----TTTTT-TT---HHHHHHHHHHHHHHHHHTPPPHHHHHHHHHHSS-SEEEEESEEEEE--STTHHHHHHHHH-GGGTTT-EEEEEEE-HHHHHHHHHHT-SEEEEEEEEHHHHHHHHTTT-EEEEEEEESSPBPTTSSSB-HHHHHHTT--SHHHHHHHHHHHHTS---